Protein 4ZQB (pdb70)

B-factor: mean 27.93, std 8.92, range [11.53, 66.24]

Structure (mmCIF, N/CA/C/O backbone):
data_4ZQB
#
_entry.id   4ZQB
#
_cell.length_a   71.489
_cell.length_b   71.489
_cell.length_c   244.364
_cell.angle_alpha   90.000
_cell.angle_beta   90.000
_cell.angle_gamma   120.000
#
_symmetry.space_group_name_H-M   'P 61'
#
loop_
_entity.id
_entity.type
_entity.pdbx_description
1 polymer 'NADP-dependent dehydrogenase'
2 non-polymer 'NADP NICOTINAMIDE-ADENINE-DINUCLEOTIDE PHOSPHATE'
3 non-polymer 'SULFATE ION'
4 non-polymer 'TRIETHYLENE GLYCOL'
5 non-polymer GLYCEROL
6 non-polymer DI(HYDROXYETHYL)ETHER
7 water water
#
loop_
_atom_site.group_PDB
_atom_site.id
_atom_site.type_symbol
_atom_site.label_atom_id
_atom_site.label_alt_id
_atom_site.label_comp_id
_atom_site.label_asym_id
_atom_site.label_entity_id
_atom_site.label_seq_id
_atom_site.pdbx_PDB_ins_code
_atom_site.Cartn_x
_atom_site.Cartn_y
_atom_site.Cartn_z
_atom_site.occupancy
_atom_site.B_iso_or_equiv
_atom_site.auth_seq_id
_atom_site.auth_comp_id
_atom_site.auth_asym_id
_atom_site.auth_atom_id
_atom_site.pdbx_PDB_model_num
ATOM 1 N N . MET A 1 4 ? -44.852 0.076 28.406 1.00 54.52 1 MET A N 1
ATOM 2 C CA . MET A 1 4 ? -44.708 -1.394 28.091 1.00 51.88 1 MET A CA 1
ATOM 3 C C . MET A 1 4 ? -44.015 -1.581 26.746 1.00 49.30 1 MET A C 1
ATOM 4 O O . MET A 1 4 ? -44.619 -1.942 25.739 1.00 50.56 1 MET A O 1
ATOM 6 N N . SER A 1 5 ? -42.722 -1.288 26.744 1.00 46.04 2 SER A N 1
ATOM 7 C CA . SER A 1 5 ? -41.871 -1.587 25.618 1.00 42.30 2 SER A CA 1
ATOM 8 C C . SER A 1 5 ? -41.639 -3.079 25.637 1.00 39.43 2 SER A C 1
ATOM 9 O O . SER A 1 5 ? -41.750 -3.704 26.688 1.00 39.77 2 SER A O 1
ATOM 12 N N . ARG A 1 6 ? -41.298 -3.640 24.488 1.00 36.10 3 ARG A N 1
ATOM 13 C CA . ARG A 1 6 ? -40.914 -5.040 24.425 1.00 33.57 3 ARG A CA 1
ATOM 14 C C . ARG A 1 6 ? -39.740 -5.262 23.489 1.00 29.75 3 ARG A C 1
ATOM 15 O O . ARG A 1 6 ? -39.292 -4.336 22.798 1.00 27.95 3 ARG A O 1
ATOM 23 N N . ILE A 1 7 ? -39.232 -6.484 23.513 1.00 27.18 4 ILE A N 1
ATOM 24 C CA . ILE A 1 7 ? -38.034 -6.831 22.761 1.00 25.35 4 ILE A CA 1
ATOM 25 C C . ILE A 1 7 ? -38.381 -7.960 21.798 1.00 25.62 4 ILE A C 1
ATOM 26 O O . ILE A 1 7 ? -39.016 -8.950 22.198 1.00 25.73 4 ILE A O 1
ATOM 31 N N . ALA A 1 8 ? -37.949 -7.809 20.538 1.00 24.96 5 ALA A N 1
ATOM 32 C CA . ALA A 1 8 ? -38.119 -8.850 19.522 1.00 25.43 5 ALA A CA 1
ATOM 33 C C . ALA A 1 8 ? -36.814 -9.591 19.339 1.00 24.12 5 ALA A C 1
ATOM 34 O O . ALA A 1 8 ? -35.761 -8.965 19.191 1.00 22.61 5 ALA A O 1
ATOM 36 N N . LEU A 1 9 ? -36.895 -10.918 19.379 1.00 24.30 6 LEU A N 1
ATOM 37 C CA . LEU A 1 9 ? -35.765 -11.794 19.074 1.00 24.44 6 LEU A CA 1
ATOM 38 C C . LEU A 1 9 ? -35.904 -12.178 17.625 1.00 25.42 6 LEU A C 1
ATOM 39 O O . LEU A 1 9 ? -36.884 -12.861 17.242 1.00 27.21 6 LEU A O 1
ATOM 44 N N . VAL A 1 10 ? -34.961 -11.708 16.804 1.00 24.41 7 VAL A N 1
ATOM 45 C CA . VAL A 1 10 ? -35.097 -11.785 15.335 1.00 26.11 7 VAL A CA 1
ATOM 46 C C . VAL A 1 10 ? -33.938 -12.597 14.770 1.00 26.27 7 VAL A C 1
ATOM 47 O O . VAL A 1 10 ? -32.826 -12.109 14.659 1.00 24.30 7 VAL A O 1
ATOM 51 N N . THR A 1 11 ? -34.210 -13.854 14.442 1.00 28.92 8 THR A N 1
ATOM 52 C CA . THR A 1 11 ? -33.157 -14.746 13.944 1.00 31.11 8 THR A CA 1
ATOM 53 C C . THR A 1 11 ? -33.630 -15.704 12.871 1.00 34.42 8 THR A C 1
ATOM 54 O O . THR A 1 11 ? -34.832 -15.883 12.636 1.00 37.15 8 THR A O 1
ATOM 58 N N . ARG A 1 12 ? -32.662 -16.292 12.192 1.00 36.70 9 ARG A N 1
ATOM 59 C CA . ARG A 1 12 ? -32.933 -17.388 11.265 1.00 40.43 9 ARG A CA 1
ATOM 60 C C . ARG A 1 12 ? -32.059 -18.550 11.673 1.00 42.65 9 ARG A C 1
ATOM 61 O O . ARG A 1 12 ? -31.470 -19.243 10.846 1.00 45.32 9 ARG A O 1
ATOM 69 N N . LEU A 1 13 ? -31.997 -18.749 12.979 1.00 42.22 10 LEU A N 1
ATOM 70 C CA . LEU A 1 13 ? -31.461 -19.947 13.560 1.00 44.54 10 LEU A CA 1
ATOM 71 C C . LEU A 1 13 ? -32.560 -21.002 13.510 1.00 47.70 10 LEU A C 1
ATOM 72 O O . LEU A 1 13 ? -33.719 -20.708 13.170 1.00 47.45 10 LEU A O 1
ATOM 77 N N . SER A 1 14 ? -32.177 -22.238 13.827 1.00 51.08 11 SER A N 1
ATOM 78 C CA . SER A 1 14 ? -33.136 -23.338 13.976 1.00 54.90 11 SER A CA 1
ATOM 79 C C . SER A 1 14 ? -34.076 -23.039 15.157 1.00 54.10 11 SER A C 1
ATOM 80 O O . SER A 1 14 ? -33.683 -22.311 16.069 1.00 50.00 11 SER A O 1
ATOM 83 N N . PRO A 1 15 ? -35.302 -23.614 15.150 1.00 56.83 12 PRO A N 1
ATOM 84 C CA . PRO A 1 15 ? -36.233 -23.450 16.289 1.00 56.63 12 PRO A CA 1
ATOM 85 C C . PRO A 1 15 ? -35.649 -23.856 17.653 1.00 55.25 12 PRO A C 1
ATOM 86 O O . PRO A 1 15 ? -35.889 -23.161 18.641 1.00 53.55 12 PRO A O 1
ATOM 90 N N . GLU A 1 16 ? -34.876 -24.945 17.671 1.00 56.85 13 GLU A N 1
ATOM 91 C CA . GLU A 1 16 ? -34.194 -25.447 18.876 1.00 56.39 13 GLU A CA 1
ATOM 92 C C . GLU A 1 16 ? -33.098 -24.482 19.366 1.00 52.37 13 GLU A C 1
ATOM 93 O O . GLU A 1 16 ? -33.028 -24.183 20.553 1.00 49.09 13 GLU A O 1
ATOM 95 N N . ALA A 1 17 ? -32.264 -23.984 18.445 1.00 51.11 14 ALA A N 1
ATOM 96 C CA . ALA A 1 17 ? -31.228 -22.998 18.782 1.00 48.04 14 ALA A CA 1
ATOM 97 C C . ALA A 1 17 ? -31.856 -21.676 19.250 1.00 45.05 14 ALA A C 1
ATOM 98 O O . ALA A 1 17 ? -31.377 -21.082 20.216 1.00 43.99 14 ALA A O 1
ATOM 100 N N . GLU A 1 18 ? -32.902 -21.207 18.564 1.00 44.71 15 GLU A N 1
ATOM 101 C CA . GLU A 1 18 ? -33.563 -19.943 18.951 1.00 43.50 15 GLU A CA 1
ATOM 102 C C . GLU A 1 18 ? -34.253 -20.048 20.313 1.00 43.30 15 GLU A C 1
ATOM 103 O O . GLU A 1 18 ? -34.255 -19.082 21.074 1.00 42.77 15 GLU A O 1
ATOM 109 N N . ALA A 1 19 ? -34.846 -21.205 20.589 1.00 43.91 16 ALA A N 1
ATOM 110 C CA . ALA A 1 19 ? -35.435 -21.479 21.888 1.00 43.75 16 ALA A CA 1
ATOM 111 C C . ALA A 1 19 ? -34.379 -21.518 22.987 1.00 42.18 16 ALA A C 1
ATOM 112 O O . ALA A 1 19 ? -34.585 -20.952 24.055 1.00 40.59 16 ALA A O 1
ATOM 114 N N . HIS A 1 20 ? -33.243 -22.160 22.712 1.00 41.84 17 HIS A N 1
ATOM 115 C CA . HIS A 1 20 ? -32.105 -22.159 23.635 1.00 41.85 17 HIS A CA 1
ATOM 116 C C . HIS A 1 20 ? -31.706 -20.715 23.957 1.00 38.52 17 HIS A C 1
ATOM 117 O O . HIS A 1 20 ? -31.566 -20.350 25.124 1.00 37.50 17 HIS A O 1
ATOM 124 N N . TRP A 1 21 ? -31.562 -19.901 22.916 1.00 36.32 18 TRP A N 1
ATOM 125 C CA . TRP A 1 21 ? -31.215 -18.510 23.093 1.00 33.93 18 TRP A CA 1
ATOM 126 C C . TRP A 1 21 ? -32.263 -17.751 23.891 1.00 33.95 18 TRP A C 1
ATOM 127 O O . TRP A 1 21 ? -31.906 -16.973 24.780 1.00 32.57 18 TRP A O 1
ATOM 138 N N . ALA A 1 22 ? -33.539 -17.971 23.566 1.00 33.88 19 ALA A N 1
ATOM 139 C CA . ALA A 1 22 ? -34.652 -17.343 24.278 1.00 35.18 19 ALA A CA 1
ATOM 140 C C . ALA A 1 22 ? -34.631 -17.632 25.776 1.00 36.63 19 ALA A C 1
ATOM 141 O O . ALA A 1 22 ? -34.885 -16.757 26.582 1.00 36.89 19 ALA A O 1
ATOM 143 N N . GLY A 1 23 ? -34.368 -18.877 26.144 1.00 39.11 20 GLY A N 1
ATOM 144 C CA . GLY A 1 23 ? -34.256 -19.260 27.556 1.00 39.67 20 GLY A CA 1
ATOM 145 C C . GLY A 1 23 ? -33.133 -18.475 28.232 1.00 38.20 20 GLY A C 1
ATOM 146 O O . GLY A 1 23 ? -33.333 -17.910 29.311 1.00 37.30 20 GLY A O 1
ATOM 147 N N . HIS A 1 24 ? -31.955 -18.443 27.598 1.00 36.06 21 HIS A N 1
ATOM 148 C CA . HIS A 1 24 ? -30.811 -17.748 28.172 1.00 35.36 21 HIS A CA 1
ATOM 149 C C . HIS A 1 24 ? -31.068 -16.258 28.321 1.00 32.60 21 HIS A C 1
ATOM 150 O O . HIS A 1 24 ? -30.737 -15.689 29.351 1.00 31.88 21 HIS A O 1
ATOM 157 N N . LEU A 1 25 ? -31.654 -15.659 27.295 1.00 31.11 22 LEU A N 1
ATOM 158 C CA . LEU A 1 25 ? -32.015 -14.223 27.347 1.00 30.98 22 LEU A CA 1
ATOM 159 C C . LEU A 1 25 ? -33.086 -13.948 28.389 1.00 32.71 22 LEU A C 1
ATOM 160 O O . LEU A 1 25 ? -32.972 -12.982 29.130 1.00 32.03 22 LEU A O 1
ATOM 165 N N . ALA A 1 26 ? -34.108 -14.805 28.477 1.00 34.62 23 ALA A N 1
ATOM 166 C CA . ALA A 1 26 ? -35.170 -14.612 29.481 1.00 36.88 23 ALA A CA 1
ATOM 167 C C . ALA A 1 26 ? -34.611 -14.630 30.919 1.00 38.08 23 ALA A C 1
ATOM 168 O O . ALA A 1 26 ? -35.012 -13.828 31.748 1.00 38.52 23 ALA A O 1
ATOM 170 N N . ARG A 1 27 ? -33.635 -15.494 31.169 1.00 35.60 24 ARG A N 1
ATOM 171 C CA . ARG A 1 27 ? -32.980 -15.596 32.468 1.00 37.98 24 ARG A CA 1
ATOM 172 C C . ARG A 1 27 ? -32.133 -14.360 32.756 1.00 36.05 24 ARG A C 1
ATOM 173 O O . ARG A 1 27 ? -32.106 -13.871 33.886 1.00 35.17 24 ARG A O 1
ATOM 181 N N . ALA A 1 28 ? -31.427 -13.874 31.741 1.00 34.48 25 ALA A N 1
ATOM 182 C CA . ALA A 1 28 ? -30.549 -12.722 31.910 1.00 33.76 25 ALA A CA 1
ATOM 183 C C . ALA A 1 28 ? -31.353 -11.437 31.986 1.00 33.05 25 ALA A C 1
ATOM 184 O O . ALA A 1 28 ? -30.878 -10.466 32.545 1.00 32.85 25 ALA A O 1
ATOM 186 N N . LEU A 1 29 ? -32.566 -11.431 31.411 1.00 32.40 26 LEU A N 1
ATOM 187 C CA . LEU A 1 29 ? -33.410 -10.226 31.339 1.00 33.28 26 LEU A CA 1
ATOM 188 C C . LEU A 1 29 ? -34.831 -10.493 31.890 1.00 32.52 26 LEU A C 1
ATOM 189 O O . LEU A 1 29 ? -35.794 -10.392 31.167 1.00 32.75 26 LEU A O 1
ATOM 194 N N . PRO A 1 30 ? -34.945 -10.823 33.181 1.00 32.82 27 PRO A N 1
ATOM 195 C CA . PRO A 1 30 ? -36.186 -11.382 33.731 1.00 34.41 27 PRO A CA 1
ATOM 196 C C . PRO A 1 30 ? -37.367 -10.425 33.726 1.00 34.53 27 PRO A C 1
ATOM 197 O O . PRO A 1 30 ? -38.505 -10.878 33.676 1.00 36.18 27 PRO A O 1
ATOM 201 N N . GLY A 1 31 ? -37.099 -9.120 33.788 1.00 33.03 28 GLY A N 1
ATOM 202 C CA . GLY A 1 31 ? -38.171 -8.124 33.728 1.00 33.10 28 GLY A CA 1
ATOM 203 C C . GLY A 1 31 ? -38.640 -7.726 32.336 1.00 31.78 28 GLY A C 1
ATOM 204 O O . GLY A 1 31 ? -39.534 -6.894 32.217 1.00 33.28 28 GLY A O 1
ATOM 205 N N . GLU A 1 32 ? -38.053 -8.296 31.286 1.00 29.66 29 GLU A N 1
ATOM 206 C CA . GLU A 1 32 ? -38.348 -7.883 29.921 1.00 29.69 29 GLU A CA 1
ATOM 207 C C . GLU A 1 32 ? -39.319 -8.839 29.244 1.00 30.72 29 GLU A C 1
ATOM 208 O O . GLU A 1 32 ? -39.367 -10.002 29.573 1.00 30.43 29 GLU A O 1
ATOM 214 N N . ARG A 1 33 ? -40.121 -8.321 28.324 1.00 32.57 30 ARG A N 1
ATOM 215 C CA . ARG A 1 33 ? -40.985 -9.165 27.480 1.00 34.24 30 ARG A CA 1
ATOM 216 C C . ARG A 1 33 ? -40.198 -9.384 26.200 1.00 32.38 30 ARG A C 1
ATOM 217 O O . ARG A 1 33 ? -39.985 -8.449 25.416 1.00 32.91 30 ARG A O 1
ATOM 225 N N . ILE A 1 34 ? -39.691 -10.599 26.028 1.00 31.23 31 ILE A N 1
ATOM 226 C CA . ILE A 1 34 ? -38.951 -10.972 24.833 1.00 29.34 31 ILE A CA 1
ATOM 227 C C . ILE A 1 34 ? -39.706 -12.073 24.101 1.00 30.34 31 ILE A C 1
ATOM 228 O O . ILE A 1 34 ? -40.056 -13.070 24.716 1.00 30.65 31 ILE A O 1
ATOM 233 N N . ASP A 1 35 ? -39.929 -11.893 22.797 1.00 29.63 32 ASP A N 1
ATOM 234 C CA . ASP A 1 35 ? -40.583 -12.901 21.969 1.00 30.69 32 ASP A CA 1
ATOM 235 C C . ASP A 1 35 ? -39.930 -12.968 20.596 1.00 28.23 32 ASP A C 1
ATOM 236 O O . ASP A 1 35 ? -39.414 -11.978 20.070 1.00 25.82 32 ASP A O 1
ATOM 241 N N . GLY A 1 36 ? -39.978 -14.152 20.004 1.00 28.24 33 GLY A N 1
ATOM 242 C CA . GLY A 1 36 ? -39.688 -14.308 18.588 1.00 28.57 33 GLY A CA 1
ATOM 243 C C . GLY A 1 36 ? -40.520 -13.353 17.747 1.00 28.37 33 GLY A C 1
ATOM 244 O O . GLY A 1 36 ? -41.726 -13.179 18.010 1.00 29.33 33 GLY A O 1
ATOM 245 N N . PHE A 1 37 ? -39.895 -12.772 16.730 1.00 27.58 34 PHE A N 1
ATOM 246 C CA . PHE A 1 37 ? -40.585 -11.911 15.785 1.00 28.11 34 PHE A CA 1
ATOM 247 C C . PHE A 1 37 ? -41.853 -12.546 15.217 1.00 29.61 34 PHE A C 1
ATOM 248 O O . PHE A 1 37 ? -42.888 -11.889 15.139 1.00 28.90 34 PHE A O 1
ATOM 256 N N . ARG A 1 38 ? -41.776 -13.816 14.844 1.00 32.31 35 ARG A N 1
ATOM 257 C CA . ARG A 1 38 ? -42.934 -14.502 14.264 1.00 34.31 35 ARG A CA 1
ATOM 258 C C . ARG A 1 38 ? -44.099 -14.659 15.231 1.00 36.47 35 ARG A C 1
ATOM 259 O O . ARG A 1 38 ? -45.220 -14.856 14.777 1.00 36.13 35 ARG A O 1
ATOM 262 N N . GLU A 1 39 ? -43.856 -14.569 16.541 1.00 37.25 36 GLU A N 1
ATOM 263 C CA . GLU A 1 39 ? -44.946 -14.657 17.533 1.00 40.69 36 GLU A CA 1
ATOM 264 C C . GLU A 1 39 ? -45.692 -13.345 17.776 1.00 39.96 36 GLU A C 1
ATOM 265 O O . GLU A 1 39 ? -46.732 -13.365 18.413 1.00 42.22 36 GLU A O 1
ATOM 271 N N . LEU A 1 40 ? -45.177 -12.217 17.300 1.00 40.42 37 LEU A N 1
ATOM 272 C CA . LEU A 1 40 ? -45.785 -10.936 17.591 1.00 41.20 37 LEU A CA 1
ATOM 273 C C . LEU A 1 40 ? -46.837 -10.582 16.551 1.00 42.06 37 LEU A C 1
ATOM 274 O O . LEU A 1 40 ? -46.623 -10.741 15.352 1.00 42.73 37 LEU A O 1
ATOM 279 N N . SER A 1 41 ? -47.971 -10.077 17.008 1.00 42.46 38 SER A N 1
ATOM 280 C CA . SER A 1 41 ? -48.965 -9.545 16.096 1.00 42.62 38 SER A CA 1
ATOM 281 C C . SER A 1 41 ? -48.441 -8.207 15.572 1.00 42.18 38 SER A C 1
ATOM 282 O O . SER A 1 41 ? -47.530 -7.621 16.159 1.00 39.10 38 SER A O 1
ATOM 285 N N . PRO A 1 42 ? -49.046 -7.692 14.496 1.00 42.32 39 PRO A N 1
ATOM 286 C CA . PRO A 1 42 ? -48.757 -6.313 14.077 1.00 41.35 39 PRO A CA 1
ATOM 287 C C . PRO A 1 42 ? -48.800 -5.239 15.194 1.00 39.64 39 PRO A C 1
ATOM 288 O O . PRO A 1 42 ? -47.930 -4.383 15.237 1.00 37.92 39 PRO A O 1
ATOM 292 N N . ALA A 1 43 ? -49.803 -5.271 16.069 1.00 39.59 40 ALA A N 1
ATOM 293 C CA . ALA A 1 43 ? -49.884 -4.301 17.172 1.00 39.43 40 ALA A CA 1
ATOM 294 C C . ALA A 1 43 ? -48.733 -4.471 18.177 1.00 38.20 40 ALA A C 1
ATOM 295 O O . ALA A 1 43 ? -48.177 -3.487 18.663 1.00 37.19 40 ALA A O 1
ATOM 297 N N . GLU A 1 44 ? -48.411 -5.718 18.514 1.00 37.16 41 GLU A N 1
ATOM 298 C CA . GLU A 1 44 ? -47.268 -6.017 19.392 1.00 35.78 41 GLU A CA 1
ATOM 299 C C . GLU A 1 44 ? -45.917 -5.602 18.777 1.00 33.48 41 GLU A C 1
ATOM 300 O O . GLU A 1 44 ? -45.025 -5.162 19.488 1.00 30.56 41 GLU A O 1
ATOM 306 N N . ARG A 1 45 ? -45.804 -5.720 17.460 1.00 32.22 42 ARG A N 1
ATOM 307 C CA . ARG A 1 45 ? -44.639 -5.241 16.734 1.00 31.48 42 ARG A CA 1
ATOM 308 C C . ARG A 1 45 ? -44.393 -3.739 16.912 1.00 30.17 42 ARG A C 1
ATOM 309 O O . ARG A 1 45 ? -43.246 -3.315 17.013 1.00 28.67 42 ARG A O 1
ATOM 317 N N . ALA A 1 46 ? -45.465 -2.970 16.996 1.00 29.72 43 ALA A N 1
ATOM 318 C CA . ALA A 1 46 ? -45.371 -1.541 17.196 1.00 29.73 43 ALA A CA 1
ATOM 319 C C . ALA A 1 46 ? -44.840 -1.195 18.597 1.00 29.39 43 ALA A C 1
ATOM 320 O O . ALA A 1 46 ? -44.354 -0.096 18.784 1.00 29.17 43 ALA A O 1
ATOM 322 N N . GLU A 1 47 ? -44.889 -2.133 19.550 1.00 29.71 44 GLU A N 1
ATOM 323 C CA . GLU A 1 47 ? -44.370 -1.919 20.912 1.00 30.65 44 GLU A CA 1
ATOM 324 C C . GLU A 1 47 ? -42.877 -2.213 21.082 1.00 28.76 44 GLU A C 1
ATOM 325 O O . GLU A 1 47 ? -42.324 -1.983 22.161 1.00 28.81 44 GLU A O 1
ATOM 331 N N . VAL A 1 48 ? -42.239 -2.746 20.041 1.00 27.15 45 VAL A N 1
ATOM 332 C CA . VAL A 1 48 ? -40.843 -3.138 20.126 1.00 26.03 45 VAL A CA 1
ATOM 333 C C . VAL A 1 48 ? -39.931 -1.921 20.004 1.00 25.21 45 VAL A C 1
ATOM 334 O O . VAL A 1 48 ? -39.991 -1.222 19.006 1.00 24.56 45 VAL A O 1
ATOM 338 N N . ASP A 1 49 ? -39.083 -1.701 21.005 1.00 25.02 46 ASP A N 1
ATOM 339 C CA . ASP A 1 49 ? -38.022 -0.681 20.888 1.00 24.75 46 ASP A CA 1
ATOM 340 C C . ASP A 1 49 ? -36.613 -1.235 20.701 1.00 23.80 46 ASP A C 1
ATOM 341 O O . ASP A 1 49 ? -35.734 -0.493 20.266 1.00 22.71 46 ASP A O 1
ATOM 346 N N . ILE A 1 50 ? -36.401 -2.519 21.014 1.00 23.40 47 ILE A N 1
ATOM 347 C CA . ILE A 1 50 ? -35.076 -3.158 20.849 1.00 22.76 47 ILE A CA 1
ATOM 348 C C . ILE A 1 50 ? -35.250 -4.497 20.133 1.00 22.80 47 ILE A C 1
ATOM 349 O O . ILE A 1 50 ? -36.165 -5.251 20.473 1.00 22.86 47 ILE A O 1
ATOM 354 N N . ALA A 1 51 ? -34.417 -4.746 19.118 1.00 22.05 48 ALA A N 1
ATOM 355 C CA . ALA A 1 51 ? -34.338 -6.034 18.441 1.00 22.28 48 ALA A CA 1
ATOM 356 C C . ALA A 1 51 ? -33.005 -6.705 18.827 1.00 22.31 48 ALA A C 1
ATOM 357 O O . ALA A 1 51 ? -31.943 -6.090 18.697 1.00 22.12 48 ALA A O 1
ATOM 359 N N . ILE A 1 52 ? -33.089 -7.918 19.330 1.00 22.50 49 ILE A N 1
ATOM 360 C CA . ILE A 1 52 ? -31.928 -8.793 19.495 1.00 22.97 49 ILE A CA 1
ATOM 361 C C . ILE A 1 52 ? -31.879 -9.739 18.285 1.00 23.24 49 ILE A C 1
ATOM 362 O O . ILE A 1 52 ? -32.838 -10.455 18.043 1.00 23.25 49 ILE A O 1
ATOM 367 N N . VAL A 1 53 ? -30.752 -9.751 17.566 1.00 23.46 50 VAL A N 1
ATOM 368 C CA . VAL A 1 53 ? -30.691 -10.342 16.242 1.00 23.67 50 VAL A CA 1
ATOM 369 C C . VAL A 1 53 ? -29.514 -11.312 16.012 1.00 24.09 50 VAL A C 1
ATOM 370 O O . VAL A 1 53 ? -28.425 -11.150 16.582 1.00 23.80 50 VAL A O 1
ATOM 374 N N . ALA A 1 54 ? -29.790 -12.303 15.181 1.00 24.56 51 ALA A N 1
ATOM 375 C CA . ALA A 1 54 ? -28.848 -13.321 14.742 1.00 25.49 51 ALA A CA 1
ATOM 376 C C . ALA A 1 54 ? -29.251 -13.745 13.326 1.00 26.25 51 ALA A C 1
ATOM 377 O O . ALA A 1 54 ? -30.159 -14.564 13.153 1.00 27.04 51 ALA A O 1
ATOM 379 N N . ASN A 1 55 ? -28.563 -13.194 12.339 1.00 27.00 52 ASN A N 1
ATOM 380 C CA . ASN A 1 55 ? -28.906 -13.350 10.933 1.00 28.50 52 ASN A CA 1
ATOM 381 C C . ASN A 1 55 ? -30.402 -13.064 10.694 1.00 27.56 52 ASN A C 1
ATOM 382 O O . ASN A 1 55 ? -31.151 -13.930 10.263 1.00 26.88 52 ASN A O 1
ATOM 387 N N . PRO A 1 56 ? -30.839 -11.845 11.039 1.00 25.99 53 PRO A N 1
ATOM 388 C CA . PRO A 1 56 ? -32.258 -11.544 10.875 1.00 25.90 53 PRO A CA 1
ATOM 389 C C . PRO A 1 56 ? -32.586 -11.352 9.404 1.00 25.90 53 PRO A C 1
ATOM 390 O O . PRO A 1 56 ? -31.755 -10.870 8.659 1.00 26.90 53 PRO A O 1
ATOM 394 N N . ASP A 1 57 ? -33.802 -11.670 8.995 1.00 25.07 54 ASP A N 1
ATOM 395 C CA . ASP A 1 57 ? -34.302 -11.158 7.706 1.00 25.24 54 ASP A CA 1
ATOM 3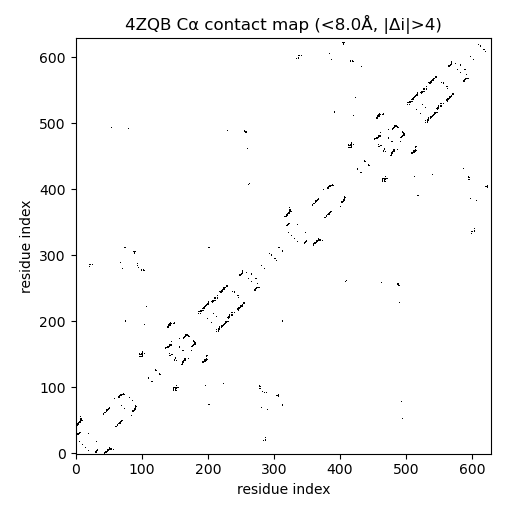96 C C . ASP A 1 57 ? -34.501 -9.619 7.847 1.00 24.69 54 ASP A C 1
ATOM 397 O O . ASP A 1 57 ? -35.208 -9.169 8.735 1.00 24.12 54 ASP A O 1
ATOM 402 N N . PRO A 1 58 ? -33.799 -8.806 7.031 1.00 25.61 55 PRO A N 1
ATOM 403 C CA . PRO A 1 58 ? -33.922 -7.329 7.163 1.00 25.55 55 PRO A CA 1
ATOM 404 C C . PRO A 1 58 ? -35.326 -6.811 6.976 1.00 26.21 55 PRO A C 1
ATOM 405 O O . PRO A 1 58 ? -35.670 -5.784 7.555 1.00 26.54 55 PRO A O 1
ATOM 409 N N . ALA A 1 59 ? -36.144 -7.514 6.185 1.00 26.64 56 ALA A N 1
ATOM 410 C CA . ALA A 1 59 ? -37.521 -7.093 6.001 1.00 27.41 56 ALA A CA 1
ATOM 411 C C . ALA A 1 59 ? -38.339 -7.182 7.292 1.00 27.63 56 ALA A C 1
ATOM 412 O O . ALA A 1 59 ? -39.331 -6.457 7.451 1.00 27.86 56 ALA A O 1
ATOM 414 N N . ASP A 1 60 ? -37.997 -8.130 8.169 1.00 27.23 57 ASP A N 1
ATOM 415 C CA . ASP A 1 60 ? -38.659 -8.233 9.467 1.00 27.03 57 ASP A CA 1
ATOM 416 C C . ASP A 1 60 ? -38.362 -7.004 10.333 1.00 26.13 57 ASP A C 1
ATOM 417 O O . ASP A 1 60 ? -39.266 -6.449 10.972 1.00 26.27 57 ASP A O 1
ATOM 422 N N . LEU A 1 61 ? -37.097 -6.588 10.377 1.00 25.79 58 LEU A N 1
ATOM 423 C CA . LEU A 1 61 ? -36.731 -5.376 11.128 1.00 26.02 58 LEU A CA 1
ATOM 424 C C . LEU A 1 61 ? -37.417 -4.128 10.588 1.00 25.93 58 LEU A C 1
ATOM 425 O O . LEU A 1 61 ? -37.780 -3.253 11.363 1.00 25.87 58 LEU A O 1
ATOM 430 N N . ALA A 1 62 ? -37.620 -4.060 9.271 1.00 26.01 59 ALA A N 1
ATOM 431 C CA . ALA A 1 62 ? -38.341 -2.942 8.654 1.00 27.05 59 ALA A CA 1
ATOM 432 C C . ALA A 1 62 ? -39.815 -2.864 9.077 1.00 27.50 59 ALA A C 1
ATOM 433 O O . ALA A 1 62 ? -40.474 -1.826 8.892 1.00 29.04 59 ALA A O 1
ATOM 435 N N . GLU A 1 63 ? -40.336 -3.941 9.649 1.00 27.94 60 GLU A N 1
ATOM 436 C CA . GLU A 1 63 ? -41.692 -3.984 10.182 1.00 28.38 60 GLU A CA 1
ATOM 437 C C . GLU A 1 63 ? -41.747 -3.715 11.693 1.00 27.80 60 GLU A C 1
ATOM 438 O O . GLU A 1 63 ? -42.754 -4.007 12.333 1.00 28.60 60 GLU A O 1
ATOM 444 N N . LEU A 1 64 ? -40.674 -3.162 12.265 1.00 27.03 61 LEU A N 1
ATOM 445 C CA . LEU A 1 64 ? -40.681 -2.701 13.662 1.00 26.20 61 LEU A CA 1
ATOM 446 C C . LEU A 1 64 ? -40.613 -1.155 13.650 1.00 25.74 61 LEU A C 1
ATOM 447 O O . LEU A 1 64 ? -39.539 -0.579 13.780 1.00 24.95 61 LEU A O 1
ATOM 452 N N . PRO A 1 65 ? -41.758 -0.492 13.458 1.00 25.89 62 PRO A N 1
ATOM 453 C CA . PRO A 1 65 ? -41.772 0.958 13.170 1.00 26.02 62 PRO A CA 1
ATOM 454 C C . PRO A 1 65 ? -41.221 1.865 14.265 1.00 25.07 62 PRO A C 1
ATOM 455 O O . PRO A 1 65 ? -40.697 2.948 13.953 1.00 24.65 62 PRO A O 1
ATOM 459 N N . ASN A 1 66 ? -41.298 1.413 15.523 1.00 24.64 63 ASN A N 1
ATOM 460 C CA . ASN A 1 66 ? -40.766 2.179 16.656 1.00 24.78 63 ASN A CA 1
ATOM 461 C C . ASN A 1 66 ? -39.488 1.594 17.248 1.00 23.87 63 ASN A C 1
ATOM 462 O O . ASN A 1 66 ? -39.100 1.933 18.362 1.00 22.91 63 ASN A O 1
ATOM 467 N N . LEU A 1 67 ? -38.810 0.763 16.462 1.00 22.89 64 LEU A N 1
ATOM 468 C CA . LEU A 1 67 ? -37.483 0.307 16.824 1.00 22.40 64 LEU A CA 1
ATOM 469 C C . LEU A 1 67 ? -36.553 1.488 17.129 1.00 22.38 64 LEU A C 1
ATOM 470 O O . LEU A 1 67 ? -36.555 2.489 16.411 1.00 22.25 64 LEU A O 1
ATOM 475 N N . VAL A 1 68 ? -35.734 1.348 18.177 1.00 21.89 65 VAL A N 1
ATOM 476 C CA . VAL A 1 68 ? -34.763 2.387 18.570 1.00 21.40 65 VAL A CA 1
ATOM 477 C C . VAL A 1 68 ? -33.369 1.869 18.222 1.00 20.88 65 VAL A C 1
ATOM 478 O O . VAL A 1 68 ? -32.618 2.541 17.525 1.00 20.76 65 VAL A O 1
ATOM 482 N N . TRP A 1 69 ? -33.002 0.707 18.755 1.00 19.66 66 TRP A N 1
ATOM 483 C CA . TRP A 1 69 ? -31.689 0.167 18.524 1.00 19.12 66 TRP A CA 1
ATOM 484 C C . TRP A 1 69 ? -31.673 -1.394 18.467 1.00 19.36 66 TRP A C 1
ATOM 485 O O . TRP A 1 69 ? -32.672 -2.066 18.795 1.00 19.48 66 TRP A O 1
ATOM 496 N N . ILE A 1 70 ? -30.563 -1.904 17.973 1.00 19.10 67 ILE A N 1
ATOM 497 C CA . ILE A 1 70 ? -30.407 -3.326 17.586 1.00 19.55 67 ILE A CA 1
ATOM 498 C C . ILE A 1 70 ? -29.172 -3.870 18.265 1.00 19.64 67 ILE A C 1
ATOM 499 O O . ILE A 1 70 ? -28.120 -3.233 18.222 1.00 18.95 67 ILE A O 1
ATOM 504 N N . HIS A 1 71 ? -29.313 -5.048 18.863 1.00 20.08 68 HIS A N 1
ATOM 505 C CA . HIS A 1 71 ? -28.200 -5.774 19.456 1.00 20.86 68 HIS A CA 1
ATOM 506 C C . HIS A 1 71 ? -28.007 -7.103 18.722 1.00 21.00 68 HIS A C 1
ATOM 507 O O . HIS A 1 71 ? -28.851 -8.037 18.799 1.00 21.58 68 HIS A O 1
ATOM 514 N N . SER A 1 72 ? -26.842 -7.203 18.080 1.00 21.14 69 SER A N 1
ATOM 515 C CA . SER A 1 72 ? -26.411 -8.452 17.454 1.00 21.25 69 SER A CA 1
ATOM 516 C C . SER A 1 72 ? -25.809 -9.362 18.506 1.00 21.52 69 SER A C 1
ATOM 517 O O . SER A 1 72 ? -25.280 -8.900 19.524 1.00 20.95 69 SER A O 1
ATOM 520 N N . LEU A 1 73 ? -25.928 -10.667 18.257 1.00 21.58 70 LEU A N 1
ATOM 521 C CA . LEU A 1 73 ? -25.342 -11.685 19.098 1.00 22.32 70 LEU A CA 1
ATOM 522 C C . LEU A 1 73 ? -24.020 -12.153 18.502 1.00 23.50 70 LEU A C 1
ATOM 523 O O . LEU A 1 73 ? -23.368 -13.087 19.039 1.00 24.31 70 LEU A O 1
ATOM 528 N N . TRP A 1 74 ? -23.615 -11.548 17.388 1.00 23.95 71 TRP A N 1
ATOM 529 C CA . TRP A 1 74 ? -22.400 -11.902 16.693 1.00 25.57 71 TRP A CA 1
ATOM 530 C C . TRP A 1 74 ? -21.439 -10.672 16.608 1.00 24.23 71 TRP A C 1
ATOM 531 O O . TRP A 1 74 ? -21.863 -9.503 16.611 1.00 22.56 71 TRP A O 1
ATOM 542 N N . ALA A 1 75 ? -20.154 -10.960 16.571 1.00 21.31 72 ALA A N 1
ATOM 543 C CA . ALA A 1 75 ? -19.099 -9.929 16.440 1.00 21.40 72 ALA A CA 1
ATOM 544 C C . ALA A 1 75 ? -19.047 -9.332 15.033 1.00 21.59 72 ALA A C 1
ATOM 545 O O . ALA A 1 75 ? -18.757 -8.153 14.854 1.00 21.36 72 ALA A O 1
ATOM 547 N N . GLY A 1 76 ? -19.324 -10.162 14.032 1.00 22.05 73 GLY A N 1
ATOM 548 C CA . GLY A 1 76 ? -19.254 -9.770 12.630 1.00 22.83 73 GLY A CA 1
ATOM 549 C C . GLY A 1 76 ? -20.549 -9.115 12.256 1.00 23.52 73 GLY A C 1
ATOM 550 O O . GLY A 1 76 ? -21.588 -9.599 12.621 1.00 23.25 73 GLY A O 1
ATOM 551 N N . VAL A 1 77 ? -20.470 -7.988 11.563 1.00 24.73 74 VAL A N 1
ATOM 552 C CA . VAL A 1 77 ? -21.654 -7.167 11.262 1.00 25.27 74 VAL A CA 1
ATOM 553 C C . VAL A 1 77 ? -21.832 -6.740 9.809 1.00 24.74 74 VAL A C 1
ATOM 554 O O . VAL A 1 77 ? -22.625 -5.845 9.526 1.00 25.63 74 VAL A O 1
ATOM 558 N N . GLU A 1 78 ? -21.076 -7.294 8.883 1.00 24.50 75 GLU A N 1
ATOM 559 C CA . GLU A 1 78 ? -21.049 -6.736 7.532 1.00 24.28 75 GLU A CA 1
ATOM 560 C C . GLU A 1 78 ? -22.404 -6.794 6.847 1.00 24.22 75 GLU A C 1
ATOM 561 O O . GLU A 1 78 ? -22.743 -5.866 6.105 1.00 22.98 75 GLU A O 1
ATOM 567 N N . ARG A 1 79 ? -23.182 -7.860 7.087 1.00 24.46 76 ARG A N 1
ATOM 568 C CA . ARG A 1 79 ? -24.495 -7.960 6.456 1.00 25.55 76 ARG A CA 1
ATOM 569 C C . ARG A 1 79 ? -25.439 -6.992 7.127 1.00 25.09 76 ARG A C 1
ATOM 570 O O . ARG A 1 79 ? -26.294 -6.463 6.456 1.00 24.63 76 ARG A O 1
ATOM 578 N N . LEU A 1 80 ? -25.280 -6.805 8.438 1.00 24.25 77 LEU A N 1
ATOM 579 C CA . LEU A 1 80 ? -26.120 -5.862 9.144 1.00 25.18 77 LEU A CA 1
ATOM 580 C C . LEU A 1 80 ? -25.914 -4.452 8.629 1.00 24.23 77 LEU A C 1
ATOM 581 O O . LEU A 1 80 ? -26.875 -3.749 8.356 1.00 24.88 77 LEU A O 1
ATOM 586 N N . VAL A 1 81 ? -24.648 -4.072 8.453 1.00 23.46 78 VAL A N 1
ATOM 587 C CA . VAL A 1 81 ? -24.290 -2.816 7.862 1.00 23.30 78 VAL A CA 1
ATOM 588 C C . VAL A 1 81 ? -24.927 -2.648 6.492 1.00 23.23 78 VAL A C 1
ATOM 589 O O . VAL A 1 81 ? -25.538 -1.618 6.218 1.00 22.33 78 VAL A O 1
ATOM 593 N N . ALA A 1 82 ? -24.752 -3.639 5.625 1.00 22.44 79 ALA A N 1
ATOM 594 C CA . ALA A 1 82 ? -25.252 -3.561 4.256 1.00 23.24 79 ALA A CA 1
ATOM 595 C C . ALA A 1 82 ? -26.766 -3.543 4.197 1.00 23.73 79 ALA A C 1
ATOM 596 O O . ALA A 1 82 ? -27.331 -2.783 3.423 1.00 24.18 79 ALA A O 1
ATOM 598 N N . GLU A 1 83 ? -27.412 -4.394 4.991 1.00 24.34 80 GLU A N 1
ATOM 599 C CA . GLU A 1 83 ? -28.843 -4.619 4.877 1.00 25.56 80 GLU A CA 1
ATOM 600 C C . GLU A 1 83 ? -29.691 -3.679 5.747 1.00 25.74 80 GLU A C 1
ATOM 601 O O . GLU A 1 83 ? -30.840 -3.433 5.411 1.00 26.10 80 GLU A O 1
ATOM 607 N N . LEU A 1 84 ? -29.153 -3.235 6.880 1.00 25.48 81 LEU A N 1
ATOM 608 C CA . LEU A 1 84 ? -29.915 -2.455 7.869 1.00 26.48 81 LEU A CA 1
ATOM 609 C C . LEU A 1 84 ? -29.447 -1.020 8.044 1.00 26.43 81 LEU A C 1
ATOM 610 O O . LEU A 1 84 ? -30.108 -0.240 8.730 1.00 26.61 81 LEU A O 1
ATOM 615 N N . GLY A 1 85 ? -28.328 -0.664 7.427 1.00 27.47 82 GLY A N 1
ATOM 616 C CA . GLY A 1 85 ? -27.774 0.677 7.519 1.00 28.08 82 GLY A CA 1
ATOM 617 C C . GLY A 1 85 ? -28.787 1.745 7.168 1.00 29.02 82 GLY A C 1
ATOM 618 O O . GLY A 1 85 ? -28.832 2.804 7.811 1.00 30.35 82 GLY A O 1
ATOM 619 N N . HIS A 1 86 ? -29.608 1.472 6.159 1.00 29.19 83 HIS A N 1
ATOM 620 C CA . HIS A 1 86 ? -30.635 2.409 5.710 1.00 29.22 83 HIS A CA 1
ATOM 621 C C . HIS A 1 86 ? -31.727 2.777 6.758 1.00 29.04 83 HIS A C 1
ATOM 622 O O . HIS A 1 86 ? -32.334 3.854 6.643 1.00 27.79 83 HIS A O 1
ATOM 629 N N . LEU A 1 87 ? -31.974 1.901 7.748 1.00 27.82 84 LEU A N 1
ATOM 630 C CA . LEU A 1 87 ? -32.936 2.181 8.826 1.00 27.24 84 LEU A CA 1
ATOM 631 C C . LEU A 1 87 ? -32.387 3.212 9.801 1.00 26.36 84 LEU A C 1
ATOM 632 O O . LEU A 1 87 ? -33.140 3.761 10.583 1.00 25.61 84 LEU A O 1
ATOM 637 N N . ALA A 1 88 ? -31.061 3.395 9.802 1.00 25.64 85 ALA A N 1
ATOM 638 C CA . ALA A 1 88 ? -30.373 4.405 10.622 1.00 25.43 85 ALA A CA 1
ATOM 639 C C . ALA A 1 88 ? -30.565 4.227 12.129 1.00 25.40 85 ALA A C 1
ATOM 640 O O . ALA A 1 88 ? -30.529 5.197 12.892 1.00 25.59 85 ALA A O 1
ATOM 642 N N . ARG A 1 89 ? -30.771 2.980 12.550 1.00 25.24 86 ARG A N 1
ATOM 643 C CA . ARG A 1 89 ? -30.872 2.639 13.959 1.00 25.66 86 ARG A CA 1
ATOM 644 C C . ARG A 1 89 ? -29.506 2.123 14.392 1.00 24.80 86 ARG A C 1
ATOM 645 O O . ARG A 1 89 ? -28.895 1.357 13.649 1.00 25.22 86 ARG A O 1
ATOM 653 N N . PRO A 1 90 ? -29.028 2.522 15.569 1.00 23.56 87 PRO A N 1
ATOM 654 C CA . PRO A 1 90 ? -27.722 2.014 16.046 1.00 23.12 87 PRO A CA 1
ATOM 655 C C . PRO A 1 90 ? -27.623 0.483 16.106 1.00 22.57 87 PRO A C 1
ATOM 656 O O . PRO A 1 90 ? -28.535 -0.176 16.604 1.00 22.70 87 PRO A O 1
ATOM 660 N N . ILE A 1 91 ? -26.527 -0.042 15.580 1.00 22.10 88 ILE A N 1
ATOM 661 C CA . ILE A 1 91 ? -26.270 -1.474 15.549 1.00 22.19 88 ILE A CA 1
ATOM 662 C C . ILE A 1 91 ? -25.168 -1.781 16.557 1.00 22.08 88 ILE A C 1
ATOM 663 O O . ILE A 1 91 ? -24.067 -1.233 16.438 1.00 22.15 88 ILE A O 1
ATOM 668 N N . VAL A 1 92 ? -25.455 -2.617 17.559 1.00 21.69 89 VAL A N 1
ATOM 669 C CA . VAL A 1 92 ? -24.490 -2.943 18.607 1.00 21.49 89 VAL A CA 1
ATOM 670 C C . VAL A 1 92 ? -23.988 -4.340 18.342 1.00 21.57 89 VAL A C 1
ATOM 671 O O . VAL A 1 92 ? -24.781 -5.269 18.378 1.00 21.78 89 VAL A O 1
ATOM 675 N N . ARG A 1 93 ? -22.691 -4.475 18.071 1.00 21.48 90 ARG A N 1
ATOM 676 C CA . ARG A 1 93 ? -22.118 -5.810 17.817 1.00 21.54 90 ARG A CA 1
ATOM 677 C C . ARG A 1 93 ? -21.715 -6.438 19.131 1.00 21.20 90 ARG A C 1
ATOM 678 O O . ARG A 1 93 ? -21.677 -5.770 20.180 1.00 21.68 90 ARG A O 1
ATOM 686 N N . LEU A 1 94 ? -21.510 -7.751 19.121 1.00 21.08 91 LEU A N 1
ATOM 687 C CA . LEU A 1 94 ? -21.112 -8.452 20.328 1.00 21.97 91 LEU A CA 1
ATOM 688 C C . LEU A 1 94 ? -19.580 -8.302 20.545 1.00 22.15 91 LEU A C 1
ATOM 689 O O . LEU A 1 94 ? -18.775 -8.666 19.679 1.00 22.72 91 LEU A O 1
ATOM 694 N N . VAL A 1 95 ? -19.216 -7.751 21.692 1.00 22.27 92 VAL A N 1
ATOM 695 C CA . VAL A 1 95 ? -17.849 -7.710 22.232 1.00 22.86 92 VAL A CA 1
ATOM 696 C C . VAL A 1 95 ? -17.966 -8.401 23.584 1.00 22.71 92 VAL A C 1
ATOM 697 O O . VAL A 1 95 ? -18.716 -7.947 24.459 1.00 22.03 92 VAL A O 1
ATOM 701 N N . ASP A 1 96 ? -17.210 -9.490 23.753 1.00 22.72 93 ASP A N 1
ATOM 702 C CA . ASP A 1 96 ? -17.339 -10.385 24.883 1.00 23.02 93 ASP A CA 1
ATOM 703 C C . ASP A 1 96 ? -15.960 -10.980 25.175 1.00 23.27 93 ASP A C 1
ATOM 704 O O . ASP A 1 96 ? -15.378 -11.619 24.295 1.00 22.86 93 ASP A O 1
ATOM 709 N N . PRO A 1 97 ? -15.451 -10.785 26.398 1.00 22.97 94 PRO A N 1
ATOM 710 C CA . PRO A 1 97 ? -14.190 -11.439 26.743 1.00 23.52 94 PRO A CA 1
ATOM 711 C C . PRO A 1 97 ? -14.148 -12.969 26.489 1.00 22.57 94 PRO A C 1
ATOM 712 O O . PRO A 1 97 ? -13.111 -13.515 26.141 1.00 22.42 94 PRO A O 1
ATOM 716 N N . GLU A 1 98 ? -15.268 -13.637 26.703 1.00 22.30 95 GLU A N 1
ATOM 717 C CA . GLU A 1 98 ? -15.345 -15.058 26.431 1.00 22.14 95 GLU A CA 1
ATOM 718 C C . GLU A 1 98 ? -15.220 -15.414 24.926 1.00 21.61 95 GLU A C 1
ATOM 719 O O . GLU A 1 98 ? -14.683 -16.447 24.574 1.00 20.79 95 GLU A O 1
ATOM 725 N N . LEU A 1 99 ? -15.775 -14.572 24.055 1.00 21.04 96 LEU A N 1
ATOM 726 C CA . LEU A 1 99 ? -15.575 -14.722 22.640 1.00 21.16 96 LEU A CA 1
ATOM 727 C C . LEU A 1 99 ? -14.114 -14.545 22.259 1.00 20.70 96 LEU A C 1
ATOM 728 O O . LEU A 1 99 ? -13.577 -15.326 21.458 1.00 20.69 96 LEU A O 1
ATOM 733 N N . ALA A 1 100 ? -13.484 -13.525 22.832 1.00 20.89 97 ALA A N 1
ATOM 734 C CA . ALA A 1 100 ? -12.038 -13.309 22.601 1.00 21.06 97 ALA A CA 1
ATOM 735 C C . ALA A 1 100 ? -11.234 -14.531 23.045 1.00 20.64 97 ALA A C 1
ATOM 736 O O . ALA A 1 100 ? -10.349 -15.010 22.314 1.00 20.70 97 ALA A O 1
ATOM 738 N N . ARG A 1 101 ? -11.560 -15.033 24.233 1.00 20.41 98 ARG A N 1
ATOM 739 C CA . ARG A 1 101 ? -10.871 -16.197 24.776 1.00 20.31 98 ARG A CA 1
ATOM 740 C C . ARG A 1 101 ? -11.018 -17.431 23.845 1.00 19.57 98 ARG A C 1
ATOM 741 O O . ARG A 1 101 ? -10.027 -18.137 23.547 1.00 18.86 98 ARG A O 1
ATOM 749 N N . THR A 1 102 ? -12.241 -17.661 23.383 1.00 18.52 99 THR A N 1
ATOM 750 C CA . THR A 1 102 ? -12.553 -18.758 22.503 1.00 18.44 99 THR A CA 1
ATOM 751 C C . THR A 1 102 ? -11.819 -18.682 21.151 1.00 17.77 99 THR A C 1
ATOM 752 O O . THR A 1 102 ? -11.309 -19.696 20.667 1.00 17.51 99 THR A O 1
ATOM 756 N N . MET A 1 103 ? -11.790 -17.497 20.544 1.00 17.41 100 MET A N 1
ATOM 757 C CA . MET A 1 103 ? -11.127 -17.316 19.266 1.00 17.41 100 MET A CA 1
ATOM 758 C C . MET A 1 103 ? -9.590 -17.393 19.394 1.00 17.58 100 MET A C 1
ATOM 759 O O . MET A 1 103 ? -8.939 -17.983 18.524 1.00 17.11 100 MET A O 1
ATOM 764 N N . ALA A 1 104 ? -9.033 -16.790 20.457 1.00 17.88 101 ALA A N 1
ATOM 765 C CA . ALA A 1 104 ? -7.620 -16.883 20.688 1.00 18.19 101 ALA A CA 1
ATOM 766 C C . ALA A 1 104 ? -7.216 -18.362 20.841 1.00 18.26 101 ALA A C 1
ATOM 767 O O . ALA A 1 104 ? -6.190 -18.788 20.328 1.00 18.06 101 ALA A O 1
ATOM 769 N N . GLU A 1 105 ? -8.039 -19.133 21.566 1.00 18.09 102 GLU A N 1
ATOM 770 C CA . GLU A 1 105 ? -7.880 -20.583 21.667 1.00 18.11 102 GLU A CA 1
ATOM 771 C C . GLU A 1 105 ? -7.902 -21.252 20.278 1.00 17.92 102 GLU A C 1
ATOM 772 O O . GLU A 1 105 ? -7.072 -22.103 19.986 1.00 17.52 102 GLU A O 1
ATOM 778 N N . ALA A 1 106 ? -8.925 -20.932 19.469 1.00 17.86 103 ALA A N 1
ATOM 779 C CA . ALA A 1 106 ? -9.047 -21.508 18.127 1.00 17.75 103 ALA A CA 1
ATOM 780 C C . ALA A 1 106 ? -7.789 -21.238 17.298 1.00 17.52 103 ALA A C 1
ATOM 781 O O . ALA A 1 106 ? -7.290 -22.113 16.595 1.00 16.92 103 ALA A O 1
ATOM 783 N N . ALA A 1 107 ? -7.310 -20.007 17.389 1.00 17.43 104 ALA A N 1
ATOM 784 C CA . ALA A 1 107 ? -6.123 -19.593 16.646 1.00 17.49 104 ALA A CA 1
ATOM 785 C C . ALA A 1 107 ? -4.904 -20.448 17.025 1.00 17.45 104 ALA A C 1
ATOM 786 O O . ALA A 1 107 ? -4.132 -20.941 16.155 1.00 17.27 104 ALA A O 1
ATOM 788 N N . LEU A 1 108 ? -4.746 -20.677 18.321 1.00 17.33 105 LEU A N 1
ATOM 789 C CA . LEU A 1 108 ? -3.615 -21.517 18.775 1.00 17.41 105 LEU A CA 1
ATOM 790 C C . LEU A 1 108 ? -3.874 -23.014 18.417 1.00 17.02 105 LEU A C 1
ATOM 791 O O . LEU A 1 108 ? -2.994 -23.703 17.942 1.00 16.55 105 LEU A O 1
ATOM 796 N N . ALA A 1 109 ? -5.103 -23.476 18.620 1.00 16.67 106 ALA A N 1
ATOM 797 C CA . ALA A 1 109 ? -5.447 -24.877 18.324 1.00 16.68 106 ALA A CA 1
ATOM 798 C C . ALA A 1 109 ? -5.175 -25.283 16.880 1.00 16.83 106 ALA A C 1
ATOM 799 O O . ALA A 1 109 ? -4.578 -26.342 16.624 1.00 16.60 106 ALA A O 1
ATOM 801 N N . TRP A 1 110 ? -5.646 -24.463 15.947 1.00 16.80 107 TRP A N 1
ATOM 802 C CA . TRP A 1 110 ? -5.443 -24.759 14.529 1.00 17.06 107 TRP A CA 1
ATOM 803 C C . TRP A 1 110 ? -4.023 -24.360 14.038 1.00 17.26 107 TRP A C 1
ATOM 804 O O . TRP A 1 110 ? -3.512 -24.950 13.099 1.00 17.62 107 TRP A O 1
ATOM 815 N N . THR A 1 111 ? -3.379 -23.404 14.677 1.00 17.27 108 THR A N 1
ATOM 816 C CA . THR A 1 111 ? -1.931 -23.202 14.447 1.00 18.12 108 THR A CA 1
ATOM 817 C C . THR A 1 111 ? -1.162 -24.495 14.825 1.00 18.09 108 THR A C 1
ATOM 818 O O . THR A 1 111 ? -0.298 -24.965 14.073 1.00 18.54 108 THR A O 1
ATOM 822 N N . TYR A 1 112 ? -1.500 -25.087 15.968 1.00 18.23 109 TYR A N 1
ATOM 823 C CA . TYR A 1 112 ? -0.886 -26.378 16.350 1.00 18.36 109 TYR A CA 1
ATOM 824 C C . TYR A 1 112 ? -1.176 -27.520 15.364 1.00 18.51 109 TYR A C 1
ATOM 825 O O . TYR A 1 112 ? -0.297 -28.361 15.107 1.00 18.84 109 TYR A O 1
ATOM 834 N N . TYR A 1 113 ? -2.410 -27.567 14.870 1.00 18.15 110 TYR A N 1
ATOM 835 C CA . TYR A 1 113 ? -2.831 -28.568 13.901 1.00 18.36 110 TYR A CA 1
ATOM 836 C C . TYR A 1 113 ? -1.901 -28.524 12.719 1.00 18.88 110 TYR A C 1
ATOM 837 O O . TYR A 1 113 ? -1.406 -29.589 12.288 1.00 18.95 110 TYR A O 1
ATOM 846 N N . LEU A 1 114 ? -1.592 -27.317 12.246 1.00 18.57 111 LEU A N 1
ATOM 847 C CA . LEU A 1 114 ? -0.640 -27.151 11.122 1.00 19.14 111 LEU A CA 1
ATOM 848 C C . LEU A 1 114 ? 0.843 -27.427 11.538 1.00 19.17 111 LEU A C 1
ATOM 849 O O . LEU A 1 114 ? 1.587 -28.119 10.844 1.00 19.34 111 LEU A O 1
ATOM 854 N N . PHE A 1 115 ? 1.237 -26.827 12.646 1.00 19.12 112 PHE A N 1
ATOM 855 C CA . PHE A 1 115 ? 2.599 -26.807 13.109 1.00 19.49 112 PHE A CA 1
ATOM 856 C C . PHE A 1 115 ? 3.071 -28.213 13.475 1.00 19.46 112 PHE A C 1
ATOM 857 O O . PHE A 1 115 ? 4.130 -28.613 13.058 1.00 19.05 112 PHE A O 1
ATOM 865 N N . ARG A 1 116 ? 2.225 -28.962 14.179 1.00 19.58 113 ARG A N 1
ATOM 866 C CA . ARG A 1 116 ? 2.513 -30.354 14.550 1.00 19.37 113 ARG A CA 1
ATOM 867 C C . ARG A 1 116 ? 2.226 -31.381 13.440 1.00 19.10 113 ARG A C 1
ATOM 868 O O . ARG A 1 116 ? 2.273 -32.576 13.686 1.00 18.26 113 ARG A O 1
ATOM 876 N N . ASP A 1 117 ? 2.052 -30.911 12.201 1.00 19.79 114 ASP A N 1
ATOM 877 C CA . ASP A 1 117 ? 1.950 -31.779 11.006 1.00 20.56 114 ASP A CA 1
ATOM 878 C C . ASP A 1 117 ? 0.783 -32.735 11.046 1.00 19.78 114 ASP A C 1
ATOM 879 O O . ASP A 1 117 ? 0.857 -33.843 10.526 1.00 19.65 114 ASP A O 1
ATOM 884 N N . MET A 1 118 ? -0.312 -32.304 11.650 1.00 19.10 115 MET A N 1
ATOM 885 C CA . MET A 1 118 ? -1.445 -33.221 11.762 1.00 19.29 115 MET A CA 1
ATOM 886 C C . MET A 1 118 ? -2.024 -33.649 10.386 1.00 19.38 115 MET A C 1
ATOM 887 O O . MET A 1 118 ? -2.365 -34.841 10.212 1.00 19.04 115 MET A O 1
ATOM 892 N N . PRO A 1 119 ? -2.120 -32.731 9.392 1.00 19.68 116 PRO A N 1
ATOM 893 C CA . PRO A 1 119 ? -2.594 -33.218 8.089 1.00 19.80 116 PRO A CA 1
ATOM 894 C C . PRO A 1 119 ? -1.674 -34.241 7.430 1.00 19.41 116 PRO A C 1
ATOM 895 O O . PRO A 1 119 ? -2.153 -35.216 6.855 1.00 19.00 116 PRO A O 1
ATOM 899 N N . ALA A 1 120 ? -0.376 -34.013 7.496 1.00 19.65 117 ALA A N 1
ATOM 900 C CA . ALA A 1 120 ? 0.565 -34.980 6.882 1.00 19.73 117 ALA A CA 1
ATOM 901 C C . ALA A 1 120 ? 0.478 -36.343 7.577 1.00 19.49 117 ALA A C 1
ATOM 902 O O . ALA A 1 120 ? 0.493 -37.367 6.907 1.00 19.67 117 ALA A O 1
ATOM 904 N N . TYR A 1 121 ? 0.325 -36.347 8.905 1.00 18.93 118 TYR A N 1
ATOM 905 C CA . TYR A 1 121 ? 0.187 -37.573 9.633 1.00 18.84 118 TYR A CA 1
ATOM 906 C C . TYR A 1 121 ? -1.144 -38.295 9.310 1.00 19.14 118 TYR A C 1
ATOM 907 O O . TYR A 1 121 ? -1.164 -39.529 9.184 1.00 19.64 118 TYR A O 1
ATOM 916 N N . ALA A 1 122 ? -2.203 -37.542 9.095 1.00 19.15 119 ALA A N 1
ATOM 917 C CA . ALA A 1 122 ? -3.489 -38.140 8.696 1.00 19.42 119 ALA A CA 1
ATOM 918 C C . ALA A 1 122 ? -3.382 -38.791 7.302 1.00 19.58 119 ALA A C 1
ATOM 919 O O . ALA A 1 122 ? -3.945 -39.848 7.063 1.00 19.75 119 ALA A O 1
ATOM 921 N N . ALA A 1 123 ? -2.671 -38.137 6.386 1.00 19.63 120 ALA A N 1
ATOM 922 C CA . ALA A 1 123 ? -2.500 -38.678 5.028 1.00 19.99 120 ALA A CA 1
ATOM 923 C C . ALA A 1 123 ? -1.664 -39.953 5.095 1.00 20.37 120 ALA A C 1
ATOM 924 O O . ALA A 1 123 ? -1.955 -40.932 4.407 1.00 20.60 120 ALA A O 1
ATOM 926 N N . GLN A 1 124 ? -0.640 -39.939 5.948 1.00 20.44 121 GLN A N 1
ATOM 927 C CA . GLN A 1 124 ? 0.180 -41.129 6.128 1.00 20.83 121 GLN A CA 1
ATOM 928 C C . GLN A 1 124 ? -0.646 -42.271 6.717 1.00 20.28 121 GLN A C 1
ATOM 929 O O . GLN A 1 124 ? -0.497 -43.426 6.297 1.00 19.87 121 GLN A O 1
ATOM 935 N N . GLN A 1 125 ? -1.517 -41.946 7.659 1.00 19.71 122 GLN A N 1
ATOM 936 C CA . GLN A 1 125 ? -2.369 -42.979 8.264 1.00 19.94 122 GLN A CA 1
ATOM 937 C C . GLN A 1 125 ? -3.285 -43.662 7.218 1.00 20.71 122 GLN A C 1
ATOM 938 O O . GLN A 1 125 ? -3.429 -44.909 7.192 1.00 20.52 122 GLN A O 1
ATOM 944 N N . ARG A 1 126 ? -3.871 -42.849 6.339 1.00 21.78 123 ARG A N 1
ATOM 945 C CA . ARG A 1 126 ? -4.732 -43.388 5.285 1.00 24.71 123 ARG A CA 1
ATOM 946 C C . ARG A 1 126 ? -3.922 -44.285 4.347 1.00 25.39 123 ARG A C 1
ATOM 947 O O . ARG A 1 126 ? -4.442 -45.255 3.827 1.00 26.18 123 ARG A O 1
ATOM 955 N N . ALA A 1 127 ? -2.657 -43.947 4.140 1.00 25.15 124 ALA A N 1
ATOM 956 C CA . ALA A 1 127 ? -1.752 -44.745 3.305 1.00 26.67 124 ALA A CA 1
ATOM 957 C C . ALA A 1 127 ? -1.087 -45.921 4.032 1.00 26.15 124 ALA A C 1
ATOM 958 O O . ALA A 1 127 ? -0.328 -46.673 3.399 1.00 27.32 124 ALA A O 1
ATOM 960 N N . ARG A 1 128 ? -1.372 -46.117 5.314 1.00 25.01 125 ARG A N 1
ATOM 961 C CA . ARG A 1 128 ? -0.671 -47.120 6.147 1.00 25.84 125 ARG A CA 1
ATOM 962 C C . ARG A 1 128 ? 0.859 -46.932 6.128 1.00 25.29 125 ARG A C 1
ATOM 963 O O . ARG A 1 128 ? 1.617 -47.920 6.056 1.00 25.47 125 ARG A O 1
ATOM 971 N N . VAL A 1 129 ? 1.293 -45.671 6.171 1.00 23.71 126 VAL A N 1
ATOM 972 C CA . VAL A 1 129 ? 2.706 -45.332 6.174 1.00 23.92 126 VAL A CA 1
ATOM 973 C C . VAL A 1 129 ? 3.096 -44.866 7.564 1.00 22.82 126 VAL A C 1
ATOM 974 O O . VAL A 1 129 ? 2.448 -43.981 8.131 1.00 22.62 126 VAL A O 1
ATOM 978 N N . TRP A 1 130 ? 4.161 -45.444 8.117 1.00 23.16 127 TRP A N 1
ATOM 979 C CA . TRP A 1 130 ? 4.705 -45.042 9.399 1.00 22.53 127 TRP A CA 1
ATOM 980 C C . TRP A 1 130 ? 5.958 -44.251 9.091 1.00 23.39 127 TRP A C 1
ATOM 981 O O . TRP A 1 130 ? 6.927 -44.818 8.629 1.00 23.36 127 TRP A O 1
ATOM 992 N N . LYS A 1 131 ? 5.954 -42.942 9.377 1.00 22.59 128 LYS A N 1
ATOM 993 C CA . LYS A 1 131 ? 7.110 -42.114 9.091 1.00 24.37 128 LYS A CA 1
ATOM 994 C C . LYS A 1 131 ? 7.125 -40.857 9.936 1.00 23.32 128 LYS A C 1
ATOM 995 O O . LYS A 1 131 ? 6.234 -40.021 9.814 1.00 21.99 128 LYS A O 1
ATOM 1001 N N . GLY A 1 132 ? 8.136 -40.723 10.782 1.00 23.12 129 GLY A N 1
ATOM 1002 C CA . GLY A 1 132 ? 8.269 -39.529 11.590 1.00 22.85 129 GLY A CA 1
ATOM 1003 C C . GLY A 1 132 ? 8.734 -38.369 10.728 1.00 23.08 129 GLY A C 1
ATOM 1004 O O . GLY A 1 132 ? 9.535 -38.559 9.832 1.00 23.83 129 GLY A O 1
ATOM 1005 N N . LEU A 1 133 ? 8.220 -37.172 11.023 1.00 22.06 130 LEU A N 1
ATOM 1006 C CA . LEU A 1 133 ? 8.616 -35.942 10.323 1.00 23.05 130 LEU A CA 1
ATOM 1007 C C . LEU A 1 133 ? 9.428 -35.024 11.260 1.00 23.35 130 LEU A C 1
ATOM 1008 O O . LEU A 1 133 ? 9.192 -35.035 12.466 1.00 22.72 130 LEU A O 1
ATOM 1013 N N . PRO A 1 134 ? 10.388 -34.242 10.700 1.00 25.01 131 PRO A N 1
ATOM 1014 C CA . PRO A 1 134 ? 11.238 -33.400 11.551 1.00 25.65 131 PRO A CA 1
ATOM 1015 C C . PRO A 1 134 ? 10.494 -32.321 12.340 1.00 24.02 131 PRO A C 1
ATOM 1016 O O . PRO A 1 134 ? 9.544 -31.737 11.847 1.00 22.55 131 PRO A O 1
ATOM 1020 N N . TYR A 1 135 ? 10.923 -32.122 13.576 1.00 23.97 132 TYR A N 1
ATOM 1021 C CA . TYR A 1 135 ? 10.366 -31.125 14.466 1.00 23.31 132 TYR A CA 1
ATOM 1022 C C . TYR A 1 135 ? 11.336 -29.948 14.604 1.00 24.87 132 TYR A C 1
ATOM 1023 O O . TYR A 1 135 ? 12.526 -30.127 14.697 1.00 25.88 132 TYR A O 1
ATOM 1032 N N . LYS A 1 136 ? 10.773 -28.760 14.660 1.00 24.92 133 LYS A N 1
ATOM 1033 C CA . LYS A 1 136 ? 11.521 -27.536 14.859 1.00 26.80 133 LYS A CA 1
ATOM 1034 C C . LYS A 1 136 ? 10.711 -26.744 15.912 1.00 25.45 133 LYS A C 1
ATOM 1035 O O . LYS A 1 136 ? 9.486 -26.748 15.905 1.00 23.50 133 LYS A O 1
ATOM 1041 N N . ARG A 1 137 ? 11.396 -26.007 16.768 1.00 26.83 134 ARG A N 1
ATOM 1042 C CA . ARG A 1 137 ? 10.730 -25.274 17.876 1.00 26.82 134 ARG A CA 1
ATOM 1043 C C . ARG A 1 137 ? 9.850 -24.139 17.402 1.00 24.69 134 ARG A C 1
ATOM 1044 O O . ARG A 1 137 ? 10.148 -23.518 16.376 1.00 24.58 134 ARG A O 1
ATOM 1052 N N . PRO A 1 138 ? 8.800 -23.793 18.172 1.00 24.77 135 PRO A N 1
ATOM 1053 C CA . PRO A 1 138 ? 7.932 -22.629 17.814 1.00 24.63 135 PRO A CA 1
ATOM 1054 C C . PRO A 1 138 ? 8.684 -21.309 17.717 1.00 25.61 135 PRO A C 1
ATOM 1055 O O . PRO A 1 138 ? 8.311 -20.454 16.914 1.00 25.53 135 PRO A O 1
ATOM 1059 N N . GLU A 1 139 ? 9.740 -21.150 18.504 1.00 27.32 136 GLU A N 1
ATOM 1060 C CA . GLU A 1 139 ? 10.509 -19.908 18.521 1.00 29.23 136 GLU A CA 1
ATOM 1061 C C . GLU A 1 139 ? 11.180 -19.703 17.155 1.00 29.90 136 GLU A C 1
ATOM 1062 O O . GLU A 1 139 ? 11.582 -18.594 16.813 1.00 30.09 136 GLU A O 1
ATOM 1068 N N . ARG A 1 140 ? 11.304 -20.777 16.376 1.00 29.43 137 ARG A N 1
ATOM 1069 C CA . ARG A 1 140 ? 11.841 -20.718 15.020 1.00 31.12 137 ARG A CA 1
ATOM 1070 C C . ARG A 1 140 ? 10.746 -20.623 13.953 1.00 29.45 137 ARG A C 1
ATOM 1071 O O . ARG A 1 140 ? 11.055 -20.623 12.779 1.00 29.92 137 ARG A O 1
ATOM 1079 N N . THR A 1 141 ? 9.469 -20.485 14.344 1.00 27.29 138 THR A N 1
ATOM 1080 C CA . THR A 1 141 ? 8.346 -20.438 13.380 1.00 26.35 138 THR A CA 1
ATOM 1081 C C . THR A 1 141 ? 7.603 -19.091 13.489 1.00 26.01 138 THR A C 1
ATOM 1082 O O . THR A 1 141 ? 7.146 -18.721 14.567 1.00 24.48 138 THR A O 1
ATOM 1086 N N . THR A 1 142 ? 7.520 -18.339 12.383 1.00 25.86 139 THR A N 1
ATOM 1087 C CA A THR A 1 142 ? 6.817 -17.066 12.359 0.50 24.91 139 THR A CA 1
ATOM 1088 C CA B THR A 1 142 ? 6.832 -17.052 12.356 0.50 24.94 139 THR A CA 1
ATOM 1089 C C . THR A 1 142 ? 5.351 -17.241 12.049 1.00 24.26 139 THR A C 1
ATOM 1090 O O . THR A 1 142 ? 5.001 -17.770 10.990 1.00 23.75 139 THR A O 1
ATOM 1097 N N . VAL A 1 143 ? 4.509 -16.721 12.930 1.00 23.15 140 VAL A N 1
ATOM 1098 C CA . VAL A 1 143 ? 3.057 -16.717 12.769 1.00 22.11 140 VAL A CA 1
ATOM 1099 C C . VAL A 1 143 ? 2.547 -15.269 12.618 1.00 22.06 140 VAL A C 1
ATOM 1100 O O . VAL A 1 143 ? 2.956 -14.387 13.385 1.00 23.77 140 VAL A O 1
ATOM 1104 N N . GLY A 1 144 ? 1.725 -15.004 11.607 1.00 21.35 141 GLY A N 1
ATOM 1105 C CA . GLY A 1 144 ? 1.202 -13.645 11.314 1.00 21.97 141 GLY A CA 1
ATOM 1106 C C . GLY A 1 144 ? -0.290 -13.617 11.597 1.00 21.50 141 GLY A C 1
ATOM 1107 O O . GLY A 1 144 ? -0.981 -14.568 11.251 1.00 21.87 141 GLY A O 1
ATOM 1108 N N . VAL A 1 145 ? -0.758 -12.579 12.268 1.00 21.59 142 VAL A N 1
ATOM 1109 C CA . VAL A 1 145 ? -2.173 -12.401 12.543 1.00 21.18 142 VAL A CA 1
ATOM 1110 C C . VAL A 1 145 ? -2.647 -11.116 11.831 1.00 21.48 142 VAL A C 1
ATOM 1111 O O . VAL A 1 145 ? -2.090 -10.038 12.070 1.00 21.53 142 VAL A O 1
ATOM 1115 N N . LEU A 1 146 ? -3.629 -11.255 10.941 1.00 21.18 143 LEU A N 1
ATOM 1116 C CA . LEU A 1 146 ? -4.245 -10.107 10.253 1.00 22.07 143 LEU A CA 1
ATOM 1117 C C . LEU A 1 146 ? -5.468 -9.687 11.033 1.00 21.77 143 LEU A C 1
ATOM 1118 O O . LEU A 1 146 ? -6.396 -10.465 11.168 1.00 21.32 143 LEU A O 1
ATOM 1123 N N . GLY A 1 147 ? -5.432 -8.460 11.539 1.00 21.85 144 GLY A N 1
ATOM 1124 C CA . GLY A 1 147 ? -6.415 -7.970 12.506 1.00 22.06 144 GLY A CA 1
ATOM 1125 C C . GLY A 1 147 ? -5.897 -8.083 13.923 1.00 21.59 144 GLY A C 1
ATOM 1126 O O . GLY A 1 147 ? -5.524 -9.171 14.338 1.00 21.78 144 GLY A O 1
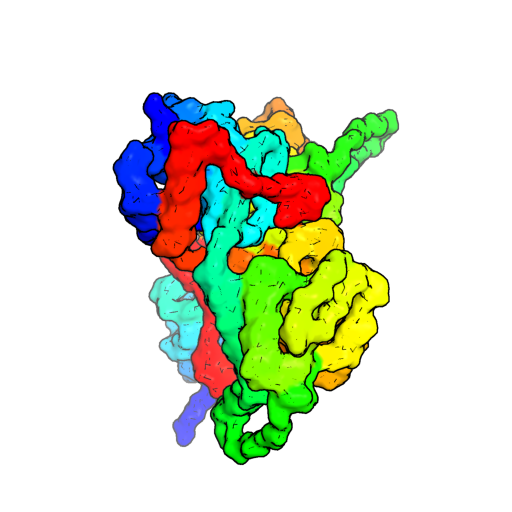ATOM 1127 N N . LEU A 1 148 ? -5.817 -6.952 14.633 1.00 21.49 145 LEU A N 1
ATOM 1128 C CA . LEU A 1 148 ? -5.399 -6.934 16.030 1.00 21.44 145 LEU A CA 1
ATOM 1129 C C . LEU A 1 148 ? -6.470 -6.299 16.906 1.00 21.75 145 LEU A C 1
ATOM 1130 O O . LEU A 1 148 ? -6.149 -5.500 17.792 1.00 22.17 145 LEU A O 1
ATOM 1135 N N . GLY A 1 149 ? -7.731 -6.734 16.694 1.00 20.82 146 GLY A N 1
ATOM 1136 C CA . GLY A 1 149 ? -8.850 -6.197 17.404 1.00 21.44 146 GLY A CA 1
ATOM 1137 C C . GLY A 1 149 ? -9.172 -6.981 18.652 1.00 21.77 146 GLY A C 1
ATOM 1138 O O . GLY A 1 149 ? -8.302 -7.585 19.268 1.00 21.93 146 GLY A O 1
ATOM 1139 N N . GLU A 1 150 ? -10.447 -7.001 19.011 1.00 22.07 147 GLU A N 1
ATOM 1140 C CA . GLU A 1 150 ? -10.913 -7.799 20.159 1.00 23.00 147 GLU A CA 1
ATOM 1141 C C . GLU A 1 150 ? -10.444 -9.246 20.056 1.00 22.25 147 GLU A C 1
ATOM 1142 O O . GLU A 1 150 ? -10.022 -9.822 21.044 1.00 21.41 147 GLU A O 1
ATOM 1148 N N . LEU A 1 151 ? -10.529 -9.819 18.860 1.00 21.41 148 LEU A N 1
ATOM 1149 C CA . LEU A 1 151 ? -10.170 -11.207 18.684 1.00 21.11 148 LEU A CA 1
ATOM 1150 C C . LEU A 1 151 ? -8.740 -11.387 18.287 1.00 20.58 148 LEU A C 1
ATOM 1151 O O . LEU A 1 151 ? -8.026 -12.250 18.853 1.00 20.15 148 LEU A O 1
ATOM 1156 N N . GLY A 1 152 ? -8.304 -10.609 17.310 1.00 20.83 149 GLY A N 1
ATOM 1157 C CA . GLY A 1 152 ? -6.943 -10.711 16.806 1.00 20.76 149 GLY A CA 1
ATOM 1158 C C . GLY A 1 152 ? -5.854 -10.450 17.833 1.00 21.70 149 GLY A C 1
ATOM 1159 O O . GLY A 1 152 ? -4.851 -11.176 17.888 1.00 21.75 149 GLY A O 1
ATOM 1160 N N . ALA A 1 153 ? -6.008 -9.398 18.643 1.00 22.28 150 ALA A N 1
ATOM 1161 C CA . ALA A 1 153 ? -4.997 -9.168 19.679 1.00 23.00 150 ALA A CA 1
ATOM 1162 C C . ALA A 1 153 ? -4.942 -10.301 20.698 1.00 22.79 150 ALA A C 1
ATOM 1163 O O . ALA A 1 153 ? -3.844 -10.679 21.167 1.00 22.79 150 ALA A O 1
ATOM 1165 N N . ALA A 1 154 ? -6.122 -10.804 21.080 1.00 22.33 151 ALA A N 1
ATOM 1166 C CA . ALA A 1 154 ? -6.164 -11.922 22.006 1.00 22.44 151 ALA A CA 1
ATOM 1167 C C . ALA A 1 154 ? -5.469 -13.136 21.389 1.00 21.71 151 ALA A C 1
ATOM 1168 O O . ALA A 1 154 ? -4.728 -13.835 22.082 1.00 22.52 151 ALA A O 1
ATOM 1170 N N . ALA A 1 155 ? -5.694 -13.390 20.105 1.00 20.75 152 ALA A N 1
ATOM 1171 C CA . ALA A 1 155 ? -5.000 -14.486 19.412 1.00 20.39 152 ALA A CA 1
ATOM 1172 C C . ALA A 1 155 ? -3.484 -14.291 19.388 1.00 20.64 152 ALA A C 1
ATOM 1173 O O . ALA A 1 155 ? -2.750 -15.252 19.631 1.00 21.03 152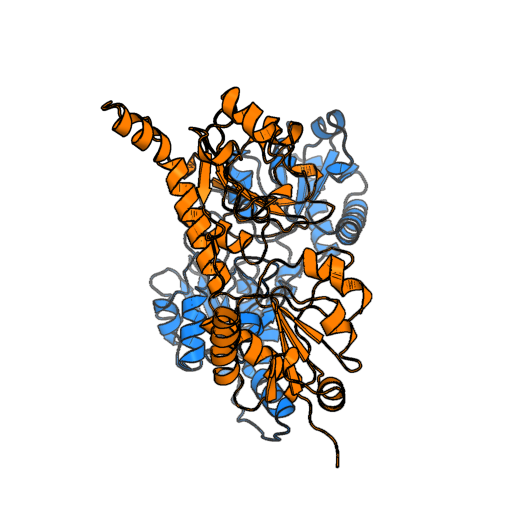 ALA A O 1
ATOM 1175 N N . ALA A 1 156 ? -3.019 -13.070 19.104 1.00 20.84 153 ALA A N 1
ATOM 1176 C CA . ALA A 1 156 ? -1.592 -12.802 19.069 1.00 21.24 153 ALA A CA 1
ATOM 1177 C C . ALA A 1 156 ? -0.948 -13.083 20.439 1.00 21.74 153 ALA A C 1
ATOM 1178 O O . ALA A 1 156 ? 0.163 -13.644 20.491 1.00 21.33 153 ALA A O 1
ATOM 1180 N N . LEU A 1 157 ? -1.632 -12.701 21.527 1.00 22.12 154 LEU A N 1
ATOM 1181 C CA . LEU A 1 157 ? -1.126 -13.010 22.861 1.00 23.37 154 LEU A CA 1
ATOM 1182 C C . LEU A 1 157 ? -1.017 -14.514 23.147 1.00 23.01 154 LEU A C 1
ATOM 1183 O O . LEU A 1 157 ? 0.016 -14.927 23.672 1.00 23.52 154 LEU A O 1
ATOM 1188 N N . ARG A 1 158 ? -2.029 -15.328 22.823 1.00 22.60 155 ARG A N 1
ATOM 1189 C CA . ARG A 1 158 ? -1.923 -16.802 23.031 1.00 22.58 155 ARG A CA 1
ATOM 1190 C C . ARG A 1 158 ? -0.780 -17.415 22.217 1.00 21.82 155 ARG A C 1
ATOM 1191 O O . ARG A 1 158 ? -0.017 -18.275 22.705 1.00 21.20 155 ARG A O 1
ATOM 1199 N N . LEU A 1 159 ? -0.683 -17.013 20.967 1.00 21.02 156 LEU A N 1
ATOM 1200 C CA . LEU A 1 159 ? 0.375 -17.494 20.101 1.00 21.02 156 LEU A CA 1
ATOM 1201 C C . LEU A 1 159 ? 1.762 -17.107 20.633 1.00 21.85 156 LEU A C 1
ATOM 1202 O O . LEU A 1 159 ? 2.672 -17.937 20.644 1.00 21.55 156 LEU A O 1
ATOM 1207 N N . ARG A 1 160 ? 1.903 -15.868 21.078 1.00 22.60 157 ARG A N 1
ATOM 1208 C CA . ARG A 1 160 ? 3.123 -15.403 21.717 1.00 24.17 157 ARG A CA 1
ATOM 1209 C C . ARG A 1 160 ? 3.487 -16.316 22.900 1.00 24.02 157 ARG A C 1
ATOM 1210 O O . ARG A 1 160 ? 4.631 -16.734 23.040 1.00 23.30 157 ARG A O 1
ATOM 1218 N N . ASP A 1 161 ? 2.504 -16.584 23.757 1.00 23.98 158 ASP A N 1
ATOM 1219 C CA . ASP A 1 161 ? 2.767 -17.318 24.977 1.00 24.77 158 ASP A CA 1
ATOM 1220 C C . ASP A 1 161 ? 3.080 -18.781 24.705 1.00 24.30 158 ASP A C 1
ATOM 1221 O O . ASP A 1 161 ? 3.782 -19.390 25.501 1.00 24.29 158 ASP A O 1
ATOM 1226 N N . ALA A 1 162 ? 2.610 -19.319 23.577 1.00 22.75 159 ALA A N 1
ATOM 1227 C CA . ALA A 1 162 ? 3.026 -20.650 23.140 1.00 22.69 159 ALA A CA 1
ATOM 1228 C C . ALA A 1 162 ? 4.460 -20.695 22.594 1.00 22.86 159 ALA A C 1
ATOM 1229 O O . ALA A 1 162 ? 4.966 -21.784 22.292 1.00 22.97 159 ALA A O 1
ATOM 1231 N N . GLY A 1 163 ? 5.104 -19.525 22.439 1.00 22.76 160 GLY A N 1
ATOM 1232 C CA . GLY A 1 163 ? 6.484 -19.438 22.008 1.00 23.58 160 GLY A CA 1
ATOM 1233 C C . GLY A 1 163 ? 6.735 -19.128 20.542 1.00 23.49 160 GLY A C 1
ATOM 1234 O O . GLY A 1 163 ? 7.896 -19.107 20.118 1.00 23.44 160 GLY A O 1
ATOM 1235 N N . PHE A 1 164 ? 5.679 -18.898 19.764 1.00 22.50 161 PHE A N 1
ATOM 1236 C CA . PHE A 1 164 ? 5.839 -18.592 18.348 1.00 22.46 161 PHE A CA 1
ATOM 1237 C C . PHE A 1 164 ? 6.422 -17.179 18.195 1.00 23.56 161 PHE A C 1
ATOM 1238 O O . PHE A 1 164 ? 6.275 -16.330 19.074 1.00 24.41 161 PHE A O 1
ATOM 1246 N N . ASP A 1 165 ? 7.106 -16.948 17.093 1.00 24.08 162 ASP A N 1
ATOM 1247 C CA . ASP A 1 165 ? 7.550 -15.608 16.746 1.00 25.62 162 ASP A CA 1
ATOM 1248 C C . ASP A 1 165 ? 6.384 -14.865 16.026 1.00 24.51 162 ASP A C 1
ATOM 1249 O O . ASP A 1 165 ? 6.139 -15.075 14.837 1.00 24.35 162 ASP A O 1
ATOM 1254 N N . VAL A 1 166 ? 5.691 -13.977 16.741 1.00 24.00 163 VAL A N 1
ATOM 1255 C CA . VAL A 1 166 ? 4.386 -13.457 16.252 1.00 23.31 163 VAL A CA 1
ATOM 1256 C C . VAL A 1 166 ? 4.483 -12.070 15.642 1.00 23.80 163 VAL A C 1
ATOM 1257 O O . VAL A 1 166 ? 5.104 -11.176 16.209 1.00 24.24 163 VAL A O 1
ATOM 1261 N N . HIS A 1 167 ? 3.885 -11.915 14.463 1.00 23.67 164 HIS A N 1
ATOM 1262 C CA . HIS A 1 167 ? 3.746 -10.628 13.798 1.00 24.72 164 HIS A CA 1
ATOM 1263 C C . HIS A 1 167 ? 2.274 -10.320 13.627 1.00 24.19 164 HIS A C 1
ATOM 1264 O O . HIS A 1 167 ? 1.520 -11.201 13.272 1.00 23.31 164 HIS A O 1
ATOM 1271 N N . GLY A 1 168 ? 1.865 -9.066 13.846 1.00 24.18 165 GLY A N 1
ATOM 1272 C CA . GLY A 1 168 ? 0.467 -8.705 13.693 1.00 23.90 165 GLY A CA 1
ATOM 1273 C C . GLY A 1 168 ? 0.330 -7.539 12.727 1.00 24.66 165 GLY A C 1
ATOM 1274 O O . GLY A 1 168 ? 1.266 -6.740 12.577 1.00 24.47 165 GLY A O 1
ATOM 1275 N N . TRP A 1 169 ? -0.849 -7.421 12.108 1.00 24.30 166 TRP A N 1
ATOM 1276 C CA . TRP A 1 169 ? -1.096 -6.349 11.146 1.00 25.10 166 TRP A CA 1
ATOM 1277 C C . TRP A 1 169 ? -2.470 -5.743 11.398 1.00 25.48 166 TRP A C 1
ATOM 1278 O O . TRP A 1 169 ? -3.438 -6.467 11.557 1.00 23.49 166 TRP A O 1
ATOM 1289 N N . SER A 1 170 ? -2.535 -4.410 11.427 1.00 26.40 167 SER A N 1
ATOM 1290 C CA . SER A 1 170 ? -3.797 -3.722 11.571 1.00 26.99 167 SER A CA 1
ATOM 1291 C C . SER A 1 170 ? -3.726 -2.378 10.820 1.00 29.22 167 SER A C 1
ATOM 1292 O O . SER A 1 170 ? -2.713 -2.034 10.225 1.00 30.06 167 SER A O 1
ATOM 1295 N N . ARG A 1 171 ? -4.811 -1.633 10.849 1.00 31.32 168 ARG A N 1
ATOM 1296 C CA . ARG A 1 171 ? -4.893 -0.382 10.102 1.00 34.18 168 ARG A CA 1
ATOM 1297 C C . ARG A 1 171 ? -4.054 0.700 10.786 1.00 35.17 168 ARG A C 1
ATOM 1298 O O . ARG A 1 171 ? -3.400 1.488 10.117 1.00 36.00 168 ARG A O 1
ATOM 1306 N N . SER A 1 172 ? -4.086 0.731 12.121 1.00 35.71 169 SER A N 1
ATOM 1307 C CA . SER A 1 172 ? -3.444 1.785 12.897 1.00 36.59 169 SER A CA 1
ATOM 1308 C C . SER A 1 172 ? -2.461 1.144 13.844 1.00 36.92 169 SER A C 1
ATOM 1309 O O . SER A 1 172 ? -2.634 -0.036 14.198 1.00 34.95 169 SER A O 1
ATOM 1312 N N . PRO A 1 173 ? -1.454 1.922 14.287 1.00 38.34 170 PRO A N 1
ATOM 1313 C CA . PRO A 1 173 ? -0.372 1.299 15.032 1.00 38.92 170 PRO A CA 1
ATOM 1314 C C . PRO A 1 173 ? -0.802 0.785 16.404 1.00 40.08 170 PRO A C 1
ATOM 1315 O O . PRO A 1 173 ? -1.651 1.401 17.055 1.00 42.24 170 PRO A O 1
ATOM 1319 N N . LYS A 1 174 ? -0.256 -0.378 16.774 1.00 38.77 171 LYS A N 1
ATOM 1320 C CA . LYS A 1 174 ? -0.460 -1.029 18.058 1.00 38.44 171 LYS A CA 1
ATOM 1321 C C . LYS A 1 174 ? 0.898 -1.241 18.729 1.00 39.76 171 LYS A C 1
ATOM 1322 O O . LYS A 1 174 ? 1.918 -1.288 18.049 1.00 39.19 171 LYS A O 1
ATOM 1328 N N . GLU A 1 175 ? 0.882 -1.408 20.051 1.00 40.66 172 GLU A N 1
ATOM 1329 C CA . GLU A 1 175 ? 2.022 -1.924 20.801 1.00 41.70 172 GLU A CA 1
ATOM 1330 C C . GLU A 1 175 ? 1.500 -3.089 21.601 1.00 40.28 172 GLU A C 1
ATOM 1331 O O . GLU A 1 175 ? 0.578 -2.937 22.427 1.00 41.09 172 GLU A O 1
ATOM 1337 N N . ILE A 1 176 ? 2.010 -4.267 21.272 1.00 36.83 173 ILE A N 1
ATOM 1338 C CA . ILE A 1 176 ? 1.632 -5.502 21.929 1.00 36.06 173 ILE A CA 1
ATOM 1339 C C . ILE A 1 176 ? 2.950 -6.106 22.396 1.00 35.89 173 ILE A C 1
ATOM 1340 O O . ILE A 1 176 ? 3.842 -6.412 21.589 1.00 34.89 173 ILE A O 1
ATOM 1345 N N . ALA A 1 177 ? 3.074 -6.258 23.705 1.00 36.59 174 ALA A N 1
ATOM 1346 C CA . ALA A 1 177 ? 4.275 -6.805 24.272 1.00 37.97 174 ALA A CA 1
ATOM 1347 C C . ALA A 1 177 ? 4.604 -8.157 23.604 1.00 35.93 174 ALA A C 1
ATOM 1348 O O . ALA A 1 177 ? 3.734 -9.036 23.498 1.00 34.14 174 ALA A O 1
ATOM 1350 N N . GLY A 1 178 ? 5.851 -8.297 23.167 1.00 36.16 175 GLY A N 1
ATOM 1351 C CA . GLY A 1 178 ? 6.332 -9.544 22.608 1.00 35.22 175 GLY A CA 1
ATOM 1352 C C . GLY A 1 178 ? 5.860 -9.874 21.207 1.00 32.26 175 GLY A C 1
ATOM 1353 O O . GLY A 1 178 ? 6.100 -10.984 20.767 1.00 31.49 175 GLY A O 1
ATOM 1354 N N . VAL A 1 179 ? 5.187 -8.934 20.530 1.00 30.42 176 VAL A N 1
ATOM 1355 C CA . VAL A 1 179 ? 4.632 -9.128 19.189 1.00 28.18 176 VAL A CA 1
ATOM 1356 C C . VAL A 1 179 ? 5.115 -8.007 18.296 1.00 28.62 176 VAL A C 1
ATOM 1357 O O . VAL A 1 179 ? 5.117 -6.835 18.737 1.00 29.57 176 VAL A O 1
ATOM 1361 N N . THR A 1 180 ? 5.513 -8.342 17.059 1.00 27.74 177 THR A N 1
ATOM 1362 C CA . THR A 1 180 ? 5.964 -7.311 16.098 1.00 28.21 177 THR A CA 1
ATOM 1363 C C . THR A 1 180 ? 4.714 -6.829 15.360 1.00 27.07 177 THR A C 1
ATOM 1364 O O . THR A 1 180 ? 4.079 -7.618 14.676 1.00 25.45 177 THR A O 1
ATOM 1368 N N . CYS A 1 181 ? 4.375 -5.550 15.526 1.00 27.90 178 CYS A N 1
ATOM 1369 C CA . CYS A 1 181 ? 3.146 -4.998 15.019 1.00 27.87 178 CYS A CA 1
ATOM 1370 C C . CYS A 1 181 ? 3.425 -4.097 13.830 1.00 28.28 178 CYS A C 1
ATOM 1371 O O . CYS A 1 181 ? 4.301 -3.230 13.870 1.00 29.28 178 CYS A O 1
ATOM 1374 N N . HIS A 1 182 ? 2.669 -4.319 12.777 1.00 27.16 179 HIS A N 1
ATOM 1375 C CA . HIS A 1 182 ? 2.795 -3.576 11.530 1.00 28.16 179 HIS A CA 1
ATOM 1376 C C . HIS A 1 182 ? 1.492 -2.849 11.318 1.00 28.02 179 HIS A C 1
ATOM 1377 O O . HIS A 1 182 ? 0.418 -3.377 11.684 1.00 26.94 179 HIS A O 1
ATOM 1384 N N . ALA A 1 183 ? 1.547 -1.666 10.728 1.00 29.51 180 ALA A N 1
ATOM 1385 C CA . ALA A 1 183 ? 0.321 -0.940 10.379 1.00 30.77 180 ALA A CA 1
ATOM 1386 C C . ALA A 1 183 ? 0.323 -0.393 8.970 1.00 32.55 180 ALA A C 1
ATOM 1387 O O . ALA A 1 183 ? 1.370 0.051 8.446 1.00 33.66 180 ALA A O 1
ATOM 1389 N N . GLY A 1 184 ? -0.862 -0.405 8.362 1.00 32.71 181 GLY A N 1
ATOM 1390 C CA . GLY A 1 184 ? -1.105 0.246 7.080 1.00 34.43 181 GLY A CA 1
ATOM 1391 C C . GLY A 1 184 ? -0.916 -0.671 5.897 1.00 34.80 181 GLY A C 1
ATOM 1392 O O . GLY A 1 184 ? -0.168 -1.665 5.957 1.00 33.21 181 GLY A O 1
ATOM 1393 N N . GLU A 1 185 ? -1.603 -0.333 4.810 1.00 36.68 182 GLU A N 1
ATOM 1394 C CA A GLU A 1 185 ? -1.494 -1.084 3.558 0.50 38.48 182 GLU A CA 1
ATOM 1395 C CA B GLU A 1 185 ? -1.493 -1.075 3.558 0.50 38.03 182 GLU A CA 1
ATOM 1396 C C . GLU A 1 185 ? -0.028 -1.220 3.152 1.00 38.34 182 GLU A C 1
ATOM 1397 O O . GLU A 1 185 ? 0.395 -2.297 2.736 1.00 39.25 182 GLU A O 1
ATOM 1408 N N . GLU A 1 186 ? 0.738 -0.132 3.313 1.00 37.85 183 GLU A N 1
ATOM 1409 C CA . GLU A 1 186 ? 2.142 -0.087 2.959 1.00 37.80 183 GLU A CA 1
ATOM 1410 C C . GLU A 1 186 ? 3.040 -1.192 3.548 1.00 36.69 183 GLU A C 1
ATOM 1411 O O . GLU A 1 186 ? 4.091 -1.491 2.965 1.00 38.28 183 GLU A O 1
ATOM 1413 N N . THR A 1 187 ? 2.675 -1.771 4.694 1.00 34.61 184 THR A N 1
ATOM 1414 C CA . THR A 1 187 ? 3.520 -2.770 5.351 1.00 33.25 184 THR A CA 1
ATOM 1415 C C . THR A 1 187 ? 3.061 -4.227 5.223 1.00 31.80 184 THR A C 1
ATOM 1416 O O . THR A 1 187 ? 3.776 -5.144 5.687 1.00 31.69 184 THR A O 1
ATOM 1420 N N . LEU A 1 188 ? 1.917 -4.453 4.583 1.00 30.51 185 LEU A N 1
ATOM 1421 C CA . LEU A 1 188 ? 1.344 -5.795 4.500 1.00 30.69 185 LEU A CA 1
ATOM 1422 C C . LEU A 1 188 ? 2.237 -6.814 3.766 1.00 30.96 185 LEU A C 1
ATOM 1423 O O . LEU A 1 188 ? 2.525 -7.884 4.291 1.00 30.05 185 LEU A O 1
ATOM 1428 N N . GLU A 1 189 ? 2.641 -6.474 2.549 1.00 32.76 186 GLU A N 1
ATOM 1429 C CA . GLU A 1 189 ? 3.413 -7.383 1.726 1.00 34.67 186 GLU A CA 1
ATOM 1430 C C . GLU A 1 189 ? 4.767 -7.741 2.375 1.00 34.31 186 GLU A C 1
ATOM 1431 O O . GLU A 1 189 ? 5.203 -8.890 2.285 1.00 33.48 186 GLU A O 1
ATOM 1437 N N . ARG A 1 190 ? 5.395 -6.774 3.049 1.00 35.47 187 ARG A N 1
ATOM 1438 C CA . ARG A 1 190 ? 6.655 -7.007 3.766 1.00 36.27 187 ARG A CA 1
ATOM 1439 C C . ARG A 1 190 ? 6.408 -7.988 4.910 1.00 35.29 187 ARG A C 1
ATOM 1440 O O . ARG A 1 190 ? 7.150 -8.977 5.056 1.00 34.86 187 ARG A O 1
ATOM 1443 N N . MET A 1 191 ? 5.331 -7.759 5.668 1.00 33.56 188 MET A N 1
ATOM 1444 C CA A MET A 1 191 ? 4.965 -8.672 6.745 0.50 32.62 188 MET A CA 1
ATOM 1445 C CA B MET A 1 191 ? 4.960 -8.674 6.753 0.50 32.57 188 MET A CA 1
ATOM 1446 C C . MET A 1 191 ? 4.717 -10.116 6.255 1.00 31.11 188 MET A C 1
ATOM 1447 O O . MET A 1 191 ? 5.248 -11.077 6.830 1.00 30.59 188 MET A O 1
ATOM 1456 N N . LEU A 1 192 ? 3.949 -10.252 5.178 1.00 29.88 189 LEU A N 1
ATOM 1457 C CA . LEU A 1 192 ? 3.615 -11.562 4.611 1.00 28.95 189 LEU A CA 1
ATOM 1458 C C . LEU A 1 192 ? 4.828 -12.335 4.161 1.00 29.91 189 LEU A C 1
ATOM 1459 O O . LEU A 1 192 ? 4.884 -13.553 4.335 1.00 28.50 189 LEU A O 1
ATOM 1464 N N . GLY A 1 193 ? 5.842 -11.618 3.663 1.00 31.37 190 GLY A N 1
ATOM 1465 C CA . GLY A 1 193 ? 7.137 -12.212 3.299 1.00 32.55 190 GLY A CA 1
ATOM 1466 C C . GLY A 1 193 ? 7.835 -13.024 4.387 1.00 32.88 190 GLY A C 1
ATOM 1467 O O . GLY A 1 193 ? 8.588 -13.952 4.075 1.00 32.53 190 GLY A O 1
ATOM 1468 N N . GLN A 1 194 ? 7.547 -12.704 5.649 1.00 33.03 191 GLN A N 1
ATOM 1469 C CA . GLN A 1 194 ? 8.146 -13.378 6.782 1.00 34.24 191 GLN A CA 1
ATOM 1470 C C . GLN A 1 194 ? 7.290 -14.470 7.436 1.00 32.29 191 GLN A C 1
ATOM 1471 O O . GLN A 1 194 ? 7.811 -15.221 8.259 1.00 32.06 191 GLN A O 1
ATOM 1477 N N . VAL A 1 195 ? 6.030 -14.620 7.022 1.00 30.36 192 VAL A N 1
ATOM 1478 C CA . VAL A 1 195 ? 5.053 -15.455 7.741 1.00 29.35 192 VAL A CA 1
ATOM 1479 C C . VAL A 1 195 ? 4.982 -16.921 7.252 1.00 28.42 192 VAL A C 1
ATOM 1480 O O . VAL A 1 195 ? 4.652 -17.168 6.106 1.00 28.54 192 VAL A O 1
ATOM 1484 N N . GLU A 1 196 ? 5.207 -17.881 8.153 1.00 27.52 193 GLU A N 1
ATOM 1485 C CA . GLU A 1 196 ? 5.042 -19.314 7.847 1.00 27.24 193 GLU A CA 1
ATOM 1486 C C . GLU A 1 196 ? 3.635 -19.862 8.091 1.00 24.83 193 GLU A C 1
ATOM 1487 O O . GLU A 1 196 ? 3.248 -20.830 7.444 1.00 23.54 193 GLU A O 1
ATOM 1493 N N . ILE A 1 197 ? 2.925 -19.303 9.064 1.00 23.22 194 ILE A N 1
ATOM 1494 C CA . ILE A 1 197 ? 1.506 -19.634 9.310 1.00 22.17 194 ILE A CA 1
ATOM 1495 C C . ILE A 1 197 ? 0.756 -18.329 9.457 1.00 22.15 194 ILE A C 1
ATOM 1496 O O . ILE A 1 197 ? 1.106 -17.532 10.339 1.00 23.04 194 ILE A O 1
ATOM 1501 N N . LEU A 1 198 ? -0.288 -18.135 8.640 1.00 21.03 195 LEU A N 1
ATOM 1502 C CA . LEU A 1 198 ? -1.009 -16.851 8.560 1.00 21.16 195 LEU A CA 1
ATOM 1503 C C . LEU A 1 198 ? -2.414 -17.053 9.092 1.00 20.85 195 LEU A C 1
ATOM 1504 O O . LEU A 1 198 ? -3.139 -17.894 8.584 1.00 21.29 195 LEU A O 1
ATOM 1509 N N . VAL A 1 199 ? -2.801 -16.272 10.090 1.00 20.84 196 VAL A N 1
ATOM 1510 C CA . VAL A 1 199 ? -4.141 -16.376 10.648 1.00 20.88 196 VAL A CA 1
ATOM 1511 C C . VAL A 1 199 ? -4.906 -15.066 10.339 1.00 20.73 196 VAL A C 1
ATOM 1512 O O . VAL A 1 199 ? -4.458 -13.966 10.678 1.00 19.73 196 VAL A O 1
ATOM 1516 N N . CYS A 1 200 ? -6.072 -15.196 9.722 1.00 21.04 197 CYS A N 1
ATOM 1517 C CA . CYS A 1 200 ? -6.862 -14.030 9.339 1.00 21.93 197 CYS A CA 1
ATOM 1518 C C . CYS A 1 200 ? -8.047 -13.828 10.289 1.00 21.11 197 CYS A C 1
ATOM 1519 O O . CYS A 1 200 ? -8.850 -14.743 10.463 1.00 20.10 197 CYS A O 1
ATOM 1522 N N . LEU A 1 201 ? -8.069 -12.642 10.917 1.00 20.48 198 LEU A N 1
ATOM 1523 C CA . LEU A 1 201 ? -9.092 -12.179 11.876 1.00 20.72 198 LEU A CA 1
ATOM 1524 C C . LEU A 1 201 ? -9.497 -10.711 11.605 1.00 20.44 198 LEU A C 1
ATOM 1525 O O . LEU A 1 201 ? -9.737 -9.888 12.531 1.00 21.42 198 LEU A O 1
ATOM 1530 N N . LEU A 1 202 ? -9.606 -10.415 10.320 1.00 20.22 199 LEU A N 1
ATOM 1531 C CA . LEU A 1 202 ? -10.141 -9.137 9.839 1.00 20.71 199 LEU A CA 1
ATOM 1532 C C . LEU A 1 202 ? -11.675 -9.167 9.685 1.00 21.17 199 LEU A C 1
ATOM 1533 O O . LEU A 1 202 ? -12.263 -10.218 9.440 1.00 20.57 199 LEU A O 1
ATOM 1538 N N . PRO A 1 203 ? -12.321 -7.987 9.787 1.00 21.92 200 PRO A N 1
ATOM 1539 C CA . PRO A 1 203 ? -13.703 -7.870 9.379 1.00 22.54 200 PRO A CA 1
ATOM 1540 C C . PRO A 1 203 ? -13.788 -7.722 7.860 1.00 22.82 200 PRO A C 1
ATOM 1541 O O . PRO A 1 203 ? -12.832 -7.251 7.242 1.00 23.52 200 PRO A O 1
ATOM 1545 N N . LEU A 1 204 ? -14.938 -8.080 7.282 1.00 23.02 201 LEU A N 1
ATOM 1546 C CA . LEU A 1 204 ? -15.177 -7.888 5.871 1.00 23.03 201 LEU A CA 1
ATOM 1547 C C . LEU A 1 204 ? -15.721 -6.491 5.630 1.00 23.38 201 LEU A C 1
ATOM 1548 O O . LEU A 1 204 ? -16.782 -6.125 6.151 1.00 23.78 201 LEU A O 1
ATOM 1553 N N . THR A 1 205 ? -14.982 -5.729 4.837 1.00 23.43 202 THR A N 1
ATOM 1554 C CA . THR A 1 205 ? -15.401 -4.398 4.399 1.00 24.22 202 THR A CA 1
ATOM 1555 C C . THR A 1 205 ? -15.013 -4.241 2.937 1.00 25.06 202 THR A C 1
ATOM 1556 O O . THR A 1 205 ? -14.313 -5.098 2.372 1.00 25.05 202 THR A O 1
ATOM 1560 N N . GLY A 1 206 ? -15.394 -3.106 2.349 1.00 26.56 203 GLY A N 1
ATOM 1561 C CA . GLY A 1 206 ? -14.922 -2.738 1.024 1.00 27.94 203 GLY A CA 1
ATOM 1562 C C . GLY A 1 206 ? -13.400 -2.718 0.897 1.00 28.43 203 GLY A C 1
ATOM 1563 O O . GLY A 1 206 ? -12.878 -2.945 -0.181 1.00 29.74 203 GLY A O 1
ATOM 1564 N N . GLU A 1 207 ? -12.692 -2.440 1.987 1.00 34.20 204 GLU A N 1
ATOM 1565 C CA . GLU A 1 207 ? -11.246 -2.340 1.969 1.00 34.88 204 GLU A CA 1
ATOM 1566 C C . GLU A 1 207 ? -10.562 -3.699 2.181 1.00 32.18 204 GLU A C 1
ATOM 1567 O O . GLU A 1 207 ? -9.457 -3.904 1.703 1.00 33.14 204 GLU A O 1
ATOM 1573 N N . THR A 1 208 ? -11.196 -4.627 2.882 1.00 29.39 205 THR A N 1
ATOM 1574 C CA . THR A 1 208 ? -10.592 -5.957 3.098 1.00 27.35 205 THR A CA 1
ATOM 1575 C C . THR A 1 208 ? -11.053 -7.043 2.099 1.00 26.97 205 THR A C 1
ATOM 1576 O O . THR A 1 208 ? -10.400 -8.086 1.991 1.00 25.94 205 THR A O 1
ATOM 1580 N N . ARG A 1 209 ? -12.140 -6.814 1.363 1.00 28.07 206 ARG A N 1
ATOM 1581 C CA . ARG A 1 209 ? -12.571 -7.775 0.344 1.00 28.96 206 ARG A CA 1
ATOM 1582 C C . ARG A 1 209 ? -11.499 -7.979 -0.711 1.00 28.69 206 ARG A C 1
ATOM 1583 O O . ARG A 1 209 ? -11.002 -7.021 -1.253 1.00 29.31 206 ARG A O 1
ATOM 1591 N N . GLY A 1 210 ? -11.136 -9.231 -0.973 1.00 27.50 207 GLY A N 1
ATOM 1592 C CA . GLY A 1 210 ? -10.090 -9.562 -1.942 1.00 27.83 207 GLY A CA 1
ATOM 1593 C C . GLY A 1 210 ? -8.677 -9.184 -1.528 1.00 27.57 207 GLY A C 1
ATOM 1594 O O . GLY A 1 210 ? -7.784 -9.086 -2.379 1.00 28.12 207 GLY A O 1
ATOM 1595 N N . LEU A 1 211 ? -8.446 -8.937 -0.235 1.00 27.04 208 LEU A N 1
ATOM 1596 C CA . LEU A 1 211 ? -7.121 -8.534 0.233 1.00 27.17 208 LEU A CA 1
ATOM 1597 C C . LEU A 1 211 ? -6.063 -9.587 -0.103 1.00 26.57 208 LEU A C 1
ATOM 1598 O O . LEU A 1 211 ? -4.957 -9.277 -0.601 1.00 27.02 208 LEU A O 1
ATOM 1603 N N . LEU A 1 212 ? -6.404 -10.826 0.201 1.00 25.45 209 LEU A N 1
ATOM 1604 C CA . LEU A 1 212 ? -5.501 -11.952 -0.032 1.00 25.36 209 LEU A CA 1
ATOM 1605 C C . LEU A 1 212 ? -5.791 -12.499 -1.424 1.00 25.40 209 LEU A C 1
ATOM 1606 O O . LEU A 1 212 ? -6.431 -13.535 -1.595 1.00 25.03 209 LEU A O 1
ATOM 1611 N N . ASP A 1 213 ? -5.316 -11.750 -2.406 1.00 26.30 210 ASP A N 1
ATOM 1612 C CA . ASP A 1 213 ? -5.431 -12.085 -3.830 1.00 27.92 210 ASP A CA 1
ATOM 1613 C C . ASP A 1 213 ? -4.157 -12.804 -4.297 1.00 28.12 210 ASP A C 1
ATOM 1614 O O . ASP A 1 213 ? -3.299 -13.142 -3.468 1.00 28.34 210 ASP A O 1
ATOM 1619 N N . ALA A 1 214 ? -4.039 -13.075 -5.596 1.00 29.23 211 ALA A N 1
ATOM 1620 C CA . ALA A 1 214 ? -2.870 -13.790 -6.129 1.00 29.56 211 ALA A CA 1
ATOM 1621 C C . ALA A 1 214 ? -1.548 -13.099 -5.775 1.00 30.33 211 ALA A C 1
ATOM 1622 O O . ALA A 1 214 ? -0.604 -13.737 -5.310 1.00 28.48 211 ALA A O 1
ATOM 1624 N N . ARG A 1 215 ? -1.528 -11.777 -5.919 1.00 32.50 212 ARG A N 1
ATOM 1625 C CA . ARG A 1 215 ? -0.350 -11.009 -5.578 1.00 35.32 212 ARG A CA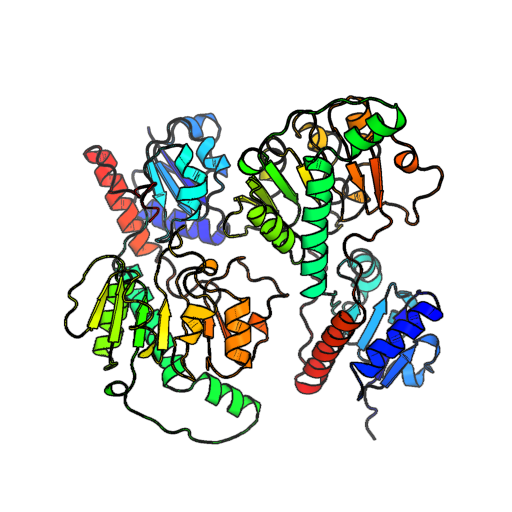 1
ATOM 1626 C C . ARG A 1 215 ? 0.029 -11.144 -4.106 1.00 33.96 212 ARG A C 1
ATOM 1627 O O . ARG A 1 215 ? 1.182 -11.367 -3.796 1.00 34.68 212 ARG A O 1
ATOM 1635 N N . ARG A 1 216 ? -0.926 -10.962 -3.198 1.00 32.73 213 ARG A N 1
ATOM 1636 C CA . ARG A 1 216 ? -0.603 -11.009 -1.775 1.00 31.90 213 ARG A CA 1
ATOM 1637 C C . ARG A 1 216 ? -0.227 -12.422 -1.343 1.00 29.58 213 ARG A C 1
ATOM 1638 O O . ARG A 1 216 ? 0.694 -12.587 -0.546 1.00 29.82 213 ARG A O 1
ATOM 1646 N N . LEU A 1 217 ? -0.920 -13.422 -1.862 1.00 27.96 214 LEU A N 1
ATOM 1647 C CA . LEU A 1 217 ? -0.594 -14.825 -1.566 1.00 27.31 214 LEU A CA 1
ATOM 1648 C C . LEU A 1 217 ? 0.819 -15.166 -2.052 1.00 27.74 214 LEU A C 1
ATOM 1649 O O . LEU A 1 217 ? 1.521 -15.948 -1.412 1.00 28.92 214 LEU A O 1
ATOM 1654 N N . ALA A 1 218 ? 1.223 -14.595 -3.179 1.00 28.03 215 ALA A N 1
ATOM 1655 C CA . ALA A 1 218 ? 2.575 -14.805 -3.711 1.00 28.93 215 ALA A CA 1
ATOM 1656 C C . ALA A 1 218 ? 3.671 -14.198 -2.839 1.00 29.76 215 ALA A C 1
ATOM 1657 O O . ALA A 1 218 ? 4.825 -14.572 -2.990 1.00 30.10 215 ALA A O 1
ATOM 1659 N N . CYS A 1 219 ? 3.315 -13.275 -1.943 1.00 29.55 216 CYS A N 1
ATOM 1660 C CA . CYS A 1 219 ? 4.282 -12.723 -0.978 1.00 30.59 216 CYS A CA 1
ATOM 1661 C C . CYS A 1 219 ? 4.687 -13.713 0.125 1.00 29.81 216 CYS A C 1
ATOM 1662 O O . CYS A 1 219 ? 5.751 -13.587 0.711 1.00 30.60 216 CYS A O 1
ATOM 1665 N N . LEU A 1 220 ? 3.835 -14.679 0.430 1.00 28.32 217 LEU A N 1
ATOM 1666 C CA . LEU A 1 220 ? 4.155 -15.648 1.465 1.00 28.26 217 LEU A CA 1
ATOM 1667 C C . LEU A 1 220 ? 5.346 -16.536 1.025 1.00 29.00 217 LEU A C 1
ATOM 1668 O O . LEU A 1 220 ? 5.528 -16.801 -0.174 1.00 28.61 217 LEU A O 1
ATOM 1673 N N . PRO A 1 221 ? 6.146 -16.993 1.990 1.00 30.47 218 PRO A N 1
ATOM 1674 C CA . PRO A 1 221 ? 7.252 -17.887 1.617 1.00 31.97 218 PRO A CA 1
ATOM 1675 C C . PRO A 1 221 ? 6.718 -19.230 1.185 1.00 31.84 218 PRO A C 1
ATOM 1676 O O . PRO A 1 221 ? 5.602 -19.635 1.572 1.00 30.35 218 PRO A O 1
ATOM 1680 N N . GLU A 1 222 ? 7.534 -19.937 0.417 1.00 30.89 219 GLU A N 1
ATOM 1681 C CA . GLU A 1 222 ? 7.145 -21.228 -0.080 1.00 31.97 219 GLU A CA 1
ATOM 1682 C C . GLU A 1 222 ? 6.793 -22.160 1.071 1.00 30.45 219 GLU A C 1
ATOM 1683 O O . GLU A 1 222 ? 7.507 -22.233 2.045 1.00 30.09 219 GLU A O 1
ATOM 1689 N N . GLY A 1 223 ? 5.656 -22.836 0.935 1.00 29.28 220 GLY A N 1
ATOM 1690 C CA . GLY A 1 223 ? 5.125 -23.767 1.946 1.00 27.98 220 GLY A CA 1
ATOM 1691 C C . GLY A 1 223 ? 4.331 -23.138 3.079 1.00 26.86 220 GLY A C 1
ATOM 1692 O O . GLY A 1 223 ? 3.941 -23.843 4.001 1.00 26.48 220 GLY A O 1
ATOM 1693 N N . ALA A 1 224 ? 4.127 -21.818 3.057 1.00 26.09 221 ALA A N 1
ATOM 1694 C CA . ALA A 1 224 ? 3.338 -21.135 4.087 1.00 25.67 221 ALA A CA 1
ATOM 1695 C C . ALA A 1 224 ? 1.952 -21.741 4.168 1.00 24.24 221 ALA A C 1
ATOM 1696 O O . ALA A 1 224 ? 1.471 -22.307 3.178 1.00 24.71 221 ALA A O 1
ATOM 1698 N N . GLN A 1 225 ? 1.342 -21.685 5.340 1.00 23.35 222 GLN A N 1
ATOM 1699 C CA . GLN A 1 225 ? 0.010 -22.280 5.575 1.00 22.55 222 GLN A CA 1
ATOM 1700 C C . GLN A 1 225 ? -0.906 -21.221 6.141 1.00 22.01 222 GLN A C 1
ATOM 1701 O O . GLN A 1 225 ? -0.473 -20.355 6.859 1.00 21.74 222 GLN A O 1
ATOM 1707 N N . ILE A 1 226 ? -2.175 -21.297 5.797 1.00 21.30 223 ILE A N 1
ATOM 1708 C CA A ILE A 1 226 ? -3.118 -20.241 6.107 0.50 21.22 223 ILE A CA 1
ATOM 1709 C CA B ILE A 1 226 ? -3.142 -20.253 6.081 0.50 21.36 223 ILE A CA 1
ATOM 1710 C C . ILE A 1 226 ? -4.329 -20.767 6.896 1.00 20.49 223 ILE A C 1
ATOM 1711 O O . ILE A 1 226 ? -4.739 -21.912 6.752 1.00 20.48 223 ILE A O 1
ATOM 1720 N N . VAL A 1 227 ? -4.847 -19.906 7.766 1.00 19.82 224 VAL A N 1
ATOM 1721 C CA . VAL A 1 227 ? -6.017 -20.185 8.588 1.00 18.89 224 VAL A CA 1
ATOM 1722 C C . VAL A 1 227 ? -6.933 -18.984 8.339 1.00 18.83 224 VAL A C 1
ATOM 1723 O O . VAL A 1 227 ? -6.576 -17.829 8.699 1.00 19.02 224 VAL A O 1
ATOM 1727 N N . ASN A 1 228 ? -8.088 -19.214 7.729 1.00 18.24 225 ASN A N 1
ATOM 1728 C CA . ASN A 1 228 ? -9.079 -18.146 7.617 1.00 18.36 225 ASN A CA 1
ATOM 1729 C C . ASN A 1 228 ? -10.256 -18.333 8.575 1.00 18.15 225 ASN A C 1
ATOM 1730 O O . ASN A 1 228 ? -11.136 -19.167 8.350 1.00 18.08 225 ASN A O 1
ATOM 1735 N N . PHE A 1 229 ? -10.240 -17.532 9.634 1.00 18.31 226 PHE A N 1
ATOM 1736 C CA . PHE A 1 229 ? -11.332 -17.431 10.602 1.00 18.22 226 PHE A CA 1
ATOM 1737 C C . PHE A 1 229 ? -12.056 -16.064 10.524 1.00 18.65 226 PHE A C 1
ATOM 1738 O O . PHE A 1 229 ? -12.859 -15.764 11.399 1.00 18.85 226 PHE A O 1
ATOM 1746 N N . ALA A 1 230 ? -11.871 -15.338 9.427 1.00 18.93 227 ALA A N 1
ATOM 1747 C CA . ALA A 1 230 ? -12.443 -14.020 9.261 1.00 19.50 227 ALA A CA 1
ATOM 1748 C C . ALA A 1 230 ? -13.770 -14.082 8.459 1.00 19.58 227 ALA A C 1
ATOM 1749 O O . ALA A 1 230 ? -14.822 -14.410 9.017 1.00 19.19 227 ALA A O 1
ATOM 1751 N N . ARG A 1 231 ? -13.696 -13.857 7.152 1.00 20.16 228 ARG A N 1
ATOM 1752 C CA . ARG A 1 231 ? -14.794 -14.041 6.233 1.00 20.94 228 ARG A CA 1
ATOM 1753 C C . ARG A 1 231 ? -14.214 -14.559 4.928 1.00 20.75 228 ARG A C 1
ATOM 1754 O O . ARG A 1 231 ? -13.072 -14.231 4.559 1.00 21.01 228 ARG A O 1
ATOM 1762 N N . GLY A 1 232 ? -14.989 -15.354 4.211 1.00 20.93 229 GLY A N 1
ATOM 1763 C CA . GLY A 1 232 ? -14.521 -15.970 2.945 1.00 21.33 229 GLY A CA 1
ATOM 1764 C C . GLY A 1 232 ? -13.979 -14.999 1.878 1.00 21.86 229 GLY A C 1
ATOM 1765 O O . GLY A 1 232 ? -12.872 -15.205 1.355 1.00 22.20 229 GLY A O 1
ATOM 1766 N N . PRO A 1 233 ? -14.734 -13.924 1.571 1.00 22.70 230 PRO A N 1
ATOM 1767 C CA . PRO A 1 233 ? -14.348 -12.981 0.509 1.00 23.19 230 PRO A CA 1
ATOM 1768 C C . PRO A 1 233 ? -13.005 -12.248 0.709 1.00 24.14 230 PRO A C 1
ATOM 1769 O O . PRO A 1 233 ? -12.516 -11.605 -0.218 1.00 24.97 230 PRO A O 1
ATOM 1773 N N . ILE A 1 234 ? -12.441 -12.308 1.910 1.00 24.26 231 ILE A N 1
ATOM 1774 C CA . ILE A 1 234 ? -11.151 -11.697 2.166 1.00 25.38 231 ILE A CA 1
ATOM 1775 C C . ILE A 1 234 ? -10.027 -12.434 1.377 1.00 25.79 231 ILE A C 1
ATOM 1776 O O . ILE A 1 234 ? -9.002 -11.831 1.027 1.00 25.68 231 ILE A O 1
ATOM 1781 N N . LEU A 1 235 ? -10.269 -13.707 1.094 1.00 25.50 232 LEU A N 1
ATOM 1782 C CA . LEU A 1 235 ? -9.301 -14.598 0.473 1.00 27.28 232 LEU A CA 1
ATOM 1783 C C . LEU A 1 235 ? -9.851 -15.044 -0.862 1.00 28.31 232 LEU A C 1
ATOM 1784 O O . LEU A 1 235 ? -10.899 -15.702 -0.899 1.00 28.65 232 LEU A O 1
ATOM 1789 N N . ASP A 1 236 ? -9.149 -14.698 -1.945 1.00 28.80 233 ASP A N 1
ATOM 1790 C CA . ASP A 1 236 ? -9.527 -15.111 -3.295 1.00 29.73 233 ASP A CA 1
ATOM 1791 C C . ASP A 1 236 ? -9.412 -16.642 -3.476 1.00 28.92 233 ASP A C 1
ATOM 1792 O O . ASP A 1 236 ? -8.296 -17.208 -3.488 1.00 29.00 233 ASP A O 1
ATOM 1797 N N . SER A 1 237 ? -10.556 -17.297 -3.635 1.00 28.04 234 SER A N 1
ATOM 1798 C CA . SER A 1 237 ? -10.622 -18.762 -3.664 1.00 27.92 234 SER A CA 1
ATOM 1799 C C . SER A 1 237 ? -9.852 -19.375 -4.808 1.00 27.68 234 SER A C 1
ATOM 1800 O O . SER A 1 237 ? -9.107 -20.378 -4.619 1.00 29.16 234 SER A O 1
ATOM 1803 N N . ALA A 1 238 ? -9.991 -18.781 -5.981 1.00 27.34 235 ALA A N 1
ATOM 1804 C CA . ALA A 1 238 ? -9.317 -19.282 -7.183 1.00 28.30 235 ALA A CA 1
ATOM 1805 C C . ALA A 1 238 ? -7.829 -19.195 -7.053 1.00 28.07 235 ALA A C 1
ATOM 1806 O O . ALA A 1 238 ? -7.106 -20.141 -7.388 1.00 28.41 235 ALA A O 1
ATOM 1808 N N . ALA A 1 239 ? -7.368 -18.045 -6.574 1.00 27.64 236 ALA A N 1
ATOM 1809 C CA . ALA A 1 239 ? -5.952 -17.822 -6.334 1.00 27.96 236 ALA A CA 1
ATOM 1810 C C . ALA A 1 239 ? -5.391 -18.792 -5.294 1.00 27.10 236 ALA A C 1
ATOM 1811 O O . ALA A 1 239 ? -4.260 -19.265 -5.414 1.00 27.10 236 ALA A O 1
ATOM 1813 N N . LEU A 1 240 ? -6.158 -19.039 -4.242 1.00 26.42 237 LEU A N 1
ATOM 1814 C CA . LEU A 1 240 ? -5.750 -19.994 -3.215 1.00 26.20 237 LEU A CA 1
ATOM 1815 C C . LEU A 1 240 ? -5.545 -21.390 -3.798 1.00 26.43 237 LEU A C 1
ATOM 1816 O O . LEU A 1 240 ? -4.544 -22.037 -3.492 1.00 26.29 237 LEU A O 1
ATOM 1821 N N . ILE A 1 241 ? -6.495 -21.854 -4.612 1.00 26.67 238 ILE A N 1
ATOM 1822 C CA . ILE A 1 241 ? -6.385 -23.192 -5.212 1.00 27.65 238 ILE A CA 1
ATOM 1823 C C . ILE A 1 241 ? -5.146 -23.291 -6.098 1.00 28.66 238 ILE A C 1
ATOM 1824 O O . ILE A 1 241 ? -4.393 -24.293 -6.020 1.00 28.98 238 ILE A O 1
ATOM 1829 N N . GLU A 1 242 ? -4.910 -22.261 -6.913 1.00 29.45 239 GLU A N 1
ATOM 1830 C CA . GLU A 1 242 ? -3.699 -22.224 -7.747 1.00 31.06 239 GLU A CA 1
ATOM 1831 C C . GLU A 1 242 ? -2.428 -22.269 -6.917 1.00 30.12 239 GLU A C 1
ATOM 1832 O O . GLU A 1 242 ? -1.490 -22.986 -7.269 1.00 29.75 239 GLU A O 1
ATOM 1838 N N . ALA A 1 243 ? -2.429 -21.567 -5.791 1.00 28.61 240 ALA A N 1
ATOM 1839 C CA . ALA A 1 243 ? -1.269 -21.572 -4.894 1.00 28.79 240 ALA A CA 1
ATOM 1840 C C . ALA A 1 243 ? -1.063 -22.909 -4.173 1.00 28.57 240 ALA A C 1
ATOM 1841 O O . ALA A 1 243 ? 0.084 -23.340 -3.954 1.00 28.93 240 ALA A O 1
ATOM 1843 N N . LEU A 1 244 ? -2.154 -23.566 -3.793 1.00 27.81 241 LEU A N 1
ATOM 1844 C CA . LEU A 1 244 ? -2.069 -24.911 -3.225 1.00 27.99 241 LEU A CA 1
ATOM 1845 C C . LEU A 1 244 ? -1.562 -25.918 -4.252 1.00 29.24 241 LEU A C 1
ATOM 1846 O O . LEU A 1 244 ? -0.646 -26.727 -3.947 1.00 28.98 241 LEU A O 1
ATOM 1851 N N . ASP A 1 245 ? -2.097 -25.850 -5.460 1.00 29.55 242 ASP A N 1
ATOM 1852 C CA . ASP A 1 245 ? -1.712 -26.806 -6.504 1.00 31.37 242 ASP A CA 1
ATOM 1853 C C . ASP A 1 245 ? -0.275 -26.604 -7.023 1.00 32.54 242 ASP A C 1
ATOM 1854 O O . ASP A 1 245 ? 0.347 -27.555 -7.452 1.00 33.88 242 ASP A O 1
ATOM 1859 N N . SER A 1 246 ? 0.244 -25.388 -6.961 1.00 33.04 243 SER A N 1
ATOM 1860 C CA . SER A 1 246 ? 1.620 -25.085 -7.369 1.00 34.39 243 SER A CA 1
ATOM 1861 C C . SER A 1 246 ? 2.645 -25.467 -6.282 1.00 35.04 243 SER A C 1
ATOM 1862 O O . SER A 1 246 ? 3.849 -25.450 -6.533 1.00 34.56 243 SER A O 1
ATOM 1865 N N . GLY A 1 247 ? 2.162 -25.782 -5.074 1.00 34.41 244 GLY A N 1
ATOM 1866 C CA . GLY A 1 247 ? 3.010 -26.104 -3.944 1.00 34.47 244 GLY A CA 1
ATOM 1867 C C . GLY A 1 247 ? 3.540 -24.867 -3.215 1.00 34.14 244 GLY A C 1
ATOM 1868 O O . GLY A 1 247 ? 4.371 -24.993 -2.340 1.00 34.97 244 GLY A O 1
ATOM 1869 N N . ARG A 1 248 ? 3.045 -23.678 -3.547 1.00 33.17 245 ARG A N 1
ATOM 1870 C CA . ARG A 1 248 ? 3.536 -22.459 -2.925 1.00 31.61 245 ARG A CA 1
ATOM 1871 C C . ARG A 1 248 ? 2.907 -22.249 -1.542 1.00 29.94 245 ARG A C 1
ATOM 1872 O O . ARG A 1 248 ? 3.558 -21.722 -0.631 1.00 29.03 245 ARG A O 1
ATOM 1874 N N . ILE A 1 249 ? 1.659 -22.692 -1.384 1.00 28.71 246 ILE A N 1
ATOM 1875 C CA . ILE A 1 249 ? 0.992 -22.730 -0.079 1.00 28.17 246 ILE A CA 1
ATOM 1876 C C . ILE A 1 249 ? 0.832 -24.202 0.311 1.00 27.21 246 ILE A C 1
ATOM 1877 O O . ILE A 1 249 ? 0.284 -24.976 -0.457 1.00 27.20 246 ILE A O 1
ATOM 1882 N N . GLY A 1 250 ? 1.263 -24.572 1.517 1.00 25.89 247 GLY A N 1
ATOM 1883 C CA . GLY A 1 250 ? 1.221 -25.978 1.970 1.00 25.10 247 GLY A CA 1
ATOM 1884 C C . GLY A 1 250 ? -0.150 -26.521 2.355 1.00 24.32 247 GLY A C 1
ATOM 1885 O O . GLY A 1 250 ? -0.436 -27.692 2.096 1.00 23.86 247 GLY A O 1
ATOM 1886 N N . HIS A 1 251 ? -0.988 -25.688 2.986 1.00 22.74 248 HIS A N 1
ATOM 1887 C CA . HIS A 1 251 ? -2.271 -26.140 3.542 1.00 22.38 248 HIS A CA 1
ATOM 1888 C C . HIS A 1 251 ? -3.125 -24.921 3.910 1.00 21.42 248 HIS A C 1
ATOM 1889 O O . HIS A 1 251 ? -2.581 -23.854 4.214 1.00 20.73 248 HIS A O 1
ATOM 1896 N N . ALA A 1 252 ? -4.446 -25.098 3.915 1.00 20.61 249 ALA A N 1
ATOM 1897 C CA . ALA A 1 252 ? -5.370 -24.053 4.335 1.00 20.04 249 ALA A CA 1
ATOM 1898 C C . ALA A 1 252 ? -6.477 -24.636 5.203 1.00 19.35 249 ALA A C 1
ATOM 1899 O O . ALA A 1 252 ? -7.062 -25.673 4.858 1.00 19.28 249 ALA A O 1
ATOM 1901 N N . VAL A 1 253 ? -6.676 -24.019 6.358 1.00 18.68 250 VAL A N 1
ATOM 1902 C CA . VAL A 1 253 ? -7.760 -24.292 7.262 1.00 18.28 250 VAL A CA 1
ATOM 1903 C C . VAL A 1 253 ? -8.755 -23.143 7.022 1.00 18.38 250 VAL A C 1
ATOM 1904 O O . VAL A 1 253 ? -8.425 -21.983 7.255 1.00 18.17 250 VAL A O 1
ATOM 1908 N N . LEU A 1 254 ? -9.943 -23.488 6.555 1.00 18.24 251 LEU A N 1
ATOM 1909 C CA . LEU A 1 254 ? -10.957 -22.517 6.166 1.00 18.60 251 LEU A CA 1
ATOM 1910 C C . LEU A 1 254 ? -12.229 -22.768 6.952 1.00 18.47 251 LEU A C 1
ATOM 1911 O O . LEU A 1 254 ? -12.795 -23.820 6.874 1.00 17.84 251 LEU A O 1
ATOM 1916 N N . ASP A 1 255 ? -12.641 -21.778 7.734 1.00 19.04 252 ASP A N 1
ATOM 1917 C CA . ASP A 1 255 ? -13.831 -21.836 8.568 1.00 19.11 252 ASP A CA 1
ATOM 1918 C C . ASP A 1 255 ? -14.971 -21.019 7.987 1.00 19.44 252 ASP A C 1
ATOM 1919 O O . ASP A 1 255 ? -16.099 -21.082 8.516 1.00 19.92 252 ASP A O 1
ATOM 1924 N N . VAL A 1 256 ? -14.690 -20.190 6.983 1.00 19.27 253 VAL A N 1
ATOM 1925 C CA . VAL A 1 256 ? -15.627 -19.151 6.515 1.00 19.75 253 VAL A CA 1
ATOM 1926 C C . VAL A 1 256 ? -15.538 -19.057 4.981 1.00 20.20 253 VAL A C 1
ATOM 1927 O O . VAL A 1 256 ? -14.453 -19.301 4.397 1.00 19.59 253 VAL A O 1
ATOM 1931 N N . PHE A 1 257 ? -16.704 -18.864 4.348 1.00 19.99 254 PHE A N 1
ATOM 1932 C CA . PHE A 1 257 ? -16.828 -18.965 2.896 1.00 20.47 254 PHE A CA 1
ATOM 1933 C C . PHE A 1 257 ? -17.833 -17.955 2.359 1.00 21.15 254 PHE A C 1
ATOM 1934 O O . PHE A 1 257 ? -18.680 -17.461 3.092 1.00 20.98 254 PHE A O 1
ATOM 1942 N N . GLU A 1 258 ? -17.729 -17.647 1.068 1.00 21.57 255 GLU A N 1
ATOM 1943 C CA . GLU A 1 258 ? -18.619 -16.660 0.428 1.00 22.11 255 GLU A CA 1
ATOM 1944 C C . GLU A 1 258 ? -20.082 -17.099 0.436 1.00 21.40 255 GLU A C 1
ATOM 1945 O O . GLU A 1 258 ? -20.956 -16.286 0.596 1.00 21.46 255 GLU A O 1
ATOM 1951 N N . VAL A 1 259 ? -20.309 -18.406 0.344 1.00 20.36 256 VAL A N 1
ATOM 1952 C CA . VAL A 1 259 ? -21.620 -19.029 0.471 1.00 20.14 256 VAL A CA 1
ATOM 1953 C C . VAL A 1 259 ? -21.541 -20.104 1.571 1.00 19.65 256 VAL A C 1
ATOM 1954 O O . VAL A 1 259 ? -20.645 -20.965 1.539 1.00 19.71 256 VAL A O 1
ATOM 1958 N N . GLU A 1 260 ? -22.413 -19.990 2.564 1.00 19.62 257 GLU A N 1
ATOM 1959 C CA . GLU A 1 260 ? -22.532 -20.933 3.659 1.00 19.90 257 GLU A CA 1
ATOM 1960 C C . GLU A 1 260 ? -23.993 -21.351 3.803 1.00 20.11 257 GLU A C 1
ATOM 1961 O O . GLU A 1 260 ? -24.848 -20.501 3.804 1.00 20.42 257 GLU A O 1
ATOM 1967 N N . PRO A 1 261 ? -24.307 -22.638 3.906 1.00 20.36 258 PRO A N 1
ATOM 1968 C CA . PRO A 1 261 ? -23.327 -23.765 3.885 1.00 19.80 258 PRO A CA 1
ATOM 1969 C C . PRO A 1 261 ? -22.567 -23.860 2.574 1.00 19.80 258 PRO A C 1
ATOM 1970 O O . PRO A 1 261 ? -23.101 -23.534 1.505 1.00 19.38 258 PRO A O 1
ATOM 1974 N N . LEU A 1 262 ? -21.314 -24.269 2.670 1.00 19.64 259 LEU A N 1
ATOM 1975 C CA . LEU A 1 262 ? -20.435 -24.405 1.512 1.00 19.96 259 LEU A CA 1
ATOM 1976 C C . LEU A 1 262 ? -21.089 -25.301 0.488 1.00 20.52 259 LEU A C 1
ATOM 1977 O O . LEU A 1 262 ? -21.428 -26.460 0.819 1.00 20.60 259 LEU A O 1
ATOM 1982 N N . PRO A 1 263 ? -21.310 -24.777 -0.748 1.00 20.71 260 PRO A N 1
ATOM 1983 C CA . PRO A 1 263 ? -21.904 -25.666 -1.765 1.00 20.77 260 PRO A CA 1
ATOM 1984 C C . PRO A 1 263 ? -21.100 -26.946 -1.998 1.00 21.07 260 PRO A C 1
ATOM 1985 O O . PRO A 1 263 ? -19.872 -26.943 -1.963 1.00 20.36 260 PRO A O 1
ATOM 1989 N N . GLU A 1 264 ? -21.823 -28.016 -2.279 1.00 21.50 261 GLU A N 1
ATOM 1990 C CA . GLU A 1 264 ? -21.224 -29.318 -2.552 1.00 22.25 261 GLU A CA 1
ATOM 1991 C C . GLU A 1 264 ? -20.185 -29.299 -3.713 1.00 22.35 261 GLU A C 1
ATOM 1992 O O . GLU A 1 264 ? -19.234 -30.069 -3.688 1.00 22.54 261 GLU A O 1
ATOM 1998 N N . ALA A 1 265 ? -20.378 -28.446 -4.707 1.00 22.32 262 ALA A N 1
ATOM 1999 C CA . ALA A 1 265 ? -19.439 -28.321 -5.826 1.00 23.09 262 ALA A CA 1
ATOM 2000 C C . ALA A 1 265 ? -18.151 -27.595 -5.491 1.00 23.13 262 ALA A C 1
ATOM 2001 O O . ALA A 1 265 ? -17.268 -27.580 -6.325 1.00 23.84 262 ALA A O 1
ATOM 2003 N N . SER A 1 266 ? -18.033 -26.972 -4.317 1.00 22.64 263 SER A N 1
ATOM 2004 C CA . SER A 1 266 ? -16.796 -26.289 -3.969 1.00 22.61 263 SER A CA 1
ATOM 2005 C C . SER A 1 266 ? -15.603 -27.253 -4.061 1.00 23.16 263 SER A C 1
ATOM 2006 O O . SER A 1 266 ? -15.670 -28.366 -3.518 1.00 23.11 263 SER A O 1
ATOM 2009 N N . PRO A 1 267 ? -14.514 -26.805 -4.698 1.00 23.54 264 PRO A N 1
ATOM 2010 C CA . PRO A 1 267 ? -13.298 -27.639 -4.688 1.00 23.93 264 PRO A CA 1
ATOM 2011 C C . PRO A 1 267 ? -12.686 -27.819 -3.300 1.00 23.06 264 PRO A C 1
ATOM 2012 O O . PRO A 1 267 ? -11.856 -28.704 -3.132 1.00 22.76 264 PRO A O 1
ATOM 2016 N N . PHE A 1 268 ? -13.083 -26.991 -2.318 1.00 22.14 265 PHE A N 1
ATOM 2017 C CA . PHE A 1 268 ? -12.479 -27.089 -0.995 1.00 21.47 265 PHE A CA 1
ATOM 2018 C C . PHE A 1 268 ? -12.807 -28.409 -0.261 1.00 21.71 265 PHE A C 1
ATOM 2019 O O . PHE A 1 268 ? -11.999 -28.888 0.525 1.00 21.12 265 PHE A O 1
ATOM 2027 N N . TRP A 1 269 ? -13.993 -28.966 -0.475 1.00 20.95 266 TRP A N 1
ATOM 2028 C CA . TRP A 1 269 ? -14.367 -30.169 0.276 1.00 21.13 266 TRP A CA 1
ATOM 2029 C C . TRP A 1 269 ? -13.411 -31.312 0.015 1.00 21.48 266 TRP A C 1
ATOM 2030 O O . TRP A 1 269 ? -12.976 -32.013 0.963 1.00 21.40 266 TRP A O 1
ATOM 2041 N N . GLY A 1 270 ? -13.080 -31.510 -1.265 1.00 21.93 267 GLY A N 1
ATOM 2042 C CA . GLY A 1 270 ? -12.256 -32.620 -1.669 1.00 22.12 267 GLY A CA 1
ATOM 2043 C C . GLY A 1 270 ? -10.777 -32.366 -1.803 1.00 22.46 267 GLY A C 1
ATOM 2044 O O . GLY A 1 270 ? -10.029 -33.299 -2.103 1.00 21.85 267 GLY A O 1
ATOM 2045 N N . HIS A 1 271 ? -10.336 -31.124 -1.617 1.00 22.16 268 HIS A N 1
ATOM 2046 C CA . HIS A 1 271 ? -8.933 -30.818 -1.890 1.00 22.99 268 HIS A CA 1
ATOM 2047 C C . HIS A 1 271 ? -8.073 -31.460 -0.790 1.00 23.29 268 HIS A C 1
ATOM 2048 O O . HIS A 1 271 ? -8.352 -31.270 0.381 1.00 22.98 268 HIS A O 1
ATOM 2055 N N . PRO A 1 272 ? -7.025 -32.226 -1.161 1.00 24.46 269 PRO A N 1
ATOM 2056 C CA . PRO A 1 272 ? -6.133 -32.817 -0.125 1.00 24.65 269 PRO A CA 1
ATOM 2057 C C . PRO A 1 272 ? -5.379 -31.844 0.802 1.00 24.65 269 PRO A C 1
ATOM 2058 O O . PRO A 1 272 ? -4.899 -32.249 1.842 1.00 24.78 269 PRO A O 1
ATOM 2062 N N . LYS A 1 273 ? -5.274 -30.575 0.434 1.00 23.96 270 LYS A N 1
ATOM 2063 C CA . LYS A 1 273 ? -4.525 -29.586 1.212 1.00 23.93 270 LYS A CA 1
ATOM 2064 C C . LYS A 1 273 ? -5.442 -28.568 1.895 1.00 21.92 270 LYS A C 1
ATOM 2065 O O . LYS A 1 273 ? -4.965 -27.516 2.325 1.00 21.42 270 LYS A O 1
ATOM 2071 N N . VAL A 1 274 ? -6.731 -28.882 1.963 1.00 20.55 271 VAL A N 1
ATOM 2072 C CA . VAL A 1 274 ? -7.723 -28.047 2.618 1.00 20.10 271 VAL A CA 1
ATOM 2073 C C . VAL A 1 274 ? -8.487 -28.741 3.742 1.00 19.84 271 VAL A C 1
ATOM 2074 O O . VAL A 1 274 ? -9.002 -29.856 3.562 1.00 20.67 271 VAL A O 1
ATOM 2078 N N . THR A 1 275 ? -8.544 -28.068 4.890 1.00 18.79 272 THR A N 1
ATOM 2079 C CA . THR A 1 275 ? -9.367 -28.468 6.021 1.00 18.59 272 THR A CA 1
ATOM 2080 C C . THR A 1 275 ? -10.586 -27.488 6.129 1.00 18.41 272 THR A C 1
ATOM 2081 O O . THR A 1 275 ? -10.408 -26.316 6.346 1.00 18.06 272 THR A O 1
ATOM 2085 N N . VAL A 1 276 ? -11.789 -28.029 5.956 1.00 18.40 273 VAL A N 1
ATOM 2086 C CA . VAL A 1 276 ? -13.062 -27.283 5.992 1.00 18.59 273 VAL A CA 1
ATOM 2087 C C . VAL A 1 276 ? -13.662 -27.394 7.368 1.00 18.59 273 VAL A C 1
ATOM 2088 O O . VAL A 1 276 ? -13.825 -28.503 7.891 1.00 18.96 273 VAL A O 1
ATOM 2092 N N . LEU A 1 277 ? -13.976 -26.239 7.961 1.00 18.51 274 LEU A N 1
ATOM 2093 C CA . LEU A 1 277 ? -14.662 -26.168 9.239 1.00 18.72 274 LEU A CA 1
ATOM 2094 C C . LEU A 1 277 ? -15.922 -25.386 9.006 1.00 18.81 274 LEU A C 1
ATOM 2095 O O . LEU A 1 277 ? -15.896 -24.397 8.252 1.00 19.22 274 LEU A O 1
ATOM 2100 N N . PRO A 1 278 ? -17.034 -25.774 9.643 1.00 18.89 275 PRO A N 1
ATOM 2101 C CA . PRO A 1 278 ? -18.334 -25.085 9.339 1.00 19.23 275 PRO A CA 1
ATOM 2102 C C . PRO A 1 278 ? -18.658 -23.839 10.175 1.00 19.20 275 PRO A C 1
ATOM 2103 O O . PRO A 1 278 ? -19.696 -23.771 10.822 1.00 19.30 275 PRO A O 1
ATOM 2107 N N . HIS A 1 279 ? -17.779 -22.851 10.114 1.00 19.41 276 HIS A N 1
ATOM 2108 C CA . HIS A 1 279 ? -17.968 -21.584 10.802 1.00 19.60 276 HIS A CA 1
ATOM 2109 C C . HIS A 1 279 ? -18.171 -21.809 12.305 1.00 19.35 276 HIS A C 1
ATOM 2110 O O . HIS A 1 279 ? -19.192 -21.429 12.882 1.00 18.62 276 HIS A O 1
ATOM 2117 N N . ILE A 1 280 ? -17.165 -22.445 12.904 1.00 18.54 277 ILE A N 1
ATOM 2118 C CA . ILE A 1 280 ? -17.206 -22.859 14.304 1.00 18.61 277 ILE A CA 1
ATOM 2119 C C . ILE A 1 280 ? -15.974 -22.440 15.137 1.00 18.39 277 ILE A C 1
ATOM 2120 O O . ILE A 1 280 ? -15.874 -22.815 16.301 1.00 18.81 277 ILE A O 1
ATOM 2125 N N . SER A 1 281 ? -15.045 -21.663 14.579 1.00 18.71 278 SER A N 1
ATOM 2126 C CA . SER A 1 281 ? -13.811 -21.340 15.313 1.00 18.68 278 SER A CA 1
ATOM 2127 C C . SER A 1 281 ? -14.109 -20.616 16.623 1.00 18.85 278 SER A C 1
ATOM 2128 O O . SER A 1 281 ? -13.513 -20.964 17.659 1.00 18.82 278 SER A O 1
ATOM 2131 N N . ALA A 1 282 ? -15.063 -19.673 16.593 1.00 18.43 279 ALA A N 1
ATOM 2132 C CA . ALA A 1 282 ? -15.530 -18.991 17.822 1.00 18.78 279 ALA A CA 1
ATOM 2133 C C . ALA A 1 282 ? -17.010 -18.755 17.817 1.00 19.15 279 ALA A C 1
ATOM 2134 O O . ALA A 1 282 ? -17.476 -17.691 17.435 1.00 19.01 279 ALA A O 1
ATOM 2136 N N . ALA A 1 283 ? -17.759 -19.744 18.277 1.00 19.62 280 ALA A N 1
ATOM 2137 C CA . ALA A 1 283 ? -19.208 -19.616 18.417 1.00 20.38 280 ALA A CA 1
ATOM 2138 C C . ALA A 1 283 ? -19.520 -18.714 19.621 1.00 20.67 280 ALA A C 1
ATOM 2139 O O . ALA A 1 283 ? -18.836 -18.767 20.618 1.00 20.25 280 ALA A O 1
ATOM 2141 N N . THR A 1 284 ? -20.542 -17.868 19.497 1.00 21.82 281 THR A N 1
ATOM 2142 C CA . THR A 1 284 ? -21.018 -17.094 20.607 1.00 22.27 281 THR A CA 1
ATOM 2143 C C . THR A 1 284 ? -21.500 -17.993 21.748 1.00 23.06 281 THR A C 1
ATOM 2144 O O . THR A 1 284 ? -22.170 -19.023 21.524 1.00 23.61 281 THR A O 1
ATOM 2148 N N . ASP A 1 285 ? -21.080 -17.652 22.959 1.00 23.61 282 ASP A N 1
ATOM 2149 C CA . ASP A 1 285 ? -21.454 -18.380 24.155 1.00 24.75 282 ASP A CA 1
ATOM 2150 C C . ASP A 1 285 ? -22.748 -17.771 24.618 1.00 25.69 282 ASP A C 1
ATOM 2151 O O . ASP A 1 285 ? -22.744 -16.603 25.015 1.00 25.22 282 ASP A O 1
ATOM 2156 N N . PRO A 1 286 ? -23.854 -18.537 24.564 1.00 25.27 283 PRO A N 1
ATOM 2157 C CA . PRO A 1 286 ? -25.146 -17.947 24.924 1.00 25.37 283 PRO A CA 1
ATOM 2158 C C . PRO A 1 286 ? -25.261 -17.443 26.368 1.00 25.89 283 PRO A C 1
ATOM 2159 O O . PRO A 1 286 ? -25.943 -16.455 26.593 1.00 25.49 283 PRO A O 1
ATOM 2163 N N . GLU A 1 287 ? -24.553 -18.056 27.303 1.00 27.08 284 GLU A N 1
ATOM 2164 C CA . GLU A 1 287 ? -24.534 -17.571 28.693 1.00 28.48 284 GLU A CA 1
ATOM 2165 C C . GLU A 1 287 ? -23.865 -16.202 28.854 1.00 26.57 284 GLU A C 1
ATOM 2166 O O . GLU A 1 287 ? -24.472 -15.281 29.411 1.00 25.63 284 GLU A O 1
ATOM 2172 N N . THR A 1 288 ? -22.621 -16.075 28.393 1.00 24.57 285 THR A N 1
ATOM 2173 C CA . THR A 1 288 ? -21.890 -14.843 28.588 1.00 24.23 285 THR A CA 1
ATOM 2174 C C . THR A 1 288 ? -22.445 -13.735 27.702 1.00 23.75 285 THR A C 1
ATOM 2175 O O . THR A 1 288 ? -22.544 -12.560 28.124 1.00 23.15 285 THR A O 1
ATOM 2179 N N . ALA A 1 289 ? -22.833 -14.087 26.474 1.00 23.24 286 ALA A N 1
ATOM 2180 C CA . ALA A 1 289 ? -23.342 -13.045 25.568 1.00 23.04 286 ALA A CA 1
ATOM 2181 C C . ALA A 1 289 ? -24.690 -12.534 26.088 1.00 23.27 286 ALA A C 1
ATOM 2182 O O . ALA A 1 289 ? -24.947 -11.317 26.054 1.00 22.58 286 ALA A O 1
ATOM 2184 N N . SER A 1 290 ? -25.519 -13.444 26.609 1.00 23.95 287 SER A N 1
ATOM 2185 C CA . SER A 1 290 ? -26.808 -13.038 27.197 1.00 23.93 287 SER A CA 1
ATOM 2186 C C . SER A 1 290 ? -26.651 -12.059 28.363 1.00 23.52 287 SER A C 1
ATOM 2187 O O . SER A 1 290 ? -27.442 -11.098 28.501 1.00 23.48 287 SER A O 1
ATOM 2190 N N . ALA A 1 291 ? -25.673 -12.321 29.222 1.00 23.84 288 ALA A N 1
ATOM 2191 C CA . ALA A 1 291 ? -25.390 -11.422 30.348 1.00 24.10 288 ALA A CA 1
ATOM 2192 C C . ALA A 1 291 ? -24.910 -10.045 29.845 1.00 23.34 288 ALA A C 1
ATOM 2193 O O . ALA A 1 291 ? -25.251 -9.027 30.421 1.00 22.72 288 ALA A O 1
ATOM 2195 N N . ILE A 1 292 ? -24.162 -10.012 28.747 1.00 23.05 289 ILE A N 1
ATOM 2196 C CA . ILE A 1 292 ? -23.724 -8.732 28.144 1.00 22.72 289 ILE A CA 1
ATOM 2197 C C . ILE A 1 292 ? -24.900 -7.951 27.530 1.00 22.16 289 ILE A C 1
ATOM 2198 O O . ILE A 1 292 ? -25.077 -6.733 27.775 1.00 21.89 289 ILE A O 1
ATOM 2203 N N . VAL A 1 293 ? -25.727 -8.640 26.760 1.00 21.50 290 VAL A N 1
ATOM 2204 C CA . VAL A 1 293 ? -26.973 -8.027 26.222 1.00 21.31 290 VAL A CA 1
ATOM 2205 C C . VAL A 1 293 ? -27.842 -7.536 27.387 1.00 21.57 290 VAL A C 1
ATOM 2206 O O . VAL A 1 293 ? -28.383 -6.403 27.358 1.00 21.42 290 VAL A O 1
ATOM 2210 N N . GLY A 1 294 ? -27.967 -8.371 28.417 1.00 21.57 291 GLY A N 1
ATOM 2211 C CA . GLY A 1 294 ? -28.739 -8.049 29.588 1.00 22.41 291 GLY A CA 1
ATOM 2212 C C . GLY A 1 294 ? -28.286 -6.773 30.245 1.00 22.66 291 GLY A C 1
ATOM 2213 O O . GLY A 1 294 ? -29.115 -5.929 30.575 1.00 22.34 291 GLY A O 1
ATOM 2214 N N . ALA A 1 295 ? -26.980 -6.642 30.462 1.00 22.86 292 ALA A N 1
ATOM 2215 C CA . ALA A 1 295 ? -26.447 -5.432 31.106 1.00 23.09 292 ALA A CA 1
ATOM 2216 C C . ALA A 1 295 ? -26.674 -4.183 30.232 1.00 22.82 292 ALA A C 1
ATOM 2217 O O . ALA A 1 295 ? -27.031 -3.119 30.728 1.00 22.68 292 ALA A O 1
ATOM 2219 N N . HIS A 1 296 ? -26.500 -4.331 28.922 1.00 22.68 293 HIS A N 1
ATOM 2220 C CA . HIS A 1 296 ? -26.779 -3.245 27.991 1.00 22.08 293 HIS A CA 1
ATOM 2221 C C . HIS A 1 296 ? -28.258 -2.807 28.000 1.00 22.05 293 HIS A C 1
ATOM 2222 O O . HIS A 1 296 ? -28.571 -1.582 27.999 1.00 20.51 293 HIS A O 1
ATOM 2229 N N . VAL A 1 297 ? -29.175 -3.779 27.987 1.00 21.96 294 VAL A N 1
ATOM 2230 C CA . VAL A 1 297 ? -30.596 -3.451 28.021 1.00 22.19 294 VAL A CA 1
ATOM 2231 C C . VAL A 1 297 ? -30.926 -2.797 29.351 1.00 22.63 294 VAL A C 1
ATOM 2232 O O . VAL A 1 297 ? -31.680 -1.805 29.396 1.00 22.67 294 VAL A O 1
ATOM 2236 N N . ALA A 1 298 ? -30.425 -3.364 30.437 1.00 23.05 295 ALA A N 1
ATOM 2237 C CA . ALA A 1 298 ? -30.710 -2.796 31.757 1.00 23.87 295 ALA A CA 1
ATOM 2238 C C . ALA A 1 298 ? -30.231 -1.369 31.846 1.00 24.24 295 ALA A C 1
ATOM 2239 O O . ALA A 1 298 ? -30.933 -0.505 32.400 1.00 24.81 295 ALA A O 1
ATOM 2241 N N . ASP A 1 299 ? -29.038 -1.098 31.312 1.00 24.09 296 ASP A N 1
ATOM 2242 C CA . ASP A 1 299 ? -28.516 0.262 31.378 1.00 25.03 296 ASP A CA 1
ATOM 2243 C C . ASP A 1 299 ? -29.394 1.220 30.543 1.00 23.98 296 ASP A C 1
ATOM 2244 O O . ASP A 1 299 ? -29.672 2.334 30.987 1.00 24.39 296 ASP A O 1
ATOM 2249 N N . TYR A 1 300 ? -29.865 0.757 29.379 1.00 22.27 297 TYR A N 1
ATOM 2250 C CA . TYR A 1 300 ? -30.796 1.510 28.546 1.00 22.19 297 TYR A CA 1
ATOM 2251 C C . TYR A 1 300 ? -32.106 1.807 29.317 1.00 22.38 297 TYR A C 1
ATOM 2252 O O . TYR A 1 300 ? -32.552 2.956 29.353 1.00 21.96 297 TYR A O 1
ATOM 2261 N N . ARG A 1 301 ? -32.689 0.792 29.963 1.00 22.17 298 ARG A N 1
ATOM 2262 C CA . ARG A 1 301 ? -33.907 1.010 30.761 1.00 22.86 298 ARG A CA 1
ATOM 2263 C C . ARG A 1 301 ? -33.717 1.980 31.916 1.00 23.47 298 ARG A C 1
ATOM 2264 O O . ARG A 1 301 ? -34.629 2.737 32.237 1.00 23.50 298 ARG A O 1
ATOM 2272 N N . ALA A 1 302 ? -32.534 1.944 32.548 1.00 23.79 299 ALA A N 1
ATOM 2273 C CA . ALA A 1 302 ? -32.232 2.773 33.710 1.00 24.26 299 ALA A CA 1
ATOM 2274 C C . ALA A 1 302 ? -31.918 4.211 33.365 1.00 24.13 299 ALA A C 1
ATOM 2275 O O . ALA A 1 302 ? -32.373 5.122 34.067 1.00 24.87 299 ALA A O 1
ATOM 2277 N N . THR A 1 303 ? -31.116 4.418 32.320 1.00 23.54 300 THR A N 1
ATOM 2278 C CA . THR A 1 303 ? -30.504 5.752 32.018 1.00 23.32 300 THR A CA 1
ATOM 2279 C C . THR A 1 303 ? -30.718 6.289 30.598 1.00 22.89 300 THR A C 1
ATOM 2280 O O . THR A 1 303 ? -30.395 7.443 30.328 1.00 23.26 300 THR A O 1
ATOM 2284 N N . GLY A 1 304 ? -31.268 5.474 29.692 1.00 21.93 301 GLY A N 1
ATOM 2285 C CA . GLY A 1 304 ? -31.405 5.853 28.295 1.00 21.81 301 GLY A CA 1
ATOM 2286 C C . GLY A 1 304 ? -30.176 5.598 27.447 1.00 21.61 301 GLY A C 1
ATOM 2287 O O . GLY A 1 304 ? -30.210 5.813 26.236 1.00 21.47 301 GLY A O 1
ATOM 2288 N N . ARG A 1 305 ? -29.117 5.063 28.048 1.00 21.95 302 ARG A N 1
ATOM 2289 C CA . ARG A 1 305 ? -27.880 4.835 27.337 1.00 21.85 302 ARG A CA 1
ATOM 2290 C C . ARG A 1 305 ? -28.021 3.736 26.284 1.00 20.94 302 ARG A C 1
ATOM 2291 O O . ARG A 1 305 ? -28.348 2.607 26.606 1.00 20.35 302 ARG A O 1
ATOM 2299 N N . ILE A 1 306 ? -27.706 4.065 25.044 1.00 20.74 303 ILE A N 1
ATOM 2300 C CA . ILE A 1 306 ? -27.574 3.063 23.983 1.00 20.50 303 ILE A CA 1
ATOM 2301 C C . ILE A 1 306 ? -26.064 2.739 23.917 1.00 20.61 303 ILE A C 1
ATOM 2302 O O . ILE A 1 306 ? -25.254 3.662 23.886 1.00 20.41 303 ILE A O 1
ATOM 2307 N N . PRO A 1 307 ? -25.691 1.448 23.849 1.00 20.87 304 PRO A N 1
ATOM 2308 C CA . PRO A 1 307 ? -24.274 1.105 23.850 1.00 21.92 304 PRO A CA 1
ATOM 2309 C C . PRO A 1 307 ? -23.559 1.576 22.594 1.00 22.27 304 PRO A C 1
ATOM 2310 O O . PRO A 1 307 ? -24.222 1.858 21.596 1.00 21.81 304 PRO A O 1
ATOM 2314 N N . PRO A 1 308 ? -22.223 1.723 22.656 1.00 23.87 305 PRO A N 1
ATOM 2315 C CA . PRO A 1 308 ? -21.466 2.056 21.449 1.00 24.16 305 PRO A CA 1
ATOM 2316 C C . PRO A 1 308 ? -21.902 1.204 20.254 1.00 23.38 305 PRO A C 1
ATOM 2317 O O . PRO A 1 308 ? -22.123 -0.001 20.392 1.00 23.16 305 PRO A O 1
ATOM 2321 N N . SER A 1 309 ? -22.009 1.824 19.089 1.00 23.43 306 SER A N 1
ATOM 2322 C CA . SER A 1 309 ? -22.534 1.155 17.902 1.00 23.38 306 SER A CA 1
ATOM 2323 C C . SER A 1 309 ? -21.588 1.287 16.711 1.00 23.97 306 SER A C 1
ATOM 2324 O O . SER A 1 309 ? -20.607 2.036 16.746 1.00 23.59 306 SER A O 1
ATOM 2327 N N . VAL A 1 310 ? -21.903 0.541 15.664 1.00 24.08 307 VAL A N 1
ATOM 2328 C CA . VAL A 1 310 ? -21.091 0.482 14.472 1.00 25.76 307 VAL A CA 1
ATOM 2329 C C . VAL A 1 310 ? -21.187 1.791 13.660 1.00 27.14 307 VAL A C 1
ATOM 2330 O O . VAL A 1 310 ? -22.279 2.283 13.373 1.00 27.63 307 VAL A O 1
ATOM 2334 N N . ASP A 1 311 ? -20.039 2.323 13.277 1.00 28.77 308 ASP A N 1
ATOM 2335 C CA . ASP A 1 311 ? -19.959 3.484 12.376 1.00 30.92 308 ASP A CA 1
ATOM 2336 C C . ASP A 1 311 ? -20.129 2.915 10.976 1.00 30.15 308 ASP A C 1
ATOM 2337 O O . ASP A 1 311 ? -19.268 2.172 10.510 1.00 27.85 308 ASP A O 1
ATOM 2342 N N . LEU A 1 312 ? -21.255 3.246 10.332 1.00 30.78 309 LEU A N 1
ATOM 2343 C CA . LEU A 1 312 ? -21.588 2.703 9.002 1.00 30.95 309 LEU A CA 1
ATOM 2344 C C . LEU A 1 312 ? -20.556 3.068 7.924 1.00 32.29 309 LEU A C 1
ATOM 2345 O O . LEU A 1 312 ? -20.280 2.264 7.041 1.00 32.59 309 LEU A O 1
ATOM 2350 N N . THR A 1 313 ? -19.951 4.241 8.013 1.00 32.31 310 THR A N 1
ATOM 2351 C CA . THR A 1 313 ? -19.006 4.654 6.964 1.00 33.68 310 THR A CA 1
ATOM 2352 C C . THR A 1 313 ? -17.662 3.867 7.065 1.00 32.70 310 THR A C 1
ATOM 2353 O O . THR A 1 313 ? -17.048 3.502 6.049 1.00 32.72 310 THR A O 1
ATOM 2357 N N . ARG A 1 314 ? -17.226 3.657 8.305 1.00 31.15 311 ARG A N 1
ATOM 2358 C CA . ARG A 1 314 ? -16.078 2.840 8.634 1.00 30.73 311 ARG A CA 1
ATOM 2359 C C . ARG A 1 314 ? -16.326 1.376 8.232 1.00 28.58 311 ARG A C 1
ATOM 2360 O O . ARG A 1 314 ? -15.444 0.666 7.735 1.00 28.83 311 ARG A O 1
ATOM 2368 N N . GLY A 1 315 ? -17.548 0.930 8.448 1.00 26.39 312 GLY A N 1
ATOM 2369 C CA . GLY A 1 315 ? -17.972 -0.402 7.998 1.00 25.52 312 GLY A CA 1
ATOM 2370 C C . GLY A 1 315 ? -17.671 -1.538 8.957 1.00 24.32 312 GLY A C 1
ATOM 2371 O O . GLY A 1 315 ? -18.076 -2.682 8.676 1.00 24.23 312 GLY A O 1
ATOM 2372 N N . TYR A 1 316 ? -16.976 -1.261 10.070 1.00 23.36 313 TYR A N 1
ATOM 2373 C CA . TYR A 1 316 ? -16.703 -2.282 11.109 1.00 23.27 313 TYR A CA 1
ATOM 2374 C C . TYR A 1 316 ? -16.605 -1.617 12.487 1.00 24.12 313 TYR A C 1
ATOM 2375 O O . TYR A 1 316 ? -16.638 -2.285 13.552 1.00 24.97 313 TYR A O 1
ATOM 2385 N N . PHE B 1 1 ? -12.322 -68.146 -7.398 1.00 57.12 -2 PHE B N 1
ATOM 2386 C CA . PHE B 1 1 ? -12.979 -67.200 -8.358 1.00 56.39 -2 PHE B CA 1
ATOM 2387 C C . PHE B 1 1 ? -14.066 -66.320 -7.686 1.00 56.17 -2 PHE B C 1
ATOM 2388 O O . PHE B 1 1 ? -15.112 -66.836 -7.217 1.00 56.54 -2 PHE B O 1
ATOM 2396 N N . GLN B 1 2 ? -13.829 -65.001 -7.703 1.00 54.91 -1 GLN B N 1
ATOM 2397 C CA . GLN B 1 2 ? -14.770 -64.009 -7.191 1.00 54.01 -1 GLN B CA 1
ATOM 2398 C C . GLN B 1 2 ? -14.991 -62.997 -8.318 1.00 53.61 -1 GLN B C 1
ATOM 2399 O O . GLN B 1 2 ? -14.058 -62.266 -8.677 1.00 53.30 -1 GLN B O 1
ATOM 2401 N N . SER B 1 3 ? -16.205 -62.976 -8.883 1.00 53.54 0 SER B N 1
ATOM 2402 C CA . SER B 1 3 ? -16.551 -62.080 -10.013 1.00 53.83 0 SER B CA 1
ATOM 2403 C C . SER B 1 3 ? -16.270 -60.626 -9.660 1.00 52.42 0 SER B C 1
ATOM 2404 O O . SER B 1 3 ? -16.647 -60.174 -8.575 1.00 52.33 0 SER B O 1
ATOM 2407 N N . MET B 1 4 ? -15.601 -59.893 -10.541 1.00 52.06 1 MET B N 1
ATOM 2408 C CA . MET B 1 4 ? -15.395 -58.496 -10.232 1.00 52.09 1 MET B CA 1
ATOM 2409 C C . MET B 1 4 ? -16.643 -57.746 -10.678 1.00 48.96 1 MET B C 1
ATOM 2410 O O . MET B 1 4 ? -17.472 -58.242 -11.468 1.00 48.03 1 MET B O 1
ATOM 2415 N N . SER B 1 5 ? -16.753 -56.545 -10.145 1.00 46.55 2 SER B N 1
ATOM 2416 C CA . SER B 1 5 ? -17.913 -55.737 -10.345 1.00 44.50 2 SER B CA 1
ATOM 2417 C C . SER B 1 5 ? -17.859 -55.083 -11.712 1.00 42.97 2 SER B C 1
ATOM 2418 O O . SER B 1 5 ? -16.796 -54.933 -12.306 1.00 43.08 2 SER B O 1
ATOM 2421 N N . ARG B 1 6 ? -19.026 -54.720 -12.231 1.00 41.41 3 ARG B N 1
ATOM 2422 C CA . ARG B 1 6 ? -19.087 -53.967 -13.478 1.00 41.13 3 ARG B CA 1
ATOM 2423 C C . ARG B 1 6 ? -20.139 -52.869 -13.400 1.00 40.82 3 ARG B C 1
ATOM 2424 O O . ARG B 1 6 ? -20.897 -52.777 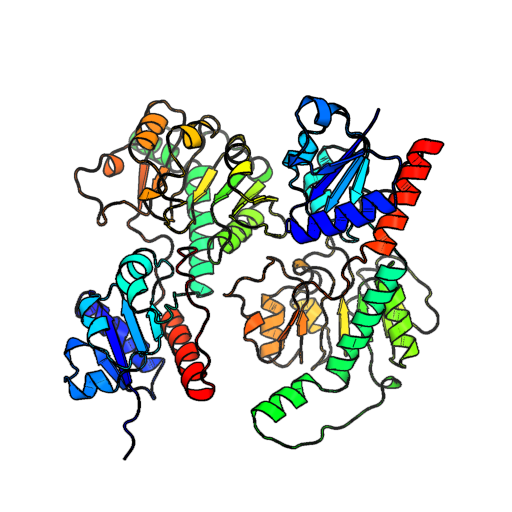-12.431 1.00 39.43 3 ARG B O 1
ATOM 2432 N N . ILE B 1 7 ? -20.155 -52.046 -14.442 1.00 29.65 4 ILE B N 1
ATOM 2433 C CA . ILE B 1 7 ? -21.011 -50.876 -14.494 1.00 28.16 4 ILE B CA 1
ATOM 2434 C C . ILE B 1 7 ? -21.910 -50.976 -15.737 1.00 28.20 4 ILE B C 1
ATOM 2435 O O . ILE B 1 7 ? -21.442 -51.279 -16.847 1.00 28.28 4 ILE B O 1
ATOM 2440 N N . ALA B 1 8 ? -23.206 -50.748 -15.532 1.00 27.95 5 ALA B N 1
ATOM 2441 C CA . ALA B 1 8 ? -24.177 -50.699 -16.602 1.00 28.12 5 ALA B CA 1
ATOM 2442 C C . ALA B 1 8 ? -24.456 -49.216 -16.935 1.00 27.09 5 ALA B C 1
ATOM 2443 O O . ALA B 1 8 ? -24.724 -48.420 -16.045 1.00 25.88 5 ALA B O 1
ATOM 2445 N N . LEU B 1 9 ? -24.382 -48.891 -18.226 1.00 28.12 6 LEU B N 1
ATOM 2446 C CA . LEU B 1 9 ? -24.826 -47.603 -18.752 1.00 28.01 6 LEU B CA 1
ATOM 2447 C C . LEU B 1 9 ? -26.264 -47.801 -19.204 1.00 28.37 6 LEU B C 1
ATOM 2448 O O . LEU B 1 9 ? -26.532 -48.538 -20.179 1.00 29.52 6 LEU B O 1
ATOM 2453 N N . VAL B 1 10 ? -27.181 -47.105 -18.530 1.00 27.56 7 VAL B N 1
ATOM 2454 C CA . VAL B 1 10 ? -28.613 -47.363 -18.691 1.00 28.35 7 VAL B CA 1
ATOM 2455 C C . VAL B 1 10 ? -29.294 -46.063 -19.152 1.00 28.62 7 VAL B C 1
ATOM 2456 O O . VAL B 1 10 ? -29.458 -45.122 -18.355 1.00 27.65 7 VAL B O 1
ATOM 2460 N N . THR B 1 11 ? -29.631 -45.977 -20.438 1.00 30.24 8 THR B N 1
ATOM 2461 C CA . THR B 1 11 ? -30.250 -44.733 -20.957 1.00 32.00 8 THR B CA 1
ATOM 2462 C C . THR B 1 11 ? -31.378 -44.968 -21.950 1.00 34.03 8 THR B C 1
ATOM 2463 O O . THR B 1 11 ? -31.550 -46.062 -22.449 1.00 34.69 8 THR B O 1
ATOM 2467 N N . ARG B 1 12 ? -32.139 -43.914 -22.228 1.00 35.30 9 ARG B N 1
ATOM 2468 C CA . ARG B 1 12 ? -33.041 -43.893 -23.366 1.00 38.42 9 ARG B CA 1
ATOM 2469 C C . ARG B 1 12 ? -32.717 -42.711 -24.223 1.00 39.26 9 ARG B C 1
ATOM 2470 O O . ARG B 1 12 ? -33.588 -42.014 -24.742 1.00 40.35 9 ARG B O 1
ATOM 2478 N N . LEU B 1 13 ? -31.427 -42.502 -24.384 1.00 38.93 10 LEU B N 1
ATOM 2479 C CA . LEU B 1 13 ? -30.926 -41.562 -25.359 1.00 41.17 10 LEU B CA 1
ATOM 2480 C C . LEU B 1 13 ? -30.911 -42.272 -26.696 1.00 44.12 10 LEU B C 1
ATOM 2481 O O . LEU B 1 13 ? -31.097 -43.504 -26.770 1.00 44.52 10 LEU B O 1
ATOM 2486 N N . SER B 1 14 ? -30.641 -41.498 -27.749 1.00 46.45 11 SER B N 1
ATOM 2487 C CA . SER B 1 14 ? -30.375 -42.071 -29.071 1.00 48.94 11 SER B CA 1
ATOM 2488 C C . SER B 1 14 ? -29.107 -42.933 -29.029 1.00 47.21 11 SER B C 1
ATOM 2489 O O . SER B 1 14 ? -28.225 -42.680 -28.211 1.00 44.62 11 SER B O 1
ATOM 2492 N N . PRO B 1 15 ? -28.998 -43.939 -29.927 1.00 48.96 12 PRO B N 1
ATOM 2493 C CA . PRO B 1 15 ? -27.755 -44.718 -30.034 1.00 48.31 12 PRO B CA 1
ATOM 2494 C C . PRO B 1 15 ? -26.480 -43.870 -30.199 1.00 47.56 12 PRO B C 1
ATOM 2495 O O . PRO B 1 15 ? -25.438 -44.197 -29.625 1.00 46.19 12 PRO B O 1
ATOM 2499 N N . GLU B 1 16 ? -26.573 -42.810 -31.001 1.00 49.27 13 GLU B N 1
ATOM 2500 C CA . GLU B 1 16 ? -25.458 -41.882 -31.235 1.00 49.63 13 GLU B CA 1
ATOM 2501 C C . GLU B 1 16 ? -25.060 -41.099 -29.967 1.00 46.53 13 GLU B C 1
ATOM 2502 O O . GLU B 1 16 ? -23.869 -40.945 -29.664 1.00 45.76 13 GLU B O 1
ATOM 2504 N N . ALA B 1 17 ? -26.057 -40.576 -29.258 1.00 45.73 14 ALA B N 1
ATOM 2505 C CA . ALA B 1 17 ? -25.821 -39.845 -28.016 1.00 43.10 14 ALA B CA 1
ATOM 2506 C C . ALA B 1 17 ? -25.292 -40.767 -26.906 1.00 40.67 14 ALA B C 1
ATOM 2507 O O . ALA B 1 17 ? -24.339 -40.404 -26.208 1.00 38.69 14 ALA B O 1
ATOM 2509 N N . GLU B 1 18 ? -25.841 -41.984 -26.809 1.00 40.56 15 GLU B N 1
ATOM 2510 C CA . GLU B 1 18 ? -25.342 -42.967 -25.826 1.00 39.00 15 GLU B CA 1
ATOM 2511 C C . GLU B 1 18 ? -23.905 -43.416 -26.125 1.00 38.60 15 GLU B C 1
ATOM 2512 O O . GLU B 1 18 ? -23.114 -43.644 -25.207 1.00 37.81 15 GLU B O 1
ATOM 2518 N N . ALA B 1 19 ? -23.592 -43.591 -27.405 1.00 40.21 16 ALA B N 1
ATOM 2519 C CA . ALA B 1 19 ? -22.232 -43.915 -27.827 1.00 39.94 16 ALA B CA 1
ATOM 2520 C C . ALA B 1 19 ? -21.258 -42.779 -27.495 1.00 39.56 16 ALA B C 1
ATOM 2521 O O . ALA B 1 19 ? -20.150 -43.032 -27.018 1.00 37.48 16 ALA B O 1
ATOM 2523 N N . HIS B 1 20 ? -21.671 -41.531 -27.747 1.00 40.00 17 HIS B N 1
ATOM 2524 C CA . HIS B 1 20 ? -20.858 -40.350 -27.378 1.00 40.52 17 HIS B CA 1
ATOM 2525 C C . HIS B 1 20 ? -20.541 -40.401 -25.885 1.00 37.56 17 HIS B C 1
ATOM 2526 O O . HIS B 1 20 ? -19.377 -40.275 -25.465 1.00 37.39 17 HIS B O 1
ATOM 2533 N N . TRP B 1 21 ? -21.582 -40.654 -25.095 1.00 35.34 18 TRP B N 1
ATOM 2534 C CA . TRP B 1 21 ? -21.423 -40.759 -23.648 1.00 33.51 18 TRP B CA 1
ATOM 2535 C C . TRP B 1 21 ? -20.499 -41.906 -23.256 1.00 32.89 18 TRP B C 1
ATOM 2536 O O . TRP B 1 21 ? -19.630 -41.725 -22.392 1.00 32.72 18 TRP B O 1
ATOM 2547 N N . ALA B 1 22 ? -20.692 -43.063 -23.895 1.00 32.75 19 ALA B N 1
ATOM 2548 C CA . ALA B 1 22 ? -19.867 -44.248 -23.632 1.00 32.51 19 ALA B CA 1
ATOM 2549 C C . ALA B 1 22 ? -18.396 -43.977 -23.836 1.00 33.03 19 ALA B C 1
ATOM 2550 O O . ALA B 1 22 ? -17.567 -44.421 -23.051 1.00 31.99 19 ALA B O 1
ATOM 2552 N N . GLY B 1 23 ? -18.075 -43.302 -24.928 1.00 34.45 20 GLY B N 1
ATOM 2553 C CA . GLY B 1 23 ? -16.681 -42.981 -25.213 1.00 35.52 20 GLY B CA 1
ATOM 2554 C C . GLY B 1 23 ? -16.116 -42.107 -24.115 1.00 35.25 20 GLY B C 1
ATOM 2555 O O . GLY B 1 23 ? -15.026 -42.399 -23.605 1.00 35.52 20 GLY B O 1
ATOM 2556 N N . HIS B 1 24 ? -16.854 -41.051 -23.734 1.00 34.28 21 HIS B N 1
ATOM 2557 C CA . HIS B 1 24 ? -16.390 -40.136 -22.685 1.00 34.70 21 HIS B CA 1
ATOM 2558 C C . HIS B 1 24 ? -16.194 -40.844 -21.348 1.00 33.19 21 HIS B C 1
ATOM 2559 O O . HIS B 1 24 ? -15.180 -40.633 -20.689 1.00 32.86 21 HIS B O 1
ATOM 2566 N N . LEU B 1 25 ? -17.154 -41.691 -20.970 1.00 31.40 22 LEU B N 1
ATOM 2567 C CA . LEU B 1 25 ? -17.052 -42.478 -19.738 1.00 31.34 22 LEU B CA 1
ATOM 2568 C C . LEU B 1 25 ? -15.920 -43.501 -19.767 1.00 32.42 22 LEU B C 1
ATOM 2569 O O . LEU B 1 25 ? -15.186 -43.653 -18.781 1.00 33.15 22 LEU B O 1
ATOM 2574 N N . ALA B 1 26 ? -15.766 -44.188 -20.889 1.00 33.55 23 ALA B N 1
ATOM 2575 C CA . ALA B 1 26 ? -14.701 -45.176 -20.999 1.00 35.64 23 ALA B CA 1
ATOM 2576 C C . ALA B 1 26 ? -13.303 -44.531 -20.819 1.00 36.61 23 ALA B C 1
ATOM 2577 O O . ALA B 1 26 ? -12.424 -45.117 -20.157 1.00 37.23 23 ALA B O 1
ATOM 2579 N N . ARG B 1 27 ? -13.131 -43.322 -21.366 1.00 42.05 24 ARG B N 1
ATOM 2580 C CA . ARG B 1 27 ? -11.892 -42.551 -21.224 1.00 43.20 24 ARG B CA 1
ATOM 2581 C C . ARG B 1 27 ? -11.666 -42.084 -19.788 1.00 41.48 24 ARG B C 1
ATOM 2582 O O . ARG B 1 27 ? -10.557 -42.152 -19.277 1.00 41.10 24 ARG B O 1
ATOM 2590 N N . ALA B 1 28 ? -12.736 -41.654 -19.119 1.00 40.33 25 ALA B N 1
ATOM 2591 C CA . ALA B 1 28 ? -12.639 -41.193 -17.745 1.00 39.60 25 ALA B CA 1
ATOM 2592 C C . ALA B 1 28 ? -12.513 -42.336 -16.747 1.00 38.25 25 ALA B C 1
ATOM 2593 O O . ALA B 1 28 ? -11.957 -42.137 -15.668 1.00 39.00 25 ALA B O 1
ATOM 2595 N N . LEU B 1 29 ? -12.992 -43.529 -17.106 1.00 37.79 26 LEU B N 1
ATOM 2596 C CA . LEU B 1 29 ? -12.962 -44.695 -16.197 1.00 37.43 26 LEU B CA 1
ATOM 2597 C C . LEU B 1 29 ? -12.279 -45.890 -16.868 1.00 38.45 26 LEU B C 1
ATOM 2598 O O . LEU B 1 29 ? -12.895 -46.932 -17.052 1.00 38.04 26 LEU B O 1
ATOM 2603 N N . PRO B 1 30 ? -10.992 -45.750 -17.224 1.00 40.53 27 PRO B N 1
ATOM 2604 C CA . PRO B 1 30 ? -10.330 -46.763 -18.067 1.00 42.33 27 PRO B CA 1
ATOM 2605 C C . PRO B 1 30 ? -10.211 -48.172 -17.457 1.00 43.06 27 PRO B C 1
ATOM 2606 O O . PRO B 1 30 ? -10.162 -49.156 -18.208 1.00 44.19 27 PRO B O 1
ATOM 2610 N N . GLY B 1 31 ? -10.157 -48.275 -16.128 1.00 42.65 28 GLY B N 1
ATOM 2611 C CA . GLY B 1 31 ? -10.076 -49.577 -15.470 1.00 44.28 28 GLY B CA 1
ATOM 2612 C C . GLY B 1 31 ? -11.401 -50.282 -15.262 1.00 42.90 28 GLY B C 1
ATOM 2613 O O . GLY B 1 31 ? -11.416 -51.402 -14.734 1.00 44.96 28 GLY B O 1
ATOM 2614 N N . GLU B 1 32 ? -12.509 -49.653 -15.645 1.00 40.01 29 GLU B N 1
ATOM 2615 C CA . GLU B 1 32 ? -13.841 -50.204 -15.348 1.00 39.07 29 GLU B CA 1
ATOM 2616 C C . GLU B 1 32 ? -14.413 -50.940 -16.546 1.00 39.66 29 GLU B C 1
ATOM 2617 O O . GLU B 1 32 ? -14.095 -50.611 -17.679 1.00 39.98 29 GLU B O 1
ATOM 2623 N N . ARG B 1 33 ? -15.250 -51.946 -16.289 1.00 41.22 30 ARG B N 1
ATOM 2624 C CA . ARG B 1 33 ? -15.998 -52.606 -17.359 1.00 42.06 30 ARG B CA 1
ATOM 2625 C C . ARG B 1 33 ? -17.357 -51.906 -17.409 1.00 38.76 30 ARG B C 1
ATOM 2626 O O . ARG B 1 33 ? -18.156 -52.028 -16.485 1.00 37.91 30 ARG B O 1
ATOM 2634 N N . ILE B 1 34 ? -17.571 -51.104 -18.448 1.00 37.57 31 ILE B N 1
ATOM 2635 C CA . ILE B 1 34 ? -18.837 -50.372 -18.647 1.00 35.89 31 ILE B CA 1
ATOM 2636 C C . ILE B 1 34 ? -19.475 -50.837 -19.951 1.00 36.09 31 ILE B C 1
ATOM 2637 O O . ILE B 1 34 ? -18.816 -50.848 -20.981 1.00 37.61 31 ILE B O 1
ATOM 2642 N N . ASP B 1 35 ? -20.742 -51.236 -19.897 1.00 35.32 32 ASP B N 1
ATOM 2643 C CA . ASP B 1 35 ? -21.488 -51.652 -21.083 1.00 36.49 32 ASP B CA 1
ATOM 2644 C C . ASP B 1 35 ? -22.917 -51.142 -21.028 1.00 35.06 32 ASP B C 1
ATOM 2645 O O . ASP B 1 35 ? -23.491 -50.959 -19.945 1.00 33.55 32 ASP B O 1
ATOM 2650 N N . GLY B 1 36 ? -23.482 -50.907 -22.204 1.00 36.02 33 GLY B N 1
ATOM 2651 C CA . GLY B 1 36 ? -24.915 -50.679 -22.340 1.00 36.52 33 GLY B CA 1
ATOM 2652 C C . GLY B 1 36 ? -25.675 -51.833 -21.705 1.00 36.09 33 GLY B C 1
ATOM 2653 O O . GLY B 1 36 ? -25.294 -53.006 -21.848 1.00 37.09 33 GLY B O 1
ATOM 2654 N N . PHE B 1 37 ? -26.722 -51.498 -20.967 1.00 35.30 34 PHE B N 1
ATOM 2655 C CA . PHE B 1 37 ? -27.600 -52.489 -20.364 1.00 35.66 34 PHE B CA 1
ATOM 2656 C C . PHE B 1 37 ? -28.023 -53.574 -21.362 1.00 38.97 34 PHE B C 1
ATOM 2657 O O . PHE B 1 37 ? -28.037 -54.758 -21.012 1.00 40.17 34 PHE B O 1
ATOM 2665 N N . ARG B 1 38 ? -28.381 -53.172 -22.584 1.00 39.88 35 ARG B N 1
ATOM 2666 C CA . ARG B 1 38 ? -28.904 -54.126 -23.583 1.00 42.24 35 ARG B CA 1
ATOM 2667 C C . ARG B 1 38 ? -27.828 -55.132 -24.023 1.00 43.42 35 ARG B C 1
ATOM 2668 O O . ARG B 1 38 ? -28.176 -56.196 -24.521 1.00 43.64 35 ARG B O 1
ATOM 2671 N N . GLU B 1 39 ? -26.541 -54.821 -23.799 1.00 43.43 36 GLU B N 1
ATOM 2672 C CA . GLU B 1 39 ? -25.453 -55.732 -24.147 1.00 44.91 36 GLU B CA 1
ATOM 2673 C C . GLU B 1 39 ? -25.163 -56.814 -23.106 1.00 44.46 36 GLU B C 1
ATOM 2674 O O . GLU B 1 39 ? -24.417 -57.738 -23.399 1.00 45.59 36 GLU B O 1
ATOM 2680 N N . LEU B 1 40 ? -25.700 -56.695 -21.900 1.00 42.64 37 LEU B N 1
ATOM 2681 C CA . LEU B 1 40 ? -25.348 -57.614 -20.834 1.00 42.14 37 LEU B CA 1
ATOM 2682 C C . LEU B 1 40 ? -26.255 -58.824 -20.844 1.00 43.23 37 LEU B C 1
ATOM 2683 O O . LEU B 1 40 ? -27.478 -58.688 -20.980 1.00 42.55 37 LEU B O 1
ATOM 2688 N N . SER B 1 41 ? -25.669 -60.010 -20.658 1.00 43.49 38 SER B N 1
ATOM 2689 C CA . SER B 1 41 ? -26.455 -61.234 -20.446 1.00 44.25 38 SER B CA 1
ATOM 2690 C C . SER B 1 41 ? -27.017 -61.200 -19.024 1.00 43.72 38 SER B C 1
ATOM 2691 O O . SER B 1 41 ? -26.584 -60.370 -18.205 1.00 43.26 38 SER B O 1
ATOM 2694 N N . PRO B 1 42 ? -27.977 -62.087 -18.720 1.00 44.91 39 PRO B N 1
ATOM 2695 C CA . PRO B 1 42 ? -28.509 -62.174 -17.346 1.00 44.37 39 PRO B CA 1
ATOM 2696 C C . PRO B 1 42 ? -27.417 -62.384 -16.283 1.00 43.24 39 PRO B C 1
ATOM 2697 O O . PRO B 1 42 ? -27.472 -61.760 -15.238 1.00 42.21 39 PRO B O 1
ATOM 2701 N N . ALA B 1 43 ? -26.431 -63.232 -16.565 1.00 43.92 40 ALA B N 1
ATOM 2702 C CA . ALA B 1 43 ? -25.321 -63.462 -15.613 1.00 43.80 40 ALA B CA 1
ATOM 2703 C C . ALA B 1 43 ? -24.442 -62.218 -15.419 1.00 42.44 40 ALA B C 1
ATOM 2704 O O . ALA B 1 43 ? -24.067 -61.891 -14.294 1.00 41.51 40 ALA B O 1
ATOM 2706 N N . GLU B 1 44 ? -24.135 -61.530 -16.514 1.00 41.92 41 GLU B N 1
ATOM 2707 C CA . GLU B 1 44 ? -23.413 -60.243 -16.449 1.00 40.96 41 GLU B CA 1
ATOM 2708 C C . GLU B 1 44 ? -24.179 -59.146 -15.700 1.00 39.35 41 GLU B C 1
ATOM 2709 O O . GLU B 1 44 ? -23.582 -58.337 -14.994 1.00 38.99 41 GLU B O 1
ATOM 2715 N N . ARG B 1 45 ? -25.498 -59.121 -15.848 1.00 38.44 42 ARG B N 1
ATOM 2716 C CA . ARG B 1 45 ? -26.350 -58.196 -15.098 1.00 37.53 42 ARG B CA 1
ATOM 2717 C C . ARG B 1 45 ? -26.212 -58.362 -13.591 1.00 36.76 42 ARG B C 1
ATOM 2718 O O . ARG B 1 45 ? -26.261 -57.380 -12.842 1.00 35.03 42 ARG B O 1
ATOM 2726 N N . ALA B 1 46 ? -26.025 -59.608 -13.150 1.00 36.90 43 ALA B N 1
ATOM 2727 C CA . ALA B 1 46 ? -25.864 -59.887 -11.725 1.00 37.15 43 ALA B CA 1
ATOM 2728 C C . ALA B 1 46 ? -24.539 -59.352 -11.171 1.00 36.90 43 ALA B C 1
ATOM 2729 O O . ALA B 1 46 ? -24.425 -59.169 -9.961 1.00 36.72 43 ALA B O 1
ATOM 2731 N N . GLU B 1 47 ? -23.573 -59.055 -12.046 1.00 36.44 44 GLU B N 1
ATOM 2732 C CA . GLU B 1 47 ? -22.280 -58.487 -11.633 1.00 36.91 44 GLU B CA 1
ATOM 2733 C C . GLU B 1 47 ? -22.266 -56.963 -11.494 1.00 35.33 44 GLU B C 1
ATOM 2734 O O . GLU B 1 47 ? -21.274 -56.396 -11.050 1.00 35.71 44 GLU B O 1
ATOM 2740 N N . VAL B 1 48 ? -23.356 -56.304 -11.883 1.00 33.91 45 VAL B N 1
ATOM 2741 C CA . VAL B 1 48 ? -23.414 -54.856 -11.845 1.00 32.11 45 VAL B CA 1
ATOM 2742 C C . VAL B 1 48 ? -23.663 -54.359 -10.420 1.00 31.36 45 VAL B C 1
ATOM 2743 O O . VAL B 1 48 ? -24.681 -54.673 -9.824 1.00 30.92 45 VAL B O 1
ATOM 2747 N N . ASP B 1 49 ? -22.765 -53.524 -9.905 1.00 31.05 46 ASP B N 1
ATOM 2748 C CA . ASP B 1 49 ? -23.031 -52.787 -8.651 1.00 30.80 46 ASP B CA 1
ATOM 2749 C C . ASP B 1 49 ? -23.360 -51.310 -8.813 1.00 29.49 46 ASP B C 1
ATOM 2750 O O . ASP B 1 49 ? -23.874 -50.710 -7.858 1.00 28.79 46 ASP B O 1
ATOM 2755 N N . ILE B 1 50 ? -23.001 -50.708 -9.956 1.00 28.51 47 ILE B N 1
ATOM 2756 C CA . ILE B 1 50 ? -23.254 -49.291 -10.207 1.00 27.50 47 ILE B CA 1
ATOM 2757 C C . ILE B 1 50 ? -23.942 -49.163 -11.569 1.00 27.15 47 ILE B C 1
ATOM 2758 O O . ILE B 1 50 ? -23.489 -49.756 -12.552 1.00 27.12 47 ILE B O 1
ATOM 2763 N N . ALA B 1 51 ? -25.012 -48.363 -11.620 1.00 25.96 48 ALA B N 1
ATOM 2764 C CA . ALA B 1 51 ? -25.645 -47.957 -12.854 1.00 26.00 48 ALA B CA 1
ATOM 2765 C C . ALA B 1 51 ? -25.362 -46.465 -13.096 1.00 25.56 48 ALA B C 1
ATOM 2766 O O . ALA B 1 51 ? -25.612 -45.633 -12.225 1.00 25.66 48 ALA B O 1
ATOM 2768 N N . ILE B 1 52 ? -24.825 -46.147 -14.268 1.00 25.85 49 ILE B N 1
ATOM 2769 C CA . ILE B 1 52 ? -24.748 -44.771 -14.765 1.00 25.73 49 ILE B CA 1
ATOM 2770 C C . ILE B 1 52 ? -25.934 -44.569 -15.689 1.00 25.69 49 ILE B C 1
ATOM 2771 O O . ILE B 1 52 ? -26.102 -45.298 -16.662 1.00 25.80 49 ILE B O 1
ATOM 2776 N N . VAL B 1 53 ? -26.734 -43.547 -15.405 1.00 24.93 50 VAL B N 1
ATOM 2777 C CA . VAL B 1 53 ? -28.047 -43.454 -16.011 1.00 25.58 50 VAL B CA 1
ATOM 2778 C C . VAL B 1 53 ? -28.333 -42.074 -16.632 1.00 25.82 50 VAL B C 1
ATOM 2779 O O . VAL B 1 53 ? -27.883 -41.015 -16.142 1.00 25.79 50 VAL B O 1
ATOM 2783 N N . ALA B 1 54 ? -29.118 -42.134 -17.690 1.00 26.25 51 ALA B N 1
ATOM 2784 C CA . ALA B 1 54 ? -29.633 -40.981 -18.378 1.00 26.62 51 ALA B CA 1
ATOM 2785 C C . ALA B 1 54 ? -31.033 -41.304 -18.880 1.00 27.26 51 ALA B C 1
ATOM 2786 O O . ALA B 1 54 ? -31.197 -41.942 -19.914 1.00 28.21 51 ALA B O 1
ATOM 2788 N N . ASN B 1 55 ? -32.050 -40.836 -18.150 1.00 27.56 52 ASN B N 1
ATOM 2789 C CA . ASN B 1 55 ? -33.433 -41.197 -18.414 1.00 28.53 52 ASN B CA 1
ATOM 2790 C C . ASN B 1 55 ? -33.570 -42.745 -18.604 1.00 28.97 52 ASN B C 1
ATOM 2791 O O . ASN B 1 55 ? -34.022 -43.221 -19.635 1.00 29.44 52 ASN B O 1
ATOM 2796 N N . PRO B 1 56 ? -33.142 -43.516 -17.613 1.00 28.58 53 PRO B N 1
ATOM 2797 C CA . PRO B 1 56 ? -33.226 -44.963 -17.703 1.00 29.90 53 PRO B CA 1
ATOM 2798 C C . PRO B 1 56 ? -34.655 -45.493 -17.655 1.00 31.64 53 PRO B C 1
ATOM 2799 O O . PRO B 1 56 ? -35.518 -44.901 -17.002 1.00 31.76 53 PRO B O 1
ATOM 2803 N N . ASP B 1 57 ? -34.905 -46.594 -18.359 1.00 33.10 54 ASP B N 1
ATOM 2804 C CA . ASP B 1 57 ? -36.149 -47.338 -18.156 1.00 35.03 54 ASP B CA 1
ATOM 2805 C C . ASP B 1 57 ? -36.057 -47.969 -16.761 1.00 34.65 54 ASP B C 1
ATOM 2806 O O . ASP B 1 57 ? -35.133 -48.692 -16.492 1.00 33.79 54 ASP B O 1
ATOM 2811 N N . PRO B 1 58 ? -37.003 -47.638 -15.855 1.00 35.55 55 PRO B N 1
ATOM 2812 C CA . PRO B 1 58 ? -36.917 -48.166 -14.497 1.00 35.62 55 PRO B CA 1
ATOM 2813 C C . PRO B 1 58 ? -36.993 -49.677 -14.431 1.00 37.23 55 PRO B C 1
ATOM 2814 O O . PRO B 1 58 ? -36.405 -50.262 -13.528 1.00 37.67 55 PRO B O 1
ATOM 2818 N N . ALA B 1 59 ? -37.676 -50.304 -15.386 1.00 38.28 56 ALA B N 1
ATOM 2819 C CA . ALA B 1 59 ? -37.702 -51.774 -15.459 1.00 39.26 56 ALA B CA 1
ATOM 2820 C C . ALA B 1 59 ? -36.335 -52.421 -15.704 1.00 38.50 56 ALA B C 1
ATOM 2821 O O . ALA B 1 59 ? -36.091 -53.541 -15.249 1.00 38.22 56 ALA B O 1
ATOM 2823 N N . ASP B 1 60 ? -35.456 -51.722 -16.427 1.00 37.79 57 ASP B N 1
ATOM 2824 C CA . ASP B 1 60 ? -34.079 -52.186 -16.614 1.00 36.85 57 ASP B CA 1
ATOM 2825 C C . ASP B 1 60 ? -33.293 -52.193 -15.313 1.00 35.87 57 ASP B C 1
ATOM 2826 O O . ASP B 1 60 ? -32.602 -53.187 -14.999 1.00 36.00 57 ASP B O 1
ATOM 2831 N N . LEU B 1 61 ? -33.380 -51.098 -14.555 1.00 35.24 58 LEU B N 1
ATOM 2832 C CA . LEU B 1 61 ? -32.727 -51.040 -13.252 1.00 34.98 58 LEU B CA 1
ATOM 2833 C C . LEU B 1 61 ? -33.234 -52.120 -12.284 1.00 35.80 58 LEU B C 1
ATOM 2834 O O . LEU B 1 61 ? -32.464 -52.627 -11.485 1.00 35.60 58 LEU B O 1
ATOM 2839 N N . ALA B 1 62 ? -34.513 -52.473 -12.371 1.00 37.30 59 ALA B N 1
ATOM 2840 C CA . ALA B 1 62 ? -35.087 -53.562 -11.536 1.00 38.71 59 ALA B CA 1
ATOM 2841 C C . ALA B 1 62 ? -34.519 -54.955 -11.867 1.00 40.64 59 ALA B C 1
ATOM 2842 O O . ALA B 1 62 ? -34.674 -55.895 -11.091 1.00 42.09 59 ALA B O 1
ATOM 2844 N N . GLU B 1 63 ? -33.866 -55.083 -13.018 1.00 40.46 60 GLU B N 1
ATOM 2845 C CA . GLU B 1 63 ? -33.203 -56.313 -13.411 1.00 41.18 60 GLU B CA 1
ATOM 2846 C C . GLU B 1 63 ? -31.703 -56.304 -13.085 1.00 39.19 60 GLU B C 1
ATOM 2847 O O . GLU B 1 63 ? -30.954 -57.119 -13.624 1.00 38.64 60 GLU B O 1
ATOM 2853 N N . LEU B 1 64 ? -31.265 -55.395 -12.210 1.00 37.99 61 LEU B N 1
ATOM 2854 C CA . LEU B 1 64 ? -29.888 -55.398 -11.696 1.00 37.32 61 LEU B CA 1
ATOM 2855 C C . LEU B 1 64 ? -29.954 -55.771 -10.199 1.00 37.64 61 LEU B C 1
ATOM 2856 O O . LEU B 1 64 ? -29.952 -54.890 -9.331 1.00 36.94 61 LEU B O 1
ATOM 2861 N N . PRO B 1 65 ? -30.000 -57.089 -9.891 1.00 37.90 62 PRO B N 1
ATOM 2862 C CA . PRO B 1 65 ? -30.345 -57.535 -8.535 1.00 38.54 62 PRO B CA 1
ATOM 2863 C C . PRO B 1 65 ? -29.328 -57.155 -7.461 1.00 37.64 62 PRO B C 1
ATOM 2864 O O . PRO B 1 65 ? -29.716 -56.962 -6.297 1.00 38.78 62 PRO B O 1
ATOM 2868 N N . ASN B 1 66 ? -28.064 -57.015 -7.839 1.00 36.11 63 ASN B N 1
ATOM 2869 C CA . ASN B 1 66 ? -27.021 -56.590 -6.902 1.00 35.48 63 ASN B CA 1
ATOM 2870 C C . ASN B 1 66 ? -26.567 -55.138 -7.054 1.00 33.65 63 ASN B C 1
ATOM 2871 O O . ASN B 1 66 ? -25.502 -54.756 -6.569 1.00 33.49 63 ASN B O 1
ATOM 2876 N N . LEU B 1 67 ? -27.411 -54.321 -7.681 1.00 32.00 64 LEU B N 1
ATOM 2877 C CA . LEU B 1 67 ? -27.168 -52.883 -7.727 1.00 30.71 64 LEU B CA 1
ATOM 2878 C C . LEU B 1 67 ? -26.980 -52.293 -6.331 1.00 30.33 64 LEU B C 1
ATOM 2879 O O . LEU B 1 67 ? -27.705 -52.627 -5.410 1.00 30.56 64 LEU B O 1
ATOM 2884 N N . VAL B 1 68 ? -25.989 -51.409 -6.184 1.00 29.65 65 VAL B N 1
ATOM 2885 C CA . VAL B 1 68 ? -25.682 -50.747 -4.908 1.00 29.22 65 VAL B CA 1
ATOM 2886 C C . VAL B 1 68 ? -26.094 -49.278 -4.991 1.00 28.03 65 VAL B C 1
ATOM 2887 O O . VAL B 1 68 ? -26.901 -48.794 -4.173 1.00 28.45 65 VAL B O 1
ATOM 2891 N N . TRP B 1 69 ? -25.585 -48.575 -5.993 1.00 26.96 66 TRP B N 1
ATOM 2892 C CA . TRP B 1 69 ? -25.951 -47.159 -6.187 1.00 26.17 66 TRP B CA 1
ATOM 2893 C C . TRP B 1 69 ? -26.001 -46.746 -7.660 1.00 25.18 66 TRP B C 1
ATOM 2894 O O . TRP B 1 69 ? -25.553 -47.472 -8.565 1.00 25.74 66 TRP B O 1
ATOM 2905 N N . ILE B 1 70 ? -26.566 -45.562 -7.879 1.00 24.44 67 ILE B N 1
ATOM 2906 C CA . ILE B 1 70 ? -26.916 -45.027 -9.187 1.00 23.66 67 ILE B CA 1
ATOM 2907 C C . ILE B 1 70 ? -26.322 -43.649 -9.336 1.00 23.10 67 ILE B C 1
ATOM 2908 O O . ILE B 1 70 ? -26.466 -42.816 -8.422 1.00 22.49 67 ILE B O 1
ATOM 2913 N N . HIS B 1 71 ? -25.677 -43.404 -10.481 1.00 23.01 68 HIS B N 1
ATOM 2914 C CA . HIS B 1 71 ? -25.153 -42.076 -10.846 1.00 22.33 68 HIS B CA 1
ATOM 2915 C C . HIS B 1 71 ? -25.849 -41.529 -12.097 1.00 22.40 68 HIS B C 1
ATOM 2916 O O . HIS B 1 71 ? -25.715 -42.063 -13.201 1.00 22.04 68 HIS B O 1
ATOM 2923 N N . SER B 1 72 ? -26.589 -40.436 -11.910 1.00 22.86 69 SER B N 1
ATOM 2924 C CA . SER B 1 72 ? -27.178 -39.712 -13.011 1.00 23.34 69 SER B CA 1
ATOM 2925 C C . SER B 1 72 ? -26.183 -38.701 -13.599 1.00 23.52 69 SER B C 1
ATOM 2926 O O . SER B 1 72 ? -25.263 -38.296 -12.947 1.00 23.50 69 SER B O 1
ATOM 2929 N N . LEU B 1 73 ? -26.440 -38.265 -14.823 1.00 24.16 70 LEU B N 1
ATOM 2930 C CA . LEU B 1 73 ? -25.588 -37.362 -15.562 1.00 24.35 70 LEU B CA 1
ATOM 2931 C C . LEU B 1 73 ? -26.134 -35.905 -15.637 1.00 24.24 70 LEU B C 1
ATOM 2932 O O . LEU B 1 73 ? -25.551 -35.067 -16.326 1.00 24.98 70 LEU B O 1
ATOM 2937 N N . TRP B 1 74 ? -27.264 -35.649 -14.959 1.00 23.28 71 TRP B N 1
ATOM 2938 C CA A TRP B 1 74 ? -28.007 -34.402 -14.968 0.50 23.20 71 TRP B CA 1
ATOM 2939 C CA B TRP B 1 74 ? -27.828 -34.292 -14.913 0.50 23.00 71 TRP B CA 1
ATOM 2940 C C . TRP B 1 74 ? -28.185 -33.887 -13.519 1.00 21.92 71 TRP B C 1
ATOM 2941 O O . TRP B 1 74 ? -28.267 -34.700 -12.594 1.00 21.78 71 TRP B O 1
ATOM 2962 N N . ALA B 1 75 ? -28.327 -32.588 -13.353 1.00 21.10 72 ALA B N 1
ATOM 2963 C CA . ALA B 1 75 ? -28.604 -32.022 -12.047 1.00 20.12 72 ALA B CA 1
ATOM 2964 C C . ALA B 1 75 ? -30.055 -32.284 -11.558 1.00 19.90 72 ALA B C 1
ATOM 2965 O O . ALA B 1 75 ? -30.304 -32.466 -10.360 1.00 19.06 72 ALA B O 1
ATOM 2967 N N . GLY B 1 76 ? -30.995 -32.244 -12.488 1.00 20.52 73 GLY B N 1
ATOM 2968 C CA . GLY B 1 76 ? -32.414 -32.434 -12.158 1.00 21.37 73 GLY B CA 1
ATOM 2969 C C . GLY B 1 76 ? -32.701 -33.905 -11.975 1.00 22.07 73 GLY B C 1
ATOM 2970 O O . GLY B 1 76 ? -32.266 -34.694 -12.798 1.00 22.01 73 GLY B O 1
ATOM 2971 N N . VAL B 1 77 ? -33.489 -34.260 -10.952 1.00 21.20 74 VAL B N 1
ATOM 2972 C CA . VAL B 1 77 ? -33.772 -35.678 -10.586 1.00 22.04 74 VAL B CA 1
ATOM 2973 C C . VAL B 1 77 ? -35.245 -36.021 -10.293 1.00 22.49 74 VAL B C 1
ATOM 2974 O O . VAL B 1 77 ? -35.522 -37.127 -9.797 1.00 22.99 74 VAL B O 1
ATOM 2978 N N . GLU B 1 78 ? -36.180 -35.136 -10.632 1.00 22.86 75 GLU B N 1
ATOM 2979 C CA . GLU B 1 78 ? -37.572 -35.373 -10.234 1.00 23.82 75 GLU B CA 1
ATOM 2980 C C . GLU B 1 78 ? -38.153 -36.706 -10.755 1.00 24.15 75 GLU B C 1
ATOM 2981 O O . GLU B 1 78 ? -38.873 -37.429 -10.016 1.00 23.90 75 GLU B O 1
ATOM 2987 N N . ARG B 1 79 ? -37.851 -37.050 -12.009 1.00 24.86 76 ARG B N 1
ATOM 2988 C CA . ARG B 1 79 ? -38.343 -38.340 -12.553 1.00 25.74 76 ARG B CA 1
ATOM 2989 C C . ARG B 1 79 ? -37.634 -39.547 -11.935 1.00 25.33 76 ARG B C 1
ATOM 2990 O O . ARG B 1 79 ? -38.258 -40.635 -11.745 1.00 25.10 76 ARG B O 1
ATOM 2998 N N . LEU B 1 80 ? -36.350 -39.409 -11.600 1.00 25.14 77 LEU B N 1
ATOM 2999 C CA . LEU B 1 80 ? -35.624 -40.514 -10.918 1.00 26.56 77 LEU B CA 1
ATOM 3000 C C . LEU B 1 80 ? -36.226 -40.797 -9.558 1.00 25.82 77 LEU B C 1
ATOM 3001 O O . LEU B 1 80 ? -36.400 -41.970 -9.181 1.00 25.23 77 LEU B O 1
ATOM 3006 N N . VAL B 1 81 ? -36.494 -39.710 -8.820 1.00 25.49 78 VAL B N 1
ATOM 3007 C CA . VAL B 1 81 ? -37.132 -39.818 -7.508 1.00 25.74 78 VAL B CA 1
ATOM 3008 C C . VAL B 1 81 ? -38.462 -40.569 -7.620 1.00 26.26 78 VAL B C 1
ATOM 3009 O O . VAL B 1 81 ? -38.696 -41.495 -6.863 1.00 26.03 78 VAL B O 1
ATOM 3013 N N . ALA B 1 82 ? -39.299 -40.135 -8.568 1.00 26.69 79 ALA B N 1
ATOM 3014 C CA . ALA B 1 82 ? -40.612 -40.732 -8.762 1.00 27.78 79 ALA B CA 1
ATOM 3015 C C . ALA B 1 82 ? -40.534 -42.184 -9.213 1.00 29.13 79 ALA B C 1
ATOM 3016 O O . ALA B 1 82 ? -41.278 -43.008 -8.710 1.00 30.27 79 ALA B O 1
ATOM 3018 N N . GLU B 1 83 ? -39.646 -42.500 -10.147 1.00 29.46 80 GLU B N 1
ATOM 3019 C CA . GLU B 1 83 ? -39.635 -43.834 -10.770 1.00 29.97 80 GLU B CA 1
ATOM 3020 C C . GLU B 1 83 ? -38.727 -44.863 -10.069 1.00 30.54 80 GLU B C 1
ATOM 3021 O O . GLU B 1 83 ? -38.994 -46.061 -10.146 1.00 29.71 80 GLU B O 1
ATOM 3027 N N . LEU B 1 84 ? -37.659 -44.398 -9.413 1.00 30.03 81 LEU B N 1
ATOM 3028 C CA . LEU B 1 84 ? -36.639 -45.292 -8.800 1.00 30.69 81 LEU B CA 1
ATOM 3029 C C . LEU B 1 84 ? -36.554 -45.268 -7.283 1.00 31.53 81 LEU B C 1
ATOM 3030 O O . LEU B 1 84 ? -35.831 -46.096 -6.678 1.00 32.22 81 LEU B O 1
ATOM 3035 N N . GLY B 1 85 ? -37.291 -44.357 -6.660 1.00 31.47 82 GLY B N 1
ATOM 3036 C CA . GLY B 1 85 ? -37.291 -44.243 -5.206 1.00 31.80 82 GLY B CA 1
ATOM 3037 C C . GLY B 1 85 ? -37.585 -45.535 -4.497 1.00 31.85 82 GLY B C 1
ATOM 3038 O O . GLY B 1 85 ? -36.962 -45.875 -3.479 1.00 31.73 82 GLY B O 1
ATOM 3039 N N . HIS B 1 86 ? -38.521 -46.282 -5.065 1.00 33.47 83 HIS B N 1
ATOM 3040 C CA . HIS B 1 86 ? -38.910 -47.574 -4.506 1.00 33.28 83 HIS B CA 1
ATOM 3041 C C . HIS B 1 86 ? -37.798 -48.634 -4.415 1.00 33.34 83 HIS B C 1
ATOM 3042 O O . HIS B 1 86 ? -37.909 -49.569 -3.606 1.00 35.32 83 HIS B O 1
ATOM 3049 N N . LEU B 1 87 ? -36.767 -48.549 -5.258 1.00 33.52 84 LEU B N 1
ATOM 3050 C CA . LEU B 1 87 ? -35.609 -49.487 -5.184 1.00 33.89 84 LEU B CA 1
ATOM 3051 C C . LEU B 1 87 ? -34.735 -49.266 -3.978 1.00 32.90 84 LEU B C 1
ATOM 3052 O O . LEU B 1 87 ? -33.927 -50.121 -3.629 1.00 32.14 84 LEU B O 1
ATOM 3057 N N . ALA B 1 88 ? -34.874 -48.100 -3.360 1.00 32.68 85 ALA B N 1
ATOM 3058 C CA . ALA B 1 88 ? -34.156 -47.764 -2.146 1.00 32.85 85 ALA B CA 1
ATOM 3059 C C . ALA B 1 88 ? -32.613 -47.905 -2.299 1.00 32.09 85 ALA B C 1
ATOM 3060 O O . ALA B 1 88 ? -31.937 -48.366 -1.391 1.00 32.41 85 ALA B O 1
ATOM 3062 N N . ARG B 1 89 ? -32.094 -47.545 -3.473 1.00 31.38 86 ARG B N 1
ATOM 3063 C CA . ARG B 1 89 ? -30.640 -47.417 -3.739 1.00 31.71 86 ARG B CA 1
ATOM 3064 C C . ARG B 1 89 ? -30.300 -45.923 -3.857 1.00 29.73 86 ARG B C 1
ATOM 3065 O O . ARG B 1 89 ? -31.061 -45.178 -4.463 1.00 28.82 86 ARG B O 1
ATOM 3073 N N . PRO B 1 90 ? -29.143 -45.500 -3.321 1.00 28.81 87 PRO B N 1
ATOM 3074 C CA . PRO B 1 90 ? -28.766 -44.076 -3.415 1.00 28.41 87 PRO B CA 1
ATOM 3075 C C . PRO B 1 90 ? -28.699 -43.563 -4.844 1.00 27.24 87 PRO B C 1
ATOM 3076 O O . PRO B 1 90 ? -28.120 -44.222 -5.711 1.00 27.54 87 PRO B O 1
ATOM 3080 N N . ILE B 1 91 ? -29.291 -42.401 -5.069 1.00 25.11 88 ILE B N 1
ATOM 3081 C CA . ILE B 1 91 ? -29.321 -41.747 -6.377 1.00 24.21 88 ILE B CA 1
ATOM 3082 C C . ILE B 1 91 ? -28.394 -40.533 -6.295 1.00 22.72 88 ILE B C 1
ATOM 3083 O O . ILE B 1 91 ? -28.622 -39.661 -5.471 1.00 21.16 88 ILE B O 1
ATOM 3088 N N . VAL B 1 92 ? -27.357 -40.513 -7.126 1.00 22.12 89 VAL B N 1
ATOM 3089 C CA . VAL B 1 92 ? -26.355 -39.418 -7.124 1.00 22.46 89 VAL B CA 1
ATOM 3090 C C . VAL B 1 92 ? -26.586 -38.581 -8.372 1.00 22.13 89 VAL B C 1
ATOM 3091 O O . VAL B 1 92 ? -26.529 -39.093 -9.478 1.00 21.76 89 VAL B O 1
ATOM 3095 N N . ARG B 1 93 ? -26.964 -37.318 -8.186 1.00 21.95 90 ARG B N 1
ATOM 3096 C CA . ARG B 1 93 ? -27.227 -36.425 -9.313 1.00 21.72 90 ARG B CA 1
ATOM 3097 C C . ARG B 1 93 ? -25.893 -35.821 -9.750 1.00 22.09 90 ARG B C 1
ATOM 3098 O O . ARG B 1 93 ? -24.898 -35.996 -9.056 1.00 21.66 90 ARG B O 1
ATOM 3106 N N . LEU B 1 94 ? -25.883 -35.065 -10.843 1.00 21.83 91 LEU B N 1
ATOM 3107 C CA . LEU B 1 94 ? -24.693 -34.342 -11.227 1.00 22.45 91 LEU B CA 1
ATOM 3108 C C . LEU B 1 94 ? -24.564 -33.018 -10.465 1.00 22.36 91 LEU B C 1
ATOM 3109 O O . LEU B 1 94 ? -25.428 -32.140 -10.558 1.00 22.28 91 LEU B O 1
ATOM 3114 N N . VAL B 1 95 ? -23.451 -32.892 -9.743 1.00 22.62 92 VAL B N 1
ATOM 3115 C CA . VAL B 1 95 ? -22.973 -31.651 -9.137 1.00 22.62 92 VAL B CA 1
ATOM 3116 C C . VAL B 1 95 ? -21.577 -31.411 -9.733 1.00 22.56 92 VAL B C 1
ATOM 3117 O O . VAL B 1 95 ? -20.703 -32.252 -9.611 1.00 22.04 92 VAL B O 1
ATOM 3121 N N . ASP B 1 96 ? -21.418 -30.287 -10.425 1.00 22.81 93 ASP B N 1
ATOM 3122 C CA . ASP B 1 96 ? -20.264 -30.023 -11.298 1.00 23.54 93 ASP B CA 1
ATOM 3123 C C . ASP B 1 96 ? -20.010 -28.538 -11.296 1.00 22.77 93 ASP B C 1
ATOM 3124 O O . ASP B 1 96 ? -20.897 -27.766 -11.698 1.00 22.02 93 ASP B O 1
ATOM 3129 N N . PRO B 1 97 ? -18.806 -28.112 -10.876 1.00 22.96 94 PRO B N 1
ATOM 3130 C CA . PRO B 1 97 ? -18.495 -26.674 -10.927 1.00 22.66 94 PRO B CA 1
ATOM 3131 C C . PRO B 1 97 ? -18.664 -26.044 -12.301 1.00 22.40 94 PRO B C 1
ATOM 3132 O O . PRO B 1 97 ? -19.045 -24.860 -12.396 1.00 22.26 94 PRO B O 1
ATOM 3136 N N . GLU B 1 98 ? -18.385 -26.794 -13.357 1.00 21.77 95 GLU B N 1
ATOM 3137 C CA . GLU B 1 98 ? -18.563 -26.280 -14.705 1.00 22.02 95 GLU B CA 1
ATOM 3138 C C . GLU B 1 98 ? -20.053 -26.036 -15.057 1.00 20.71 95 GLU B C 1
ATOM 3139 O O . GLU B 1 98 ? -20.368 -25.124 -15.803 1.00 20.36 95 GLU B O 1
ATOM 3145 N N . LEU B 1 99 ? -20.937 -26.905 -14.565 1.00 20.06 96 LEU B N 1
ATOM 3146 C CA . LEU B 1 99 ? -22.376 -26.704 -14.719 1.00 19.29 96 LEU B CA 1
ATOM 3147 C C . LEU B 1 99 ? -22.813 -25.446 -13.968 1.00 18.82 96 LEU B C 1
ATOM 3148 O O . LEU B 1 99 ? -23.573 -24.642 -14.510 1.00 18.71 96 LEU B O 1
ATOM 3153 N N . ALA B 1 100 ? -22.337 -25.284 -12.741 1.00 18.47 97 ALA B N 1
ATOM 3154 C CA . ALA B 1 100 ? -22.616 -24.064 -11.967 1.00 18.41 97 ALA B CA 1
ATOM 3155 C C . ALA B 1 100 ? -22.143 -22.803 -12.709 1.00 18.75 97 ALA B C 1
ATOM 3156 O O . ALA B 1 100 ? -22.893 -21.799 -12.817 1.00 19.37 97 ALA B O 1
ATOM 3158 N N . ARG B 1 101 ? -20.929 -22.846 -13.233 1.00 18.86 98 ARG B N 1
ATOM 3159 C CA . ARG B 1 101 ? -20.341 -21.711 -13.950 1.00 19.28 98 ARG B CA 1
ATOM 3160 C C . ARG B 1 101 ? -21.178 -21.331 -15.168 1.00 19.19 98 ARG B C 1
ATOM 3161 O O . ARG B 1 101 ? -21.480 -20.153 -15.403 1.00 18.17 98 ARG B O 1
ATOM 3169 N N . THR B 1 102 ? -21.571 -22.367 -15.920 1.00 19.44 99 THR B N 1
ATOM 3170 C CA . THR B 1 102 ? -22.344 -22.195 -17.133 1.00 19.32 99 THR B CA 1
ATOM 3171 C C . THR B 1 102 ? -23.742 -21.613 -16.849 1.00 18.73 99 THR B C 1
ATOM 3172 O O . THR B 1 102 ? -24.171 -20.699 -17.553 1.00 18.90 99 THR B O 1
ATOM 3176 N N . MET B 1 103 ? -24.432 -22.133 -15.824 1.00 18.19 100 MET B N 1
ATOM 3177 C CA . MET B 1 103 ? -25.735 -21.636 -15.428 1.00 17.84 100 MET B CA 1
ATOM 3178 C C . MET B 1 103 ? -25.667 -20.227 -14.856 1.00 17.69 100 MET B C 1
ATOM 3179 O O . MET B 1 103 ? -26.543 -19.387 -15.145 1.00 17.57 100 MET B O 1
ATOM 3184 N N . ALA B 1 104 ? -24.649 -19.934 -14.044 1.00 17.67 101 ALA B N 1
ATOM 3185 C CA . ALA B 1 104 ? -24.529 -18.598 -13.486 1.00 17.64 101 ALA B CA 1
ATOM 3186 C C . ALA B 1 104 ? -24.333 -17.574 -14.630 1.00 17.66 101 ALA B C 1
ATOM 3187 O O . ALA B 1 104 ? -24.888 -16.471 -14.592 1.00 17.56 101 ALA B O 1
ATOM 3189 N N . GLU B 1 105 ? -23.497 -17.947 -15.605 1.00 17.61 102 GLU B N 1
ATOM 3190 C CA . GLU B 1 105 ? -23.333 -17.182 -16.833 1.00 17.51 102 GLU B CA 1
ATOM 3191 C C . GLU B 1 105 ? -24.651 -16.968 -17.564 1.00 17.08 102 GLU B C 1
ATOM 3192 O O . GLU B 1 105 ? -24.985 -15.839 -17.947 1.00 17.21 102 GLU B O 1
ATOM 3198 N N . ALA B 1 106 ? -25.409 -18.037 -17.769 1.00 16.79 103 ALA B N 1
ATOM 3199 C CA . ALA B 1 106 ? -26.742 -17.950 -18.393 1.00 16.50 103 ALA B CA 1
ATOM 3200 C C . ALA B 1 106 ? -27.644 -17.004 -17.657 1.00 16.36 103 ALA B C 1
ATOM 3201 O O . ALA B 1 106 ? -28.365 -16.177 -18.279 1.00 16.44 103 ALA B O 1
ATOM 3203 N N . ALA B 1 107 ? -27.663 -17.122 -16.331 1.00 16.14 104 ALA B N 1
ATOM 3204 C CA . ALA B 1 107 ? -28.521 -16.243 -15.510 1.00 16.26 104 ALA B CA 1
ATOM 3205 C C . ALA B 1 107 ? -28.207 -14.739 -15.753 1.00 16.41 104 ALA B C 1
ATOM 3206 O O . ALA B 1 107 ? -29.105 -13.862 -15.890 1.00 16.37 104 ALA B O 1
ATOM 3208 N N . LEU B 1 108 ? -26.921 -14.436 -15.808 1.00 16.84 105 LEU B N 1
ATOM 3209 C CA . LEU B 1 108 ? -26.530 -13.044 -16.042 1.00 16.89 105 LEU B CA 1
ATOM 3210 C C . LEU B 1 108 ? -26.807 -12.653 -17.511 1.00 16.72 105 LEU B C 1
ATOM 3211 O O . LEU B 1 108 ? -27.306 -11.571 -17.779 1.00 17.12 105 LEU B O 1
ATOM 3216 N N . ALA B 1 109 ? -26.463 -13.518 -18.449 1.00 16.62 106 ALA B N 1
ATOM 3217 C CA . ALA B 1 109 ? -26.663 -13.247 -19.861 1.00 16.69 106 ALA B CA 1
ATOM 3218 C C . ALA B 1 109 ? -28.117 -12.892 -20.194 1.00 16.63 106 ALA B C 1
ATOM 3219 O O . ALA B 1 109 ? -28.387 -11.904 -20.889 1.00 16.67 106 ALA B O 1
ATOM 3221 N N . TRP B 1 110 ? -29.055 -13.711 -19.697 1.00 16.59 107 TRP B N 1
ATOM 3222 C CA . TRP B 1 110 ? -30.467 -13.451 -19.946 1.00 16.66 107 TRP B CA 1
ATOM 3223 C C . TRP B 1 110 ? -31.094 -12.393 -19.007 1.00 16.81 107 TRP B C 1
ATOM 3224 O O . TRP B 1 110 ? -32.046 -11.706 -19.399 1.00 17.03 107 TRP B O 1
ATOM 3235 N N . THR B 1 111 ? -30.528 -12.191 -17.825 1.00 16.60 108 THR B N 1
ATOM 3236 C CA . THR B 1 111 ? -30.889 -11.009 -17.054 1.00 16.90 108 THR B CA 1
ATOM 3237 C C . THR B 1 111 ? -30.523 -9.743 -17.858 1.00 16.78 108 THR B C 1
ATOM 3238 O O . THR B 1 111 ? -31.316 -8.801 -17.953 1.00 17.03 108 THR B O 1
ATOM 3242 N N . TYR B 1 112 ? -29.343 -9.726 -18.473 1.00 16.55 109 TYR B N 1
ATOM 3243 C CA . TYR B 1 112 ? -28.973 -8.591 -19.336 1.00 16.60 109 TYR B CA 1
ATOM 3244 C C . TYR B 1 112 ? -29.881 -8.384 -20.549 1.00 16.67 109 TYR B C 1
ATOM 3245 O O . TYR B 1 112 ? -30.220 -7.236 -20.923 1.00 16.80 109 TYR B O 1
ATOM 3254 N N . TYR B 1 113 ? -30.272 -9.493 -21.181 1.00 16.70 110 TYR B N 1
ATOM 3255 C CA . TYR B 1 113 ? -31.184 -9.446 -22.297 1.00 16.76 110 TYR B CA 1
ATOM 3256 C C . TYR B 1 113 ? -32.457 -8.696 -21.967 1.00 16.80 110 TYR B C 1
ATOM 3257 O O . TYR B 1 113 ? -32.884 -7.820 -22.729 1.00 16.53 110 TYR B O 1
ATOM 3266 N N . LEU B 1 114 ? -33.029 -9.028 -20.809 1.00 17.20 111 LEU B N 1
ATOM 3267 C CA . LEU B 1 114 ? -34.208 -8.316 -20.303 1.00 17.48 111 LEU B CA 1
ATOM 3268 C C . LEU B 1 114 ? -33.922 -6.901 -19.839 1.00 17.47 111 LEU B C 1
ATOM 3269 O O . LEU B 1 114 ? -34.639 -5.926 -20.193 1.00 17.75 111 LEU B O 1
ATOM 3274 N N . PHE B 1 115 ? -32.875 -6.779 -19.023 1.00 17.27 112 PHE B N 1
ATOM 3275 C CA . PHE B 1 115 ? -32.528 -5.503 -18.370 1.00 17.31 112 PHE B CA 1
ATOM 3276 C C . PHE B 1 115 ? -32.206 -4.450 -19.398 1.00 17.32 112 PHE B C 1
ATOM 3277 O O . PHE B 1 115 ? -32.703 -3.322 -19.276 1.00 17.67 112 PHE B O 1
ATOM 3285 N N . ARG B 1 116 ? -31.403 -4.807 -20.410 1.00 17.22 113 ARG B N 1
ATOM 3286 C CA . ARG B 1 116 ? -31.005 -3.885 -21.482 1.00 17.49 113 ARG B CA 1
ATOM 3287 C C . ARG B 1 116 ? -32.081 -3.700 -22.601 1.00 17.99 113 ARG B C 1
ATOM 3288 O O . ARG B 1 116 ? -31.804 -3.114 -23.632 1.00 18.00 113 ARG B O 1
ATOM 3296 N N . ASP B 1 117 ? -33.319 -4.152 -22.351 1.00 18.17 114 ASP B N 1
ATOM 3297 C CA . ASP B 1 117 ? -34.460 -3.954 -23.254 1.00 18.52 114 ASP B CA 1
ATOM 3298 C C . ASP B 1 117 ? -34.271 -4.569 -24.633 1.00 18.40 114 ASP B C 1
ATOM 3299 O O . ASP B 1 117 ? -34.745 -4.021 -25.636 1.00 18.12 114 ASP B O 1
ATOM 3304 N N . MET B 1 118 ? -33.579 -5.702 -24.709 1.00 17.83 115 MET B N 1
ATOM 3305 C CA . MET B 1 118 ? -33.305 -6.274 -26.028 1.00 18.04 115 MET B CA 1
ATOM 3306 C C . MET B 1 118 ? -34.581 -6.705 -26.820 1.00 18.13 115 MET B C 1
ATOM 3307 O O . MET B 1 118 ? -34.671 -6.453 -28.026 1.00 18.55 115 MET B O 1
ATOM 3312 N N . PRO B 1 119 ? -35.591 -7.289 -26.145 1.00 17.92 116 PRO B N 1
ATOM 3313 C CA . PRO B 1 119 ? -36.819 -7.569 -26.870 1.00 18.10 116 PRO B CA 1
ATOM 3314 C C . PRO B 1 119 ? -37.533 -6.321 -27.412 1.00 18.03 116 PRO B C 1
ATOM 3315 O O . PRO B 1 119 ? -38.019 -6.339 -28.555 1.00 18.20 116 PRO B O 1
ATOM 3319 N N . ALA B 1 120 ? -37.621 -5.265 -26.618 1.00 17.75 117 ALA B N 1
ATOM 3320 C CA . ALA B 1 120 ? -38.308 -4.061 -27.087 1.00 17.87 117 ALA B CA 1
ATOM 3321 C C . ALA B 1 120 ? -37.569 -3.439 -28.273 1.00 17.63 117 ALA B C 1
ATOM 3322 O O . ALA B 1 120 ? -38.201 -3.006 -29.229 1.00 17.66 117 ALA B O 1
ATOM 3324 N N . TYR B 1 121 ? -36.251 -3.441 -28.233 1.00 17.36 118 TYR B N 1
ATOM 3325 C CA . TYR B 1 121 ? -35.466 -2.925 -29.345 1.00 17.59 118 TYR B CA 1
ATOM 3326 C C . TYR B 1 121 ? -35.665 -3.803 -30.593 1.00 17.76 118 TYR B C 1
ATOM 3327 O O . TYR B 1 121 ? -35.740 -3.263 -31.710 1.00 18.11 118 TYR B O 1
ATOM 3336 N N . ALA B 1 122 ? -35.776 -5.121 -30.429 1.00 17.71 119 ALA B N 1
ATOM 3337 C CA . ALA B 1 122 ? -36.017 -6.005 -31.576 1.00 18.13 119 ALA B CA 1
ATOM 3338 C C . ALA B 1 122 ? -37.404 -5.758 -32.222 1.00 18.50 119 ALA B C 1
ATOM 3339 O O . ALA B 1 122 ? -37.532 -5.746 -33.443 1.00 18.30 119 ALA B O 1
ATOM 3341 N N . ALA B 1 123 ? -38.397 -5.513 -31.382 1.00 18.83 120 ALA B N 1
ATOM 3342 C CA . ALA B 1 123 ? -39.749 -5.200 -31.882 1.00 19.41 120 ALA B CA 1
ATOM 3343 C C . ALA B 1 123 ? -39.717 -3.869 -32.630 1.00 19.40 120 ALA B C 1
ATOM 3344 O O . ALA B 1 123 ? -40.354 -3.707 -33.680 1.00 19.15 120 ALA B O 1
ATOM 3346 N N . GLN B 1 124 ? -38.975 -2.910 -32.088 1.00 19.35 121 GLN B N 1
ATOM 3347 C CA . GLN B 1 124 ? -38.866 -1.605 -32.749 1.00 19.53 121 GLN B CA 1
ATOM 3348 C C . GLN B 1 124 ? -38.163 -1.761 -34.091 1.00 19.49 121 GLN B C 1
ATOM 3349 O O . GLN B 1 124 ? -38.539 -1.104 -35.070 1.00 19.32 121 GLN B O 1
ATOM 3355 N N . GLN B 1 125 ? -37.158 -2.636 -34.152 1.00 19.15 122 GLN B N 1
ATOM 3356 C CA . GLN B 1 125 ? -36.419 -2.819 -35.402 1.00 19.26 122 GLN B CA 1
ATOM 3357 C C . GLN B 1 125 ? -37.331 -3.369 -36.508 1.00 19.99 122 GLN B C 1
ATOM 3358 O O . GLN B 1 125 ? -37.291 -2.932 -37.680 1.00 19.68 122 GLN B O 1
ATOM 3364 N N . ARG B 1 126 ? -38.149 -4.349 -36.133 1.00 20.77 123 ARG B N 1
ATOM 3365 C CA . ARG B 1 126 ? -39.099 -4.928 -37.092 1.00 21.96 123 ARG B CA 1
ATOM 3366 C C . ARG B 1 126 ? -40.066 -3.867 -37.577 1.00 21.72 123 ARG B C 1
ATOM 3367 O O . ARG B 1 126 ? -40.522 -3.929 -38.700 1.00 22.79 123 ARG B O 1
ATOM 3375 N N . ALA B 1 127 ? -40.408 -2.933 -36.719 1.00 21.21 124 ALA B N 1
ATOM 3376 C CA . ALA B 1 127 ? -41.328 -1.852 -37.070 1.00 21.59 124 ALA B CA 1
ATOM 3377 C C . ALA B 1 127 ? -40.661 -0.632 -37.756 1.00 21.75 124 ALA B C 1
ATOM 3378 O O . ALA B 1 127 ? -41.343 0.333 -38.089 1.00 21.03 124 ALA B O 1
ATOM 3380 N N . ARG B 1 128 ? -39.350 -0.676 -37.958 1.00 22.09 125 ARG B N 1
ATOM 3381 C CA . ARG B 1 128 ? -38.577 0.473 -38.442 1.00 23.24 125 ARG B CA 1
ATOM 3382 C C . ARG B 1 128 ? -38.790 1.720 -37.573 1.00 22.12 125 ARG B C 1
ATOM 3383 O O . ARG B 1 128 ? -38.882 2.835 -38.087 1.00 22.13 125 ARG B O 1
ATOM 3391 N N . VAL B 1 129 ? -38.814 1.516 -36.258 1.00 21.42 126 VAL B N 1
ATOM 3392 C CA . VAL B 1 129 ? -38.963 2.595 -35.300 1.00 21.53 126 VAL B CA 1
ATOM 3393 C C . VAL B 1 129 ? -37.639 2.838 -34.593 1.00 21.06 126 VAL B C 1
ATOM 3394 O O . VAL B 1 129 ? -37.031 1.892 -34.073 1.00 19.99 126 VAL B O 1
ATOM 3398 N N . TRP B 1 130 ? -37.217 4.107 -34.554 1.00 20.64 127 TRP B N 1
ATOM 3399 C CA . TRP B 1 130 ? -35.982 4.520 -33.852 1.00 20.42 127 TRP B CA 1
ATOM 3400 C C . TRP B 1 130 ? -36.406 5.220 -32.594 1.00 20.82 127 TRP B C 1
ATOM 3401 O O . TRP B 1 130 ? -37.013 6.274 -32.668 1.00 20.69 127 TRP B O 1
ATOM 3412 N N . LYS B 1 131 ? -36.174 4.615 -31.442 1.00 23.74 128 LYS B N 1
ATOM 3413 C CA . LYS B 1 131 ? -36.636 5.189 -30.181 1.00 24.61 128 LYS B CA 1
ATOM 3414 C C . LYS B 1 131 ? -35.826 4.667 -28.998 1.00 23.40 128 LYS B C 1
ATOM 3415 O O . LYS B 1 131 ? -35.886 3.499 -28.676 1.00 22.72 128 LYS B O 1
ATOM 3421 N N . GLY B 1 132 ? -35.084 5.554 -28.354 1.00 22.67 129 GLY B N 1
ATOM 3422 C CA . GLY B 1 132 ? -34.303 5.187 -27.164 1.00 22.03 129 GLY B CA 1
ATOM 3423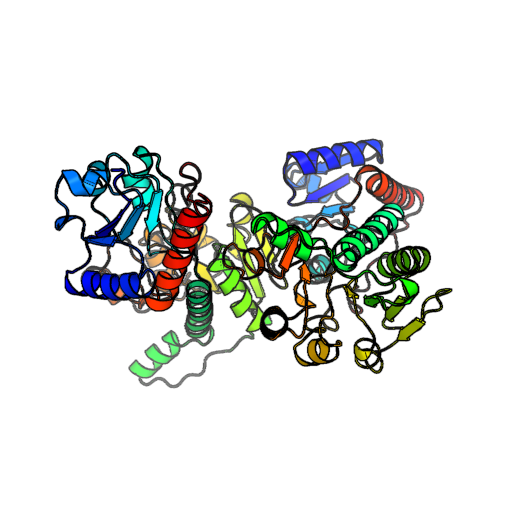 C C . GLY B 1 132 ? -35.240 5.031 -25.990 1.00 22.10 129 GLY B C 1
ATOM 3424 O O . GLY B 1 132 ? -36.249 5.745 -25.887 1.00 22.00 129 GLY B O 1
ATOM 3425 N N . LEU B 1 133 ? -34.962 4.055 -25.140 1.00 21.56 130 LEU B N 1
ATOM 3426 C CA . LEU B 1 133 ? -35.760 3.795 -23.941 1.00 21.76 130 LEU B CA 1
ATOM 3427 C C . LEU B 1 133 ? -34.955 4.175 -22.694 1.00 21.96 130 LEU B C 1
ATOM 3428 O O . LEU B 1 133 ? -33.715 4.055 -22.710 1.00 20.36 130 LEU B O 1
ATOM 3433 N N . PRO B 1 134 ? -35.653 4.570 -21.608 1.00 22.56 131 PRO B N 1
ATOM 3434 C CA . PRO B 1 134 ? -34.918 5.014 -20.417 1.00 22.93 131 PRO B CA 1
ATOM 3435 C C . PRO B 1 134 ? -34.117 3.916 -19.736 1.00 22.34 131 PRO B C 1
ATOM 3436 O O . PRO B 1 134 ? -34.560 2.766 -19.645 1.00 22.22 131 PRO B O 1
ATOM 3440 N N . TYR B 1 135 ? -32.938 4.276 -19.256 1.00 22.11 132 TYR B N 1
ATOM 3441 C CA . TYR B 1 135 ? -32.059 3.332 -18.558 1.00 21.45 132 TYR B CA 1
ATOM 3442 C C . TYR B 1 135 ? -32.091 3.610 -17.070 1.00 21.90 132 TYR B C 1
ATOM 3443 O O . TYR B 1 135 ? -32.114 4.762 -16.658 1.00 22.22 132 TYR B O 1
ATOM 3452 N N . LYS B 1 136 ? -32.034 2.573 -16.266 1.00 21.99 133 LYS B N 1
ATOM 3453 C CA . LYS B 1 136 ? -31.897 2.689 -14.809 1.00 23.03 133 LYS B CA 1
ATOM 3454 C C . LYS B 1 136 ? -30.763 1.749 -14.359 1.00 22.43 133 LYS B C 1
ATOM 3455 O O . LYS B 1 136 ? -30.607 0.650 -14.898 1.00 20.65 133 LYS B O 1
ATOM 3461 N N . ARG B 1 137 ? -29.960 2.184 -13.385 1.00 22.61 134 ARG B N 1
ATOM 3462 C CA . ARG B 1 137 ? -28.748 1.431 -13.028 1.00 22.70 134 ARG B CA 1
ATOM 3463 C C . ARG B 1 137 ? -29.075 0.099 -12.371 1.00 21.71 134 ARG B C 1
ATOM 3464 O O . ARG B 1 137 ? -30.067 0.035 -11.671 1.00 20.44 134 ARG B O 1
ATOM 3472 N N . PRO B 1 138 ? -28.156 -0.893 -12.474 1.00 20.82 135 PRO B N 1
ATOM 3473 C CA . PRO B 1 138 ? -28.368 -2.154 -11.785 1.00 21.15 135 PRO B CA 1
ATOM 3474 C C . PRO B 1 138 ? -28.481 -2.010 -10.272 1.00 21.55 135 PRO B C 1
ATOM 3475 O O . PRO B 1 138 ? -29.227 -2.773 -9.671 1.00 21.00 135 PRO B O 1
ATOM 3479 N N . GLU B 1 139 ? -27.793 -1.038 -9.675 1.00 21.94 136 GLU B N 1
ATOM 3480 C CA . GLU B 1 139 ? -27.830 -0.872 -8.228 1.00 23.35 136 GLU B CA 1
ATOM 3481 C C . GLU B 1 139 ? -29.224 -0.455 -7.781 1.00 23.59 136 GLU B C 1
ATOM 3482 O O . GLU B 1 139 ? -29.532 -0.572 -6.632 1.00 24.12 136 GLU B O 1
ATOM 3488 N N . ARG B 1 140 ? -30.022 0.083 -8.686 1.00 23.75 137 ARG B N 1
ATOM 3489 C CA . ARG B 1 140 ? -31.395 0.462 -8.403 1.00 24.26 137 ARG B CA 1
ATOM 3490 C C . ARG B 1 140 ? -32.368 -0.625 -8.860 1.00 22.83 137 ARG B C 1
ATOM 3491 O O . ARG B 1 140 ? -33.553 -0.414 -8.769 1.00 23.27 137 ARG B O 1
ATOM 3499 N N . THR B 1 141 ? -31.877 -1.778 -9.326 1.00 21.54 138 THR B N 1
ATOM 3500 C CA . THR B 1 141 ? -32.729 -2.775 -9.946 1.00 20.98 138 THR B CA 1
ATOM 3501 C C . THR B 1 141 ? -32.636 -4.033 -9.096 1.00 20.53 138 THR B C 1
ATOM 3502 O O . THR B 1 141 ? -31.555 -4.619 -8.973 1.00 20.07 138 THR B O 1
ATOM 3506 N N . THR B 1 142 ? -33.776 -4.466 -8.561 1.00 20.17 139 THR B N 1
ATOM 3507 C CA . THR B 1 142 ? -33.814 -5.663 -7.730 1.00 19.76 139 THR B CA 1
ATOM 3508 C C . THR B 1 142 ? -34.004 -6.927 -8.579 1.00 18.76 139 THR B C 1
ATOM 3509 O O . THR B 1 142 ? -34.972 -7.027 -9.363 1.00 18.26 139 THR B O 1
ATOM 3513 N N . VAL B 1 143 ? -33.060 -7.858 -8.451 1.00 17.93 140 VAL B N 1
ATOM 3514 C CA . VAL B 1 143 ? -33.099 -9.127 -9.146 1.00 17.87 140 VAL B CA 1
ATOM 3515 C C . VAL B 1 143 ? -33.312 -10.190 -8.044 1.00 18.17 140 VAL B C 1
ATOM 3516 O O . VAL B 1 143 ? -32.547 -10.229 -7.033 1.00 18.26 140 VAL B O 1
ATOM 3520 N N . GLY B 1 144 ? -34.316 -11.052 -8.229 1.00 17.52 141 GLY B N 1
ATOM 3521 C CA . GLY B 1 144 ? -34.616 -12.089 -7.272 1.00 17.92 141 GLY B CA 1
ATOM 3522 C C . GLY B 1 144 ? -34.239 -13.434 -7.850 1.00 17.54 141 GLY B C 1
ATOM 3523 O O . GLY B 1 144 ? -34.504 -13.698 -9.020 1.00 17.64 141 GLY B O 1
ATOM 3524 N N . VAL B 1 145 ? -33.546 -14.265 -7.086 1.00 17.75 142 VAL B N 1
ATOM 3525 C CA . VAL B 1 145 ? -33.192 -15.633 -7.531 1.00 17.83 142 VAL B CA 1
ATOM 3526 C C . VAL B 1 145 ? -33.940 -16.616 -6.623 1.00 17.73 142 VAL B C 1
ATOM 3527 O O . VAL B 1 145 ? -33.757 -16.599 -5.401 1.00 17.69 142 VAL B O 1
ATOM 3531 N N . LEU B 1 146 ? -34.757 -17.492 -7.219 1.00 17.80 143 LEU B N 1
ATOM 3532 C CA . LEU B 1 146 ? -35.449 -18.541 -6.497 1.00 17.97 143 LEU B CA 1
ATOM 3533 C C . LEU B 1 146 ? -34.648 -19.828 -6.607 1.00 17.65 143 LEU B C 1
ATOM 3534 O O . LEU B 1 146 ? -34.448 -20.333 -7.689 1.00 17.55 143 LEU B O 1
ATOM 3539 N N . GLY B 1 147 ? -34.200 -20.321 -5.462 1.00 17.73 144 GLY B N 1
ATOM 3540 C CA . GLY B 1 147 ? -33.228 -21.412 -5.389 1.00 17.76 144 GLY B CA 1
ATOM 3541 C C . GLY B 1 147 ? -31.832 -20.861 -5.190 1.00 17.60 144 GLY B C 1
ATOM 3542 O O . GLY B 1 147 ? -31.385 -20.054 -5.986 1.00 17.99 144 GLY B O 1
ATOM 3543 N N . LEU B 1 148 ? -31.179 -21.260 -4.107 1.00 18.04 145 LEU B N 1
ATOM 3544 C CA . LEU B 1 148 ? -29.793 -20.884 -3.844 1.00 18.19 145 LEU B CA 1
ATOM 3545 C C . LEU B 1 148 ? -28.893 -22.103 -3.690 1.00 18.30 145 LEU B C 1
ATOM 3546 O O . LEU B 1 148 ? -28.094 -22.158 -2.761 1.00 18.09 145 LEU B O 1
ATOM 3551 N N . GLY B 1 149 ? -29.005 -23.023 -4.637 1.00 18.16 146 GLY B N 1
ATOM 3552 C CA . GLY B 1 149 ? -28.318 -24.292 -4.556 1.00 18.68 146 GLY B CA 1
ATOM 3553 C C . GLY B 1 149 ? -27.055 -24.215 -5.355 1.00 18.83 146 GLY B C 1
ATOM 3554 O O . GLY B 1 149 ? -26.427 -23.159 -5.477 1.00 19.09 146 GLY B O 1
ATOM 3555 N N . GLU B 1 150 ? -26.636 -25.355 -5.862 1.00 19.29 147 GLU B N 1
ATOM 3556 C CA . GLU B 1 150 ? -25.395 -25.404 -6.665 1.00 19.71 147 GLU B CA 1
ATOM 3557 C C . GLU B 1 150 ? -25.432 -24.422 -7.819 1.00 19.20 147 GLU B C 1
ATOM 3558 O O . GLU B 1 150 ? -24.449 -23.752 -8.095 1.00 19.31 147 GLU B O 1
ATOM 3564 N N . LEU B 1 151 ? -26.599 -24.271 -8.446 1.00 18.58 148 LEU B N 1
ATOM 3565 C CA . LEU B 1 151 ? -26.719 -23.368 -9.558 1.00 18.52 148 LEU B CA 1
ATOM 3566 C C . LEU B 1 151 ? -27.201 -21.981 -9.142 1.00 17.69 148 LEU B C 1
ATOM 3567 O O . LEU B 1 151 ? -26.604 -20.956 -9.555 1.00 17.80 148 LEU B O 1
ATOM 3572 N N . GLY B 1 152 ? -28.228 -21.937 -8.311 1.00 17.12 149 GLY B N 1
ATOM 3573 C CA . GLY B 1 152 ? -28.789 -20.668 -7.837 1.00 17.00 149 GLY B CA 1
ATOM 3574 C C . GLY B 1 152 ? -27.832 -19.771 -7.068 1.00 17.11 149 GLY B C 1
ATOM 3575 O O . GLY B 1 152 ? -27.763 -18.556 -7.313 1.00 16.93 149 GLY B O 1
ATOM 3576 N N . ALA B 1 153 ? -27.061 -20.337 -6.156 1.00 17.21 150 ALA B N 1
ATOM 3577 C CA . ALA B 1 153 ? -26.110 -19.492 -5.440 1.00 17.76 150 ALA B CA 1
ATOM 3578 C C . ALA B 1 153 ? -25.014 -18.935 -6.363 1.00 18.01 150 ALA B C 1
ATOM 3579 O O . ALA B 1 153 ? -24.562 -17.777 -6.224 1.00 17.94 150 ALA B O 1
ATOM 3581 N N . ALA B 1 154 ? -24.563 -19.777 -7.297 1.00 18.34 151 ALA B N 1
ATOM 3582 C CA . ALA B 1 154 ? -23.601 -19.327 -8.286 1.00 18.66 151 ALA B CA 1
ATOM 3583 C C . ALA B 1 154 ? -24.172 -18.195 -9.126 1.00 18.31 151 ALA B C 1
ATOM 3584 O O . ALA B 1 154 ? -23.482 -17.216 -9.394 1.00 18.83 151 ALA B O 1
ATOM 3586 N N . ALA B 1 155 ? -25.419 -18.324 -9.560 1.00 18.12 152 ALA B N 1
ATOM 3587 C CA . ALA B 1 155 ? -26.093 -17.255 -10.286 1.00 17.98 152 ALA B CA 1
ATOM 3588 C C . ALA B 1 155 ? -26.189 -15.953 -9.472 1.00 18.20 152 ALA B C 1
ATOM 3589 O O . ALA B 1 155 ? -25.962 -14.875 -9.998 1.00 17.96 152 ALA B O 1
ATOM 3591 N N . ALA B 1 156 ? -26.546 -16.054 -8.190 1.00 18.70 153 ALA B N 1
ATOM 3592 C CA . ALA B 1 156 ? -26.642 -14.852 -7.345 1.00 18.78 153 ALA B CA 1
ATOM 3593 C C . ALA B 1 156 ? -25.295 -14.130 -7.255 1.00 19.39 153 ALA B C 1
ATOM 3594 O O . ALA B 1 156 ? -25.288 -12.894 -7.260 1.00 18.95 153 ALA B O 1
ATOM 3596 N N . LEU B 1 157 ? -24.184 -14.873 -7.176 1.00 19.41 154 LEU B N 1
ATOM 3597 C CA . LEU B 1 157 ? -22.841 -14.248 -7.149 1.00 20.46 154 LEU B CA 1
ATOM 3598 C C . LEU B 1 157 ? -22.488 -13.487 -8.435 1.00 19.57 154 LEU B C 1
ATOM 3599 O O . LEU B 1 157 ? -22.050 -12.381 -8.343 1.00 20.09 154 LEU B O 1
ATOM 3604 N N . ARG B 1 158 ? -22.767 -14.047 -9.614 1.00 19.11 155 ARG B N 1
ATOM 3605 C CA . ARG B 1 158 ? -22.549 -13.326 -10.886 1.00 19.44 155 ARG B CA 1
ATOM 3606 C C . ARG B 1 158 ? -23.438 -12.070 -11.026 1.00 19.05 155 ARG B C 1
ATOM 3607 O O . ARG B 1 158 ? -22.970 -10.990 -11.408 1.00 19.02 155 ARG B O 1
ATOM 3615 N N . LEU B 1 159 ? -24.698 -12.204 -10.641 1.00 18.15 156 LEU B N 1
ATOM 3616 C CA . LEU B 1 159 ? -25.621 -11.075 -10.661 1.00 17.86 156 LEU B CA 1
ATOM 3617 C C . LEU B 1 159 ? -25.198 -9.985 -9.670 1.00 18.17 156 LEU B C 1
ATOM 3618 O O . LEU B 1 159 ? -25.185 -8.777 -10.007 1.00 19.29 156 LEU B O 1
ATOM 3623 N N . ARG B 1 160 ? -24.792 -10.388 -8.474 1.00 18.26 157 ARG B N 1
ATOM 3624 C CA . ARG B 1 160 ? -24.179 -9.435 -7.500 1.00 19.53 157 ARG B CA 1
ATOM 3625 C C . ARG B 1 160 ? -23.003 -8.663 -8.096 1.00 20.19 157 ARG B C 1
ATOM 3626 O O . ARG B 1 160 ? -22.916 -7.423 -7.968 1.00 19.79 157 ARG B O 1
ATOM 3634 N N . ASP B 1 161 ? -22.089 -9.392 -8.736 1.00 20.95 158 ASP B N 1
ATOM 3635 C CA . ASP B 1 161 ? -20.877 -8.757 -9.270 1.00 22.33 158 ASP B CA 1
ATOM 3636 C C . ASP B 1 161 ? -21.170 -7.839 -10.442 1.00 21.36 158 ASP B C 1
ATOM 3637 O O . ASP B 1 161 ? -20.430 -6.917 -10.679 1.00 21.49 158 ASP B O 1
ATOM 3642 N N . ALA B 1 162 ? -22.263 -8.076 -11.150 1.00 20.30 159 ALA B N 1
ATOM 3643 C CA . ALA B 1 162 ? -22.745 -7.140 -12.153 1.00 20.13 159 ALA B CA 1
ATOM 3644 C C . ALA B 1 162 ? -23.396 -5.872 -11.590 1.00 20.32 159 ALA B C 1
ATOM 3645 O O . ALA B 1 162 ? -23.729 -4.955 -12.362 1.00 20.48 159 ALA B O 1
ATOM 3647 N N . GLY B 1 163 ? -23.580 -5.818 -10.270 1.00 19.98 160 GLY B N 1
ATOM 3648 C CA . GLY B 1 163 ? -24.036 -4.601 -9.578 1.00 21.03 160 GLY B CA 1
ATOM 3649 C C . GLY B 1 163 ? -25.507 -4.553 -9.250 1.00 20.54 160 GLY B C 1
ATOM 3650 O O . GLY B 1 163 ? -25.984 -3.552 -8.714 1.00 21.86 160 GLY B O 1
ATOM 3651 N N . PHE B 1 164 ? -26.231 -5.643 -9.527 1.00 19.54 161 PHE B N 1
ATOM 3652 C CA . PHE B 1 164 ? -27.667 -5.691 -9.232 1.00 19.60 161 PHE B CA 1
ATOM 3653 C C . PHE B 1 164 ? -27.921 -5.788 -7.723 1.00 20.52 161 PHE B C 1
ATOM 3654 O O . PHE B 1 164 ? -27.054 -6.259 -6.970 1.00 20.09 161 PHE B O 1
ATOM 3662 N N . ASP B 1 165 ? -29.096 -5.315 -7.295 1.00 21.28 162 ASP B N 1
ATOM 3663 C CA . ASP B 1 165 ? -29.531 -5.481 -5.912 1.00 22.57 162 ASP B CA 1
ATOM 3664 C C . ASP B 1 165 ?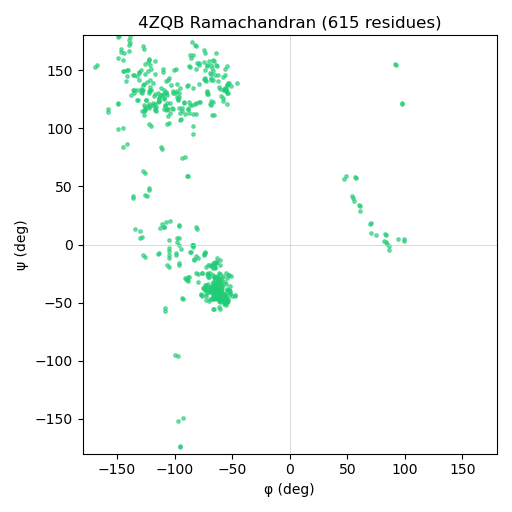 -30.187 -6.875 -5.797 1.00 20.86 162 ASP B C 1
ATOM 3665 O O . ASP B 1 165 ? -31.345 -7.081 -6.174 1.00 20.51 162 ASP B O 1
ATOM 3670 N N . VAL B 1 166 ? -29.390 -7.853 -5.367 1.00 19.88 163 VAL B N 1
ATOM 3671 C CA . VAL B 1 166 ? -29.768 -9.256 -5.490 1.00 19.17 163 VAL B CA 1
ATOM 3672 C C . VAL B 1 166 ? -30.380 -9.747 -4.199 1.00 19.30 163 VAL B C 1
ATOM 3673 O O . VAL B 1 166 ? -29.799 -9.575 -3.106 1.00 19.94 163 VAL B O 1
ATOM 3677 N N . HIS B 1 167 ? -31.542 -10.381 -4.338 1.00 19.04 164 HIS B N 1
ATOM 3678 C CA . HIS B 1 167 ? -32.220 -11.051 -3.259 1.00 19.28 164 HIS B CA 1
ATOM 3679 C C . HIS B 1 167 ? -32.401 -12.517 -3.647 1.00 19.10 164 HIS B C 1
ATOM 3680 O O . HIS B 1 167 ? -32.760 -12.819 -4.792 1.00 20.09 164 HIS B O 1
ATOM 3687 N N . GLY B 1 168 ? -32.135 -13.424 -2.718 1.00 18.14 165 GLY B N 1
ATOM 3688 C CA . GLY B 1 168 ? -32.249 -14.832 -3.008 1.00 17.84 165 GLY B CA 1
ATOM 3689 C C . GLY B 1 168 ? -33.250 -15.451 -2.064 1.00 17.90 165 GLY B C 1
ATOM 3690 O O . GLY B 1 168 ? -33.495 -14.910 -0.960 1.00 18.54 165 GLY B O 1
ATOM 3691 N N . TRP B 1 169 ? -33.852 -16.559 -2.501 1.00 17.60 166 TRP B N 1
ATOM 3692 C CA . TRP B 1 169 ? -34.853 -17.243 -1.708 1.00 17.96 166 TRP B CA 1
ATOM 3693 C C . TRP B 1 169 ? -34.584 -18.755 -1.738 1.00 18.51 166 TRP B C 1
ATOM 3694 O O . TRP B 1 169 ? -34.364 -19.327 -2.807 1.00 18.58 166 TRP B O 1
ATOM 3705 N N . SER B 1 170 ? -34.620 -19.383 -0.572 1.00 18.85 167 SER B N 1
ATOM 3706 C CA . SER B 1 170 ? -34.453 -20.822 -0.472 1.00 20.30 167 SER B CA 1
ATOM 3707 C C . SER B 1 170 ? -35.250 -21.358 0.711 1.00 21.36 167 SER B C 1
ATOM 3708 O O . SER B 1 170 ? -35.908 -20.609 1.407 1.00 20.63 167 SER B O 1
ATOM 3711 N N . ARG B 1 171 ? -35.222 -22.673 0.913 1.00 23.61 168 ARG B N 1
ATOM 3712 C CA . ARG B 1 171 ? -36.062 -23.315 1.905 1.00 25.48 168 ARG B CA 1
ATOM 3713 C C . ARG B 1 171 ? -35.496 -23.097 3.294 1.00 25.62 168 ARG B C 1
ATOM 3714 O O . ARG B 1 171 ? -36.224 -22.765 4.216 1.00 26.50 168 ARG B O 1
ATOM 3722 N N . SER B 1 172 ? -34.181 -23.228 3.422 1.00 25.32 169 SER B N 1
ATOM 3723 C CA . SER B 1 172 ? -33.498 -23.037 4.675 1.00 25.79 169 SER B CA 1
ATOM 3724 C C . SER B 1 172 ? -32.527 -21.853 4.552 1.00 24.72 169 SER B C 1
ATOM 3725 O O . SER B 1 172 ? -32.116 -21.478 3.456 1.00 23.62 169 SER B O 1
ATOM 3728 N N . PRO B 1 173 ? -32.167 -21.264 5.685 1.00 25.43 170 PRO B N 1
ATOM 3729 C CA . PRO B 1 173 ? -31.421 -19.998 5.599 1.00 25.88 170 PRO B CA 1
ATOM 3730 C C . PRO B 1 173 ? -30.007 -20.180 5.032 1.00 26.18 170 PRO B C 1
ATOM 3731 O O . PRO B 1 173 ? -29.363 -21.176 5.321 1.00 25.87 170 PRO B O 1
ATOM 3735 N N . LYS B 1 174 ? -29.582 -19.197 4.244 1.00 27.32 171 LYS B N 1
ATOM 3736 C CA . LYS B 1 174 ? -28.253 -19.086 3.669 1.00 28.25 171 LYS B CA 1
ATOM 3737 C C . LYS B 1 174 ? -27.576 -17.775 4.078 1.00 27.00 171 LYS B C 1
ATOM 3738 O O . LYS B 1 174 ? -28.253 -16.825 4.463 1.00 26.70 171 LYS B O 1
ATOM 3744 N N . GLU B 1 175 ? -26.244 -17.740 3.973 1.00 26.62 172 GLU B N 1
ATOM 3745 C CA . GLU B 1 175 ? -25.468 -16.499 4.032 1.00 26.65 172 GLU B CA 1
ATOM 3746 C C . GLU B 1 175 ? -24.630 -16.457 2.780 1.00 24.60 172 GLU B C 1
ATOM 3747 O O . GLU B 1 175 ? -23.768 -17.333 2.564 1.00 24.51 172 GLU B O 1
ATOM 3753 N N . ILE B 1 176 ? -24.892 -15.458 1.952 1.00 21.87 173 ILE B N 1
ATOM 3754 C CA . ILE B 1 176 ? -24.178 -15.237 0.709 1.00 21.16 173 ILE B CA 1
ATOM 3755 C C . ILE B 1 176 ? -23.654 -13.783 0.697 1.00 20.71 173 ILE B C 1
ATOM 3756 O O . ILE B 1 176 ? -24.432 -12.791 0.839 1.00 19.71 173 ILE B O 1
ATOM 3761 N N . ALA B 1 177 ? -22.339 -13.644 0.607 1.00 20.46 174 ALA B N 1
ATOM 3762 C CA . ALA B 1 177 ? -21.743 -12.304 0.669 1.00 20.88 174 ALA B CA 1
ATOM 3763 C C . ALA B 1 177 ? -22.356 -11.377 -0.374 1.00 20.24 174 ALA B C 1
ATOM 3764 O O . ALA B 1 177 ? -22.476 -11.743 -1.540 1.00 19.36 174 ALA B O 1
ATOM 3766 N N . GLY B 1 178 ? -22.766 -10.184 0.060 1.00 19.98 175 GLY B N 1
ATOM 3767 C CA . GLY B 1 178 ? -23.340 -9.196 -0.840 1.00 20.27 175 GLY B CA 1
ATOM 3768 C C . GLY B 1 178 ? -24.732 -9.478 -1.403 1.00 19.31 175 GLY B C 1
ATOM 3769 O O . GLY B 1 178 ? -25.181 -8.731 -2.252 1.00 19.22 175 GLY B O 1
ATOM 3770 N N . VAL B 1 179 ? -25.424 -10.488 -0.893 1.00 18.65 176 VAL B N 1
ATOM 3771 C CA . VAL B 1 179 ? -26.771 -10.888 -1.365 1.00 18.42 176 VAL B CA 1
ATOM 3772 C C . VAL B 1 179 ? -27.676 -10.928 -0.171 1.00 18.58 176 VAL B C 1
ATOM 3773 O O . VAL B 1 179 ? -27.283 -11.433 0.897 1.00 18.94 176 VAL B O 1
ATOM 3777 N N . THR B 1 180 ? -28.908 -10.415 -0.343 1.00 18.68 177 THR B N 1
ATOM 3778 C CA . THR B 1 180 ? -29.901 -10.455 0.746 1.00 19.31 177 THR B CA 1
ATOM 3779 C C . THR B 1 180 ? -30.656 -11.789 0.608 1.00 19.47 177 THR B C 1
ATOM 3780 O O . THR B 1 180 ? -31.347 -12.018 -0.390 1.00 19.36 177 THR B O 1
ATOM 3784 N N . CYS B 1 181 ? -30.535 -12.655 1.605 1.00 20.00 178 CYS B N 1
ATOM 3785 C CA . CYS B 1 181 ? -31.096 -13.993 1.531 1.00 20.56 178 CYS B CA 1
ATOM 3786 C C . CYS B 1 181 ? -32.369 -14.052 2.363 1.00 21.16 178 CYS B C 1
ATOM 3787 O O . CYS B 1 181 ? -32.402 -13.526 3.465 1.00 21.94 178 CYS B O 1
ATOM 3790 N N . HIS B 1 182 ? -33.395 -14.699 1.830 1.00 20.49 179 HIS B N 1
ATOM 3791 C CA . HIS B 1 182 ? -34.684 -14.941 2.492 1.00 20.63 179 HIS B CA 1
ATOM 3792 C C . HIS B 1 182 ? -34.946 -16.429 2.523 1.00 20.81 179 HIS B C 1
ATOM 3793 O O . HIS B 1 182 ? -34.550 -17.136 1.612 1.00 20.36 179 HIS B O 1
ATOM 3800 N N . ALA B 1 183 ? -35.648 -16.896 3.549 1.00 21.75 180 ALA B N 1
ATOM 3801 C CA . ALA B 1 183 ? -35.976 -18.326 3.654 1.00 23.19 180 ALA B CA 1
ATOM 3802 C C . ALA B 1 183 ? -37.422 -18.568 4.065 1.00 24.47 180 ALA B C 1
ATOM 3803 O O . ALA B 1 183 ? -37.995 -17.803 4.858 1.00 24.47 180 ALA B O 1
ATOM 3805 N N . GLY B 1 184 ? -37.969 -19.660 3.518 1.00 25.41 181 GLY B N 1
ATOM 3806 C CA . GLY B 1 184 ? -39.255 -20.187 3.913 1.00 27.20 181 GLY B CA 1
ATOM 3807 C C . GLY B 1 184 ? -40.399 -19.622 3.087 1.00 27.31 181 GLY B C 1
ATOM 3808 O O . GLY B 1 184 ? -40.338 -18.497 2.556 1.00 25.91 181 GLY B O 1
ATOM 3809 N N . GLU B 1 185 ? -41.465 -20.399 3.041 1.00 29.09 182 GLU B N 1
ATOM 3810 C CA . GLU B 1 185 ? -42.686 -20.013 2.373 1.00 30.86 182 GLU B CA 1
ATOM 3811 C C . GLU B 1 185 ? -43.158 -18.639 2.860 1.00 28.24 182 GLU B C 1
ATOM 3812 O O . GLU B 1 185 ? -43.557 -17.819 2.049 1.00 26.87 182 GLU B O 1
ATOM 3818 N N . GLU B 1 186 ? -43.054 -18.414 4.172 1.00 27.60 183 GLU B N 1
ATOM 3819 C CA . GLU B 1 186 ? -43.513 -17.208 4.835 1.00 27.86 183 GLU B CA 1
ATOM 3820 C C . GLU B 1 186 ? -42.935 -15.890 4.275 1.00 26.36 183 GLU B C 1
ATOM 3821 O O . GLU B 1 186 ? -43.565 -14.851 4.425 1.00 26.81 183 GLU B O 1
ATOM 3824 N N . THR B 1 187 ? -41.763 -15.912 3.627 1.00 23.90 184 THR B N 1
ATOM 3825 C CA . THR B 1 187 ? -41.146 -14.674 3.103 1.00 22.86 184 THR B CA 1
ATOM 3826 C C . THR B 1 187 ? -41.232 -14.456 1.578 1.00 21.74 184 THR B C 1
ATOM 3827 O O . THR B 1 187 ? -40.776 -13.418 1.071 1.00 20.82 184 THR B O 1
ATOM 3831 N N . LEU B 1 188 ? -41.744 -15.440 0.838 1.00 21.68 185 LEU B N 1
ATOM 3832 C CA . LEU B 1 188 ? -41.738 -15.406 -0.610 1.00 21.66 185 LEU B CA 1
ATOM 3833 C C . LEU B 1 188 ? -42.514 -14.214 -1.205 1.00 21.52 185 LEU B C 1
ATOM 3834 O O . LEU B 1 188 ? -41.967 -13.467 -2.012 1.00 21.13 185 LEU B O 1
ATOM 3839 N N . GLU B 1 189 ? -43.788 -14.080 -0.830 1.00 22.36 186 GLU B N 1
ATOM 3840 C CA . GLU B 1 189 ? -44.644 -13.030 -1.397 1.00 22.89 186 GLU B CA 1
ATOM 3841 C C . GLU B 1 189 ? -44.101 -11.626 -1.093 1.00 22.43 186 GLU B C 1
ATOM 3842 O O . GLU B 1 189 ? -44.150 -10.736 -1.973 1.00 22.22 186 GLU B O 1
ATOM 3848 N N . ARG B 1 190 ? -43.544 -11.432 0.101 1.00 22.67 187 ARG B N 1
ATOM 3849 C CA . ARG B 1 190 ? -42.915 -10.148 0.465 1.00 23.22 187 ARG B CA 1
ATOM 3850 C C . ARG B 1 190 ? -41.729 -9.885 -0.444 1.00 22.12 187 ARG B C 1
ATOM 3851 O O . ARG B 1 190 ? -41.577 -8.778 -0.998 1.00 22.26 187 ARG B O 1
ATOM 3859 N N . MET B 1 191 ? -40.876 -10.905 -0.624 1.00 21.18 188 MET B N 1
ATOM 3860 C CA A MET B 1 191 ? -39.710 -10.792 -1.516 0.50 20.96 188 MET B CA 1
ATOM 3861 C CA B MET B 1 191 ? -39.753 -10.726 -1.497 0.50 20.79 188 MET B CA 1
ATOM 3862 C C . MET B 1 191 ? -40.132 -10.404 -2.942 1.00 20.70 188 MET B C 1
ATOM 3863 O O . MET B 1 191 ? -39.507 -9.524 -3.572 1.00 20.70 188 MET B O 1
ATOM 3872 N N . LEU B 1 192 ? -41.132 -11.080 -3.463 1.00 20.51 189 LEU B N 1
ATOM 3873 C CA . LEU B 1 192 ? -41.567 -10.880 -4.843 1.00 20.75 189 LEU B CA 1
ATOM 3874 C C . LEU B 1 192 ? -42.068 -9.471 -5.089 1.00 21.26 189 LEU B C 1
ATOM 3875 O O . LEU B 1 192 ? -41.874 -8.942 -6.177 1.00 21.11 189 LEU B O 1
ATOM 3880 N N . GLY B 1 193 ? -42.695 -8.875 -4.063 1.00 21.52 190 GLY B N 1
ATOM 3881 C CA . GLY B 1 193 ? -43.147 -7.506 -4.114 1.00 22.62 190 GLY B CA 1
ATOM 3882 C C . GLY B 1 193 ? -42.108 -6.513 -4.547 1.00 23.33 190 GLY B C 1
ATOM 3883 O O . GLY B 1 193 ? -42.446 -5.440 -5.067 1.00 23.68 190 GLY B O 1
ATOM 3884 N N . GLN B 1 194 ? -40.841 -6.840 -4.299 1.00 25.16 191 GLN B N 1
ATOM 3885 C CA . GLN B 1 194 ? -39.729 -5.968 -4.617 1.00 26.56 191 GLN B CA 1
ATOM 3886 C C . GLN B 1 194 ? -38.996 -6.271 -5.918 1.00 24.65 191 GLN B C 1
ATOM 3887 O O . GLN B 1 194 ? -38.117 -5.512 -6.288 1.00 24.53 191 GLN B O 1
ATOM 3893 N N . VAL B 1 195 ? -39.290 -7.388 -6.566 1.00 22.48 192 VAL B N 1
ATOM 3894 C CA . VAL B 1 195 ? -38.397 -7.958 -7.603 1.00 21.59 192 VAL B CA 1
ATOM 3895 C C . VAL B 1 195 ? -38.746 -7.457 -9.002 1.00 21.07 192 VAL B C 1
ATOM 3896 O O . VAL B 1 195 ? -39.862 -7.636 -9.445 1.00 20.69 192 VAL B O 1
ATOM 3900 N N . GLU B 1 196 ? -37.795 -6.826 -9.689 1.00 20.56 193 GLU B N 1
ATOM 3901 C CA . GLU B 1 196 ? -37.999 -6.384 -11.064 1.00 20.71 193 GLU B CA 1
ATOM 3902 C C . GLU B 1 196 ? -37.648 -7.416 -12.124 1.00 19.57 193 GLU B C 1
ATOM 3903 O O . GLU B 1 196 ? -38.206 -7.381 -13.217 1.00 19.03 193 GLU B O 1
ATOM 3909 N N . ILE B 1 197 ? -36.666 -8.272 -11.838 1.00 18.56 194 ILE B N 1
ATOM 3910 C CA . ILE B 1 197 ? -36.341 -9.395 -12.713 1.00 18.37 194 ILE B CA 1
ATOM 3911 C C . ILE B 1 197 ? -36.206 -10.635 -11.844 1.00 17.79 194 ILE B C 1
ATOM 3912 O O . ILE B 1 197 ? -35.379 -10.638 -10.914 1.00 17.20 194 ILE B O 1
ATOM 3917 N N . LEU B 1 198 ? -36.977 -11.684 -12.177 1.00 17.39 195 LEU B N 1
ATOM 3918 C CA . LEU B 1 198 ? -37.071 -12.879 -11.317 1.00 17.55 195 LEU B CA 1
ATOM 3919 C C . LEU B 1 198 ? -36.448 -14.072 -12.067 1.00 17.99 195 LEU B C 1
ATOM 3920 O O . LEU B 1 198 ? -36.864 -14.400 -13.169 1.00 18.58 195 LEU B O 1
ATOM 3925 N N . VAL B 1 199 ? -35.463 -14.717 -11.466 1.00 18.33 196 VAL B N 1
ATOM 3926 C CA . VAL B 1 199 ? -34.811 -15.857 -12.075 1.00 18.41 196 VAL B CA 1
ATOM 3927 C C . VAL B 1 199 ? -35.133 -17.100 -11.253 1.00 18.28 196 VAL B C 1
ATOM 3928 O O . VAL B 1 199 ? -34.884 -17.130 -10.056 1.00 18.40 196 VAL B O 1
ATOM 3932 N N . CYS B 1 200 ? -35.651 -18.140 -11.914 1.00 18.49 197 CYS B N 1
ATOM 3933 C CA . CYS B 1 200 ? -36.038 -19.307 -11.223 1.00 18.48 197 CYS B CA 1
ATOM 3934 C C . CYS B 1 200 ? -35.039 -20.427 -11.481 1.00 17.80 197 CYS B C 1
ATOM 3935 O O . CYS B 1 200 ? -34.803 -20.818 -12.646 1.00 17.95 197 CYS B O 1
ATOM 3938 N N . LEU B 1 201 ? -34.473 -20.929 -10.384 1.00 17.19 198 LEU B N 1
ATOM 3939 C CA . LEU B 1 201 ? -33.497 -22.085 -10.357 1.00 17.51 198 LEU B CA 1
ATOM 3940 C C . LEU B 1 201 ? -33.829 -23.075 -9.224 1.00 17.75 198 LEU B C 1
ATOM 3941 O O . LEU B 1 201 ? -32.950 -23.617 -8.497 1.00 18.60 198 LEU B O 1
ATOM 3946 N N . LEU B 1 202 ? -35.120 -23.319 -9.078 1.00 17.50 199 LEU B N 1
ATOM 3947 C CA . LEU B 1 202 ? -35.628 -24.321 -8.153 1.00 18.10 199 LEU B CA 1
ATOM 3948 C C . LEU B 1 202 ? -35.691 -25.710 -8.785 1.00 18.56 199 LEU B C 1
ATOM 3949 O O . LEU B 1 202 ? -35.857 -25.828 -10.012 1.00 18.98 199 LEU B O 1
ATOM 3954 N N . PRO B 1 203 ? -35.587 -26.768 -7.951 1.00 18.71 200 PRO B N 1
ATOM 3955 C CA . PRO B 1 203 ? -35.955 -28.104 -8.420 1.00 19.09 200 PRO B CA 1
ATOM 3956 C C . PRO B 1 203 ? -37.469 -28.285 -8.415 1.00 18.98 200 PRO B C 1
ATOM 3957 O O . PRO B 1 203 ? -38.165 -27.617 -7.648 1.00 19.71 200 PRO B O 1
ATOM 3961 N N . LEU B 1 204 ? -37.975 -29.180 -9.254 1.00 19.30 201 LEU B N 1
ATOM 3962 C CA . LEU B 1 204 ? -39.421 -29.508 -9.258 1.00 19.49 201 LEU B CA 1
ATOM 3963 C C . LEU B 1 204 ? -39.702 -30.557 -8.201 1.00 19.99 201 LEU B C 1
ATOM 3964 O O . LEU B 1 204 ? -39.137 -31.668 -8.244 1.00 20.62 201 LEU B O 1
ATOM 3969 N N . THR B 1 205 ? -40.554 -30.198 -7.254 1.00 20.14 202 THR B N 1
ATOM 3970 C CA . THR B 1 205 ? -41.047 -31.124 -6.228 1.00 21.14 202 THR B CA 1
ATOM 3971 C C . THR B 1 205 ? -42.516 -30.870 -6.020 1.00 21.97 202 THR B C 1
ATOM 3972 O O . THR B 1 205 ? -43.079 -29.904 -6.585 1.00 21.44 202 THR B O 1
ATOM 3976 N N . GLY B 1 206 ? -43.129 -31.660 -5.140 1.00 23.49 203 GLY B N 1
ATOM 3977 C CA . GLY B 1 206 ? -44.509 -31.412 -4.703 1.00 25.09 203 GLY B CA 1
ATOM 3978 C C . GLY B 1 206 ? -44.719 -30.036 -4.083 1.00 25.47 203 GLY B C 1
ATOM 3979 O O . GLY B 1 206 ? -45.794 -29.485 -4.185 1.00 26.20 203 GLY B O 1
ATOM 3980 N N . GLU B 1 207 ? -43.665 -29.458 -3.495 1.00 25.96 204 GLU B N 1
ATOM 3981 C CA . GLU B 1 207 ? -43.744 -28.182 -2.839 1.00 26.55 204 GLU B CA 1
ATOM 3982 C C . GLU B 1 207 ? -43.496 -27.023 -3.818 1.00 24.78 204 GLU B C 1
ATOM 3983 O O . GLU B 1 207 ? -44.014 -25.948 -3.609 1.00 24.14 204 GLU B O 1
ATOM 3989 N N . THR B 1 208 ? -42.729 -27.236 -4.890 1.00 23.18 205 THR B N 1
ATOM 3990 C CA . THR B 1 208 ? -42.481 -26.154 -5.850 1.00 21.79 205 THR B CA 1
ATOM 3991 C C . THR B 1 208 ? -43.402 -26.144 -7.071 1.00 20.94 205 THR B C 1
ATOM 3992 O O . THR B 1 208 ? -43.457 -25.142 -7.776 1.00 19.13 205 THR B O 1
ATOM 3996 N N . ARG B 1 209 ? -44.072 -27.257 -7.363 1.00 21.71 206 ARG B N 1
ATOM 3997 C CA . ARG B 1 209 ? -45.001 -27.298 -8.481 1.00 22.52 206 ARG B CA 1
ATOM 3998 C C . ARG B 1 209 ? -46.070 -26.242 -8.284 1.00 22.36 206 ARG B C 1
ATOM 3999 O O . ARG B 1 209 ? -46.699 -26.191 -7.243 1.00 22.98 206 ARG B O 1
ATOM 4007 N N . GLY B 1 210 ? -46.258 -25.385 -9.278 1.00 22.28 207 GLY B N 1
ATOM 4008 C CA . GLY B 1 210 ? -47.268 -24.310 -9.203 1.00 22.21 207 GLY B CA 1
ATOM 4009 C C . GLY B 1 210 ? -46.946 -23.185 -8.241 1.00 21.94 207 GLY B C 1
ATOM 4010 O O . GLY B 1 210 ? -47.837 -22.441 -7.832 1.00 21.36 207 GLY B O 1
ATOM 4011 N N . LEU B 1 211 ? -45.675 -23.054 -7.861 1.00 21.65 208 LEU B N 1
ATOM 4012 C CA . LEU B 1 211 ? -45.312 -21.994 -6.931 1.00 21.87 208 LEU B CA 1
ATOM 4013 C C . LEU B 1 211 ? -45.657 -20.606 -7.486 1.00 21.02 208 LEU B C 1
ATOM 4014 O O . LEU B 1 211 ? -46.217 -19.754 -6.781 1.00 21.32 208 LEU B O 1
ATOM 4019 N N . LEU B 1 212 ? -45.323 -20.408 -8.746 1.00 20.45 209 LEU B N 1
ATOM 4020 C CA . LEU B 1 212 ? -45.543 -19.148 -9.414 1.00 20.71 209 LEU B CA 1
ATOM 4021 C C . LEU B 1 212 ? -46.891 -19.225 -10.128 1.00 21.11 209 LEU B C 1
ATOM 4022 O O . LEU B 1 212 ? -46.973 -19.416 -11.337 1.00 21.51 209 LEU B O 1
ATOM 4027 N N . ASP B 1 213 ? -47.927 -19.139 -9.310 1.00 21.45 210 ASP B N 1
ATOM 4028 C CA . ASP B 1 213 ? -49.319 -19.166 -9.750 1.00 22.52 210 ASP B CA 1
ATOM 4029 C C . ASP B 1 213 ? -49.831 -17.731 -9.903 1.00 22.42 210 ASP B C 1
ATOM 4030 O O . ASP B 1 213 ? -49.044 -16.778 -9.797 1.00 21.09 210 ASP B O 1
ATOM 4035 N N . ALA B 1 214 ? -51.118 -17.568 -10.166 1.00 23.07 211 ALA B N 1
ATOM 4036 C CA . ALA B 1 214 ? -51.665 -16.235 -10.372 1.00 23.96 211 ALA B CA 1
ATOM 4037 C C . ALA B 1 214 ? -51.396 -15.342 -9.170 1.00 23.97 211 ALA B C 1
ATOM 4038 O O . ALA B 1 214 ? -51.008 -14.181 -9.326 1.00 23.04 211 ALA B O 1
ATOM 4040 N N . ARG B 1 215 ? -51.602 -15.876 -7.972 1.00 25.09 212 ARG B N 1
ATOM 4041 C CA . ARG B 1 215 ? -51.421 -15.120 -6.749 1.00 26.37 212 ARG B CA 1
ATOM 4042 C C . ARG B 1 215 ? -49.975 -14.652 -6.607 1.00 25.03 212 ARG B C 1
ATOM 4043 O O . ARG B 1 215 ? -49.747 -13.510 -6.317 1.00 23.25 212 ARG B O 1
ATOM 4051 N N . ARG B 1 216 ? -49.010 -15.563 -6.794 1.00 23.75 213 ARG B N 1
ATOM 4052 C CA . ARG B 1 216 ? -47.615 -15.184 -6.624 1.00 23.42 213 ARG B CA 1
ATOM 4053 C C . ARG B 1 216 ? -47.150 -14.239 -7.723 1.00 22.72 213 ARG B C 1
ATOM 4054 O O . ARG B 1 216 ? -46.425 -13.295 -7.417 1.00 22.66 213 ARG B O 1
ATOM 4062 N N . LEU B 1 217 ? -47.581 -14.466 -8.966 1.00 22.11 214 LEU B N 1
ATOM 4063 C CA . LEU B 1 217 ? -47.272 -13.559 -10.063 1.00 22.38 214 LEU B CA 1
ATOM 4064 C C . LEU B 1 217 ? -47.832 -12.154 -9.826 1.00 22.82 214 LEU B C 1
ATOM 4065 O O . LEU B 1 217 ? -47.197 -11.171 -10.186 1.00 22.17 214 LEU B O 1
ATOM 4070 N N . ALA B 1 218 ? -49.029 -12.066 -9.233 1.00 23.32 215 ALA B N 1
ATOM 4071 C CA . ALA B 1 218 ? -49.634 -10.804 -8.885 1.00 24.33 215 ALA B CA 1
ATOM 4072 C C . ALA B 1 218 ? -48.874 -10.031 -7.807 1.00 24.22 215 ALA B C 1
ATOM 4073 O O . ALA B 1 218 ? -49.103 -8.837 -7.658 1.00 24.57 215 ALA B O 1
ATOM 4075 N N . CYS B 1 219 ? -47.997 -10.702 -7.058 1.00 23.64 216 CYS B N 1
ATOM 4076 C CA . CYS B 1 219 ? -47.122 -10.036 -6.079 1.00 24.21 216 CYS B CA 1
ATOM 4077 C C . CYS B 1 219 ? -46.031 -9.199 -6.741 1.00 23.20 216 CYS B C 1
ATOM 4078 O O . CYS B 1 219 ? -45.549 -8.251 -6.128 1.00 24.40 216 CYS B O 1
ATOM 4081 N N . LEU B 1 220 ? -45.632 -9.539 -7.966 1.00 22.65 217 LEU B N 1
ATOM 4082 C CA . LEU B 1 220 ? -44.568 -8.810 -8.634 1.00 22.60 217 LEU B CA 1
ATOM 4083 C C . LEU B 1 220 ? -45.032 -7.392 -8.971 1.00 23.36 217 LEU B C 1
ATOM 4084 O O . LEU B 1 220 ? -46.214 -7.177 -9.256 1.00 24.15 217 LEU B O 1
ATOM 4089 N N . PRO B 1 221 ? -44.106 -6.416 -8.928 1.00 23.66 218 PRO B N 1
ATOM 4090 C CA . PRO B 1 221 ? -44.463 -5.095 -9.381 1.00 24.27 218 PRO B CA 1
ATOM 4091 C C . PRO B 1 221 ? -44.775 -5.031 -10.889 1.00 24.59 218 PRO B C 1
ATOM 4092 O O . PRO B 1 221 ? -44.301 -5.850 -11.675 1.00 23.18 218 PRO B O 1
ATOM 4096 N N . GLU B 1 222 ? -45.528 -4.007 -11.270 1.00 25.23 219 GLU B N 1
ATOM 4097 C CA . GLU B 1 222 ? -45.890 -3.811 -12.656 1.00 26.61 219 GLU B CA 1
ATOM 4098 C C . GLU B 1 222 ? -44.652 -3.715 -13.533 1.00 25.60 219 GLU B C 1
ATOM 4099 O O . GLU B 1 222 ? -43.703 -3.031 -13.199 1.00 25.31 219 GLU B O 1
ATOM 4105 N N . GLY B 1 223 ? -44.674 -4.450 -14.628 1.00 24.27 220 GLY B N 1
ATOM 4106 C CA . GLY B 1 223 ? -43.586 -4.506 -15.580 1.00 23.82 220 GLY B CA 1
ATOM 4107 C C . GLY B 1 223 ? -42.437 -5.452 -15.215 1.00 23.23 220 GLY B C 1
ATOM 4108 O O . GLY B 1 223 ? -41.450 -5.528 -15.975 1.00 23.30 220 GLY B O 1
ATOM 4109 N N . ALA B 1 224 ? -42.549 -6.187 -14.105 1.00 22.53 221 ALA B N 1
ATOM 4110 C CA . ALA B 1 224 ? -41.542 -7.200 -13.752 1.00 22.05 221 ALA B CA 1
ATOM 4111 C C . ALA B 1 224 ? -41.345 -8.181 -14.890 1.00 21.34 221 ALA B C 1
ATOM 4112 O O . ALA B 1 224 ? -42.280 -8.431 -15.663 1.00 21.64 221 ALA B O 1
ATOM 4114 N N . GLN B 1 225 ? -40.158 -8.781 -14.965 1.00 20.17 222 GLN B N 1
ATOM 4115 C CA . GLN B 1 225 ? -39.825 -9.721 -16.024 1.00 19.59 222 GLN B CA 1
ATOM 4116 C C . GLN B 1 225 ? -39.260 -11.010 -15.409 1.00 18.90 222 GLN B C 1
ATOM 4117 O O . GLN B 1 225 ? -38.663 -10.963 -14.387 1.00 18.87 222 GLN B O 1
ATOM 4123 N N . ILE B 1 226 ? -39.467 -12.130 -16.081 1.00 18.87 223 ILE B N 1
ATOM 4124 C CA A ILE B 1 226 ? -39.163 -13.445 -15.495 0.50 18.88 223 ILE B CA 1
ATOM 4125 C CA B ILE B 1 226 ? -39.213 -13.486 -15.537 0.50 18.70 223 ILE B CA 1
ATOM 4126 C C . ILE B 1 226 ? -38.277 -14.301 -16.409 1.00 18.53 223 ILE B C 1
ATOM 4127 O O . ILE B 1 226 ? -38.379 -14.249 -17.625 1.00 18.29 223 ILE B O 1
ATOM 4136 N N . VAL B 1 227 ? -37.387 -15.081 -15.782 1.00 18.57 224 VAL B N 1
ATOM 4137 C CA . VAL B 1 227 ? -36.498 -16.011 -16.479 1.00 18.55 224 VAL B CA 1
ATOM 4138 C C . VAL B 1 227 ? -36.749 -17.370 -15.805 1.00 18.86 224 VAL B C 1
ATOM 4139 O O . VAL B 1 227 ? -36.503 -17.523 -14.587 1.00 19.64 224 VAL B O 1
ATOM 4143 N N . ASN B 1 228 ? -37.276 -18.346 -16.555 1.00 18.73 225 ASN B N 1
ATOM 4144 C CA . ASN B 1 228 ? -37.421 -19.690 -16.021 1.00 18.34 225 ASN B CA 1
ATOM 4145 C C . ASN B 1 228 ? -36.412 -20.677 -16.620 1.00 18.03 225 ASN B C 1
ATOM 4146 O O . ASN B 1 228 ? -36.546 -21.126 -17.748 1.00 17.59 225 ASN B O 1
ATOM 4151 N N . PHE B 1 229 ? -35.403 -20.981 -15.824 1.00 18.30 226 PHE B N 1
ATOM 4152 C CA . PHE B 1 229 ? -34.367 -21.967 -16.139 1.00 18.31 226 PHE B CA 1
ATOM 4153 C C . PHE B 1 229 ? -34.513 -23.235 -15.256 1.00 18.99 226 PHE B C 1
ATOM 4154 O O . PHE B 1 229 ? -33.608 -24.066 -15.228 1.00 19.51 226 PHE B O 1
ATOM 4162 N N . ALA B 1 230 ? -35.656 -23.410 -14.596 1.00 18.44 227 ALA B N 1
ATOM 4163 C CA . ALA B 1 230 ? -35.835 -24.481 -13.594 1.00 18.86 227 ALA B CA 1
ATOM 4164 C C . ALA B 1 230 ? -36.580 -25.678 -14.229 1.00 18.50 227 ALA B C 1
ATOM 4165 O O . ALA B 1 230 ? -35.969 -26.487 -14.909 1.00 18.58 227 ALA B O 1
ATOM 4167 N N . ARG B 1 231 ? -37.906 -25.734 -14.072 1.00 18.79 228 ARG B N 1
ATOM 4168 C CA . ARG B 1 231 ? -38.762 -26.682 -14.752 1.00 19.05 228 ARG B CA 1
ATOM 4169 C C . ARG B 1 231 ? -40.082 -25.971 -15.063 1.00 19.37 228 ARG B C 1
ATOM 4170 O O . ARG B 1 231 ? -40.490 -25.053 -14.338 1.00 19.60 228 ARG B O 1
ATOM 4178 N N . GLY B 1 232 ? -40.727 -26.373 -16.158 1.00 19.57 229 GLY B N 1
ATOM 4179 C CA . GLY B 1 232 ? -41.953 -25.705 -16.620 1.00 19.84 229 GLY B CA 1
ATOM 4180 C C . GLY B 1 232 ? -43.053 -25.619 -15.541 1.00 20.19 229 GLY B C 1
ATOM 4181 O O . GLY B 1 232 ? -43.625 -24.531 -15.320 1.00 20.58 229 GLY B O 1
ATOM 4182 N N . PRO B 1 233 ? -43.374 -26.755 -14.876 1.00 20.81 230 PRO B N 1
ATOM 4183 C CA . PRO B 1 233 ? -44.529 -26.815 -13.934 1.00 21.26 230 PRO B CA 1
ATOM 4184 C C . PRO B 1 233 ? -44.419 -25.903 -12.693 1.00 21.86 230 PRO B C 1
ATOM 4185 O O . PRO B 1 233 ? -45.412 -25.716 -11.986 1.00 21.59 230 PRO B O 1
ATOM 4189 N N . ILE B 1 234 ? -43.230 -25.338 -12.434 1.00 21.55 231 ILE B N 1
ATOM 4190 C CA . ILE B 1 234 ? -43.076 -24.374 -11.362 1.00 22.13 231 ILE B CA 1
ATOM 4191 C C . ILE B 1 234 ? -43.876 -23.066 -11.626 1.00 23.18 231 ILE B C 1
ATOM 4192 O O . ILE B 1 234 ? -44.305 -22.366 -10.675 1.00 23.87 231 ILE B O 1
ATOM 4197 N N . LEU B 1 235 ? -44.055 -22.746 -12.901 1.00 23.46 232 LEU B N 1
ATOM 4198 C CA . LEU B 1 235 ? -44.678 -21.520 -13.342 1.00 24.19 232 LEU B CA 1
ATOM 4199 C C . LEU B 1 235 ? -45.975 -21.869 -14.075 1.00 25.39 232 LEU B C 1
ATOM 4200 O O . LEU B 1 235 ? -45.945 -22.573 -15.089 1.00 26.28 232 LEU B O 1
ATOM 4205 N N . ASP B 1 236 ? -47.105 -21.398 -13.552 1.00 25.90 233 ASP B N 1
ATOM 4206 C CA . ASP B 1 236 ? -48.438 -21.637 -14.163 1.00 26.01 233 ASP B CA 1
ATOM 4207 C C . ASP B 1 236 ? -48.558 -20.900 -15.522 1.00 25.25 233 ASP B C 1
ATOM 4208 O O . ASP B 1 236 ? -48.597 -19.656 -15.566 1.00 24.43 233 ASP B O 1
ATOM 4213 N N . SER B 1 237 ? -48.614 -21.684 -16.608 1.00 24.28 234 SER B N 1
ATOM 4214 C CA A SER B 1 237 ? -48.565 -21.139 -17.960 0.50 24.34 234 SER B CA 1
ATOM 4215 C CA B SER B 1 237 ? -48.574 -21.158 -17.970 0.50 24.47 234 SER B CA 1
ATOM 4216 C C . SER B 1 237 ? -49.736 -20.213 -18.268 1.00 24.65 234 SER B C 1
ATOM 4217 O O . SER B 1 237 ? -49.538 -19.124 -18.850 1.00 25.88 234 SER B O 1
ATOM 4222 N N . ALA B 1 238 ? -50.930 -20.610 -17.855 1.00 24.41 235 ALA B N 1
ATOM 4223 C CA . ALA B 1 238 ? -52.139 -19.812 -18.088 1.00 24.79 235 ALA B CA 1
ATOM 4224 C C . ALA B 1 238 ? -52.077 -18.486 -17.368 1.00 24.35 235 ALA B C 1
ATOM 4225 O O . ALA B 1 238 ? -52.384 -17.458 -17.950 1.00 24.33 235 ALA B O 1
ATOM 4227 N N . ALA B 1 239 ? -51.669 -18.530 -16.111 1.00 23.79 236 ALA B N 1
ATOM 4228 C CA . ALA B 1 239 ? -51.500 -17.322 -15.311 1.00 24.04 236 ALA B CA 1
ATOM 4229 C C . ALA B 1 239 ? -50.411 -16.391 -15.874 1.00 23.03 236 ALA B C 1
ATOM 4230 O O . ALA B 1 239 ? -50.586 -15.188 -15.875 1.00 22.53 236 ALA B O 1
ATOM 4232 N N . LEU B 1 240 ? -49.327 -16.968 -16.378 1.00 22.71 237 LEU B N 1
ATOM 4233 C CA . LEU B 1 240 ? -48.283 -16.181 -17.014 1.00 22.34 237 LEU B CA 1
ATOM 4234 C C . LEU B 1 240 ? -48.791 -15.449 -18.248 1.00 22.71 237 LEU B C 1
ATOM 4235 O O . LEU B 1 240 ? -48.568 -14.238 -18.389 1.00 21.42 237 LEU B O 1
ATOM 4240 N N . ILE B 1 241 ? -49.536 -16.144 -19.099 1.00 23.91 238 ILE B N 1
ATOM 4241 C CA . ILE B 1 241 ? -50.094 -15.499 -20.313 1.00 24.68 238 ILE B CA 1
ATOM 4242 C C . ILE B 1 241 ? -51.045 -14.357 -19.937 1.00 24.80 238 ILE B C 1
ATOM 4243 O O . ILE B 1 241 ? -51.004 -13.274 -20.555 1.00 24.50 238 ILE B O 1
ATOM 4248 N N . GLU B 1 242 ? -51.906 -14.587 -18.948 1.00 25.16 239 GLU B N 1
ATOM 4249 C CA . GLU B 1 242 ? -52.825 -13.535 -18.491 1.00 25.66 239 GLU B CA 1
ATOM 4250 C C . GLU B 1 242 ? -52.076 -12.316 -17.981 1.00 24.71 239 GLU B C 1
ATOM 4251 O O . GLU B 1 242 ? -52.466 -11.206 -18.274 1.00 24.71 239 GLU B O 1
ATOM 4254 N N . ALA B 1 243 ? -50.995 -12.549 -17.244 1.00 24.31 240 ALA B N 1
ATOM 4255 C CA . ALA B 1 243 ? -50.180 -11.473 -16.716 1.00 24.42 240 ALA B CA 1
ATOM 4256 C C . ALA B 1 243 ? -49.408 -10.718 -17.800 1.00 24.26 240 ALA B C 1
ATOM 4257 O O . ALA B 1 243 ? -49.244 -9.499 -17.708 1.00 24.62 240 ALA B O 1
ATOM 4259 N N . LEU B 1 244 ? -48.917 -11.434 -18.810 1.00 23.95 241 LEU B N 1
ATOM 4260 C CA . LEU B 1 244 ? -48.309 -10.780 -19.967 1.00 24.92 241 LEU B CA 1
ATOM 4261 C C . LEU B 1 244 ? -49.333 -9.929 -20.737 1.00 25.81 241 LEU B C 1
ATOM 4262 O O . LEU B 1 244 ? -49.061 -8.796 -21.089 1.00 25.24 241 LEU B O 1
ATOM 4267 N N . ASP B 1 245 ? -50.501 -10.489 -20.974 1.00 27.20 242 ASP B N 1
ATOM 4268 C CA . ASP B 1 245 ? -51.511 -9.807 -21.773 1.00 28.43 242 ASP B CA 1
ATOM 4269 C C . ASP B 1 245 ? -52.134 -8.595 -21.037 1.00 29.29 242 ASP B C 1
ATOM 4270 O O . ASP B 1 245 ? -52.594 -7.684 -21.679 1.00 29.80 242 ASP B O 1
ATOM 4275 N N . SER B 1 246 ? -52.164 -8.618 -19.709 1.00 29.27 243 SER B N 1
ATOM 4276 C CA . SER B 1 246 ? -52.693 -7.524 -18.912 1.00 30.09 243 SER B CA 1
ATOM 4277 C C . SER B 1 246 ? -51.641 -6.408 -18.745 1.00 30.38 243 SER B C 1
ATOM 4278 O O . SER B 1 246 ? -51.959 -5.326 -18.230 1.00 31.19 243 SER B O 1
ATOM 4281 N N . GLY B 1 247 ? -50.400 -6.678 -19.151 1.00 29.79 244 GLY B N 1
ATOM 4282 C CA . GLY B 1 247 ? -49.309 -5.709 -19.045 1.00 30.15 244 GLY B CA 1
ATOM 4283 C C . GLY B 1 247 ? -48.647 -5.679 -17.683 1.00 29.85 244 GLY B C 1
ATOM 4284 O O . GLY B 1 247 ? -47.797 -4.810 -17.409 1.00 31.29 244 GLY B O 1
ATOM 4285 N N . ARG B 1 248 ? -48.995 -6.623 -16.820 1.00 28.57 245 ARG B N 1
ATOM 4286 C CA A ARG B 1 248 ? -48.453 -6.643 -15.471 0.50 28.53 245 ARG B CA 1
ATOM 4287 C CA B ARG B 1 248 ? -48.454 -6.629 -15.477 0.50 28.60 245 ARG B CA 1
ATOM 4288 C C . ARG B 1 248 ? -47.055 -7.261 -15.435 1.00 27.41 245 ARG B C 1
ATOM 4289 O O . ARG B 1 248 ? -46.222 -6.851 -14.625 1.00 27.16 245 ARG B O 1
ATOM 4304 N N . ILE B 1 249 ? -46.807 -8.235 -16.311 1.00 25.64 246 ILE B N 1
ATOM 4305 C CA . ILE B 1 249 ? -45.441 -8.817 -16.496 1.00 25.16 246 ILE B CA 1
ATOM 4306 C C . ILE B 1 249 ? -44.956 -8.367 -17.876 1.00 23.63 246 ILE B C 1
ATOM 4307 O O . ILE B 1 249 ? -45.686 -8.533 -18.862 1.00 23.38 246 ILE B O 1
ATOM 4312 N N . GLY B 1 250 ? -43.745 -7.814 -17.944 1.00 22.51 247 GLY B N 1
ATOM 4313 C CA . GLY B 1 250 ? -43.252 -7.241 -19.194 1.00 22.58 247 GLY B CA 1
ATOM 4314 C C . GLY B 1 250 ? -42.805 -8.251 -20.234 1.00 22.01 247 GLY B C 1
ATOM 4315 O O . GLY B 1 250 ? -42.998 -8.025 -21.429 1.00 22.36 247 GLY B O 1
ATOM 4316 N N . HIS B 1 251 ? -42.172 -9.341 -19.786 1.00 21.03 248 HIS B N 1
ATOM 4317 C CA . HIS B 1 251 ? -41.532 -10.297 -20.691 1.00 20.36 248 HIS B CA 1
ATOM 4318 C C . HIS B 1 251 ? -41.138 -11.539 -19.929 1.00 19.70 248 HIS B C 1
ATOM 4319 O O . HIS B 1 251 ? -40.928 -11.486 -18.699 1.00 19.99 248 HIS B O 1
ATOM 4326 N N . ALA B 1 252 ? -41.080 -12.675 -20.634 1.00 18.83 249 ALA B N 1
ATOM 4327 C CA . ALA B 1 252 ? -40.637 -13.939 -20.034 1.00 18.45 249 ALA B CA 1
ATOM 4328 C C . ALA B 1 252 ? -39.658 -14.659 -20.963 1.00 18.25 249 ALA B C 1
ATOM 4329 O O . ALA B 1 252 ? -39.946 -14.811 -22.155 1.00 18.19 249 ALA B O 1
ATOM 4331 N N . VAL B 1 253 ? -38.507 -15.085 -20.394 1.00 18.05 250 VAL B N 1
ATOM 4332 C CA . VAL B 1 253 ? -37.528 -15.954 -21.031 1.00 17.60 250 VAL B CA 1
ATOM 4333 C C . VAL B 1 253 ? -37.766 -17.346 -20.439 1.00 17.72 250 VAL B C 1
ATOM 4334 O O . VAL B 1 253 ? -37.641 -17.531 -19.239 1.00 17.78 250 VAL B O 1
ATOM 4338 N N . LEU B 1 254 ? -38.155 -18.290 -21.279 1.00 18.23 251 LEU B N 1
ATOM 4339 C CA . LEU B 1 254 ? -38.546 -19.640 -20.854 1.00 18.57 251 LEU B CA 1
ATOM 4340 C C . LEU B 1 254 ? -37.644 -20.628 -21.562 1.00 18.67 251 LEU B C 1
ATOM 4341 O O . LEU B 1 254 ? -37.640 -20.688 -22.776 1.00 18.89 251 LEU B O 1
ATOM 4346 N N . ASP B 1 255 ? -36.867 -21.384 -20.782 1.00 18.28 252 ASP B N 1
ATOM 4347 C CA . ASP B 1 255 ? -35.963 -22.411 -21.278 1.00 18.35 252 ASP B CA 1
ATOM 4348 C C . ASP B 1 255 ? -36.513 -23.827 -21.033 1.00 18.30 252 ASP B C 1
ATOM 4349 O O . ASP B 1 255 ? -35.945 -24.809 -21.538 1.00 18.43 252 ASP B O 1
ATOM 4354 N N . VAL B 1 256 ? -37.599 -23.933 -20.267 1.00 17.73 253 VAL B N 1
ATOM 4355 C CA . VAL B 1 256 ? -38.095 -25.215 -19.776 1.00 17.81 253 VAL B CA 1
ATOM 4356 C C . VAL B 1 256 ? -39.627 -25.196 -19.835 1.00 18.11 253 VAL B C 1
ATOM 4357 O O . VAL B 1 256 ? -40.261 -24.160 -19.585 1.00 18.42 253 VAL B O 1
ATOM 4361 N N . PHE B 1 257 ? -40.225 -26.351 -20.135 1.00 18.10 254 PHE B N 1
ATOM 4362 C CA . PHE B 1 257 ? -41.648 -26.433 -20.416 1.00 18.70 254 PHE B CA 1
ATOM 4363 C C . PHE B 1 257 ? -42.206 -27.798 -19.978 1.00 19.26 254 PHE B C 1
ATOM 4364 O O . PHE B 1 257 ? -41.448 -28.726 -19.782 1.00 19.38 254 PHE B O 1
ATOM 4372 N N . GLU B 1 258 ? -43.526 -27.879 -19.791 1.00 19.63 255 GLU B N 1
ATOM 4373 C CA . GLU B 1 258 ? -44.174 -29.146 -19.367 1.00 20.47 255 GLU B CA 1
ATOM 4374 C C . GLU B 1 258 ? -43.892 -30.260 -20.371 1.00 20.38 255 GLU B C 1
ATOM 4375 O O . GLU B 1 258 ? -43.718 -31.407 -19.979 1.00 21.10 255 GLU B O 1
ATOM 4381 N N . VAL B 1 259 ? -43.884 -29.917 -21.654 1.00 19.95 256 VAL B N 1
ATOM 4382 C CA . VAL B 1 259 ? -43.634 -30.838 -22.743 1.00 20.60 256 VAL B CA 1
ATOM 4383 C C . VAL B 1 259 ? -42.487 -30.267 -23.559 1.00 20.49 256 VAL B C 1
ATOM 4384 O O . 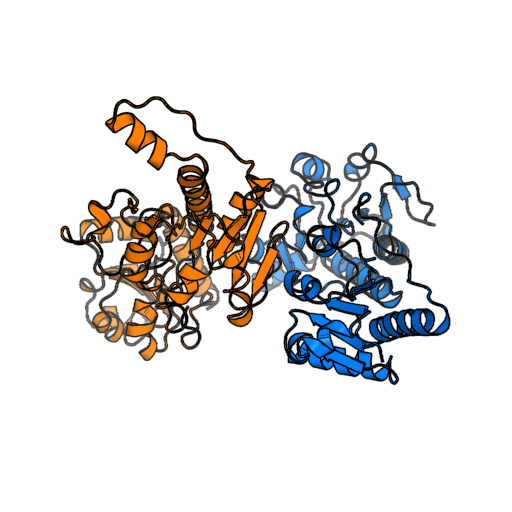VAL B 1 259 ? -42.564 -29.122 -24.002 1.00 20.55 256 VAL B O 1
ATOM 4388 N N . GLU B 1 260 ? -41.423 -31.061 -23.733 1.00 20.51 257 GLU B N 1
ATOM 4389 C CA . GLU B 1 260 ? -40.263 -30.726 -24.549 1.00 20.96 257 GLU B CA 1
ATOM 4390 C C . GLU B 1 260 ? -39.948 -31.860 -25.547 1.00 21.82 257 GLU B C 1
ATOM 4391 O O . GLU B 1 260 ? -39.847 -33.003 -25.122 1.00 22.42 257 GLU B O 1
ATOM 4397 N N . PRO B 1 261 ? -39.761 -31.586 -26.845 1.00 22.68 258 PRO B N 1
ATOM 4398 C CA . PRO B 1 261 ? -39.782 -30.239 -27.446 1.00 22.28 258 PRO B CA 1
ATOM 4399 C C . PRO B 1 261 ? -41.141 -29.575 -27.348 1.00 22.26 258 PRO B C 1
ATOM 4400 O O . PRO B 1 261 ? -42.175 -30.263 -27.337 1.00 22.18 258 PRO B O 1
ATOM 4404 N N . LEU B 1 262 ? -41.137 -28.254 -27.190 1.00 21.17 259 LEU B N 1
ATOM 4405 C CA . LEU B 1 262 ? -42.361 -27.505 -27.031 1.00 21.30 259 LEU B CA 1
ATOM 4406 C C . LEU B 1 262 ? -43.245 -27.759 -28.241 1.00 21.88 259 LEU B C 1
ATOM 4407 O O . LEU B 1 262 ? -42.792 -27.529 -29.360 1.00 21.83 259 LEU B O 1
ATOM 4412 N N . PRO B 1 263 ? -44.500 -28.249 -28.033 1.00 22.60 260 PRO B N 1
ATOM 4413 C CA . PRO B 1 263 ? -45.361 -28.477 -29.194 1.00 23.52 260 PRO B CA 1
ATOM 4414 C C . PRO B 1 263 ? -45.574 -27.192 -30.014 1.00 24.33 260 PRO B C 1
ATOM 4415 O O . PRO B 1 263 ? -45.690 -26.090 -29.451 1.00 23.57 260 PRO B O 1
ATOM 4419 N N . GLU B 1 264 ? -45.653 -27.362 -31.316 1.00 25.47 261 GLU B N 1
ATOM 4420 C CA A GLU B 1 264 ? -45.864 -26.264 -32.256 0.50 26.78 261 GLU B CA 1
ATOM 4421 C CA B GLU B 1 264 ? -45.807 -26.239 -32.213 0.50 26.27 261 GLU B CA 1
ATOM 4422 C C . GLU B 1 264 ? -47.094 -25.415 -31.929 1.00 27.14 261 GLU B C 1
ATOM 4423 O O . GLU B 1 264 ? -47.108 -24.189 -32.161 1.00 27.02 261 GLU B O 1
ATOM 4434 N N . ALA B 1 265 ? -48.148 -26.046 -31.385 1.00 26.60 262 ALA B N 1
ATOM 4435 C CA . ALA B 1 265 ? -49.373 -25.296 -31.017 1.00 26.40 262 ALA B CA 1
ATOM 4436 C C . ALA B 1 265 ? -49.262 -24.433 -29.749 1.00 25.54 262 ALA B C 1
ATOM 4437 O O . ALA B 1 265 ? -50.185 -23.677 -29.455 1.00 24.54 262 ALA B O 1
ATOM 4439 N N . SER B 1 266 ? -48.170 -24.530 -28.991 1.00 24.17 263 SER B N 1
ATOM 4440 C CA . SER B 1 266 ? -48.025 -23.715 -27.802 1.00 23.82 263 SER B CA 1
ATOM 4441 C C . SER B 1 266 ? -48.157 -22.250 -28.164 1.00 24.11 263 SER B C 1
ATOM 4442 O O . SER B 1 266 ? -47.485 -21.782 -29.097 1.00 23.74 263 SER B O 1
ATOM 4445 N N . PRO B 1 267 ? -48.941 -21.498 -27.369 1.00 24.64 264 PRO B N 1
ATOM 4446 C CA . PRO B 1 267 ? -48.964 -20.041 -27.586 1.00 25.39 264 PRO B CA 1
ATOM 4447 C C . PRO B 1 267 ? -47.619 -19.367 -27.333 1.00 24.15 264 PRO B C 1
ATOM 4448 O O . PRO B 1 267 ? -47.439 -18.210 -27.724 1.00 23.79 264 PRO B O 1
ATOM 4452 N N . PHE B 1 268 ? -46.682 -20.035 -26.648 1.00 23.77 265 PHE B N 1
ATOM 4453 C CA . PHE B 1 268 ? -45.399 -19.356 -26.298 1.00 23.10 265 PHE B CA 1
ATOM 4454 C C . PHE B 1 268 ? -44.530 -19.027 -27.527 1.00 22.62 265 PHE B C 1
ATOM 4455 O O . PHE B 1 268 ? -43.785 -18.072 -27.508 1.00 22.53 265 PHE B O 1
ATOM 4463 N N . TRP B 1 269 ? -44.586 -19.840 -28.569 1.00 22.50 266 TRP B N 1
ATOM 4464 C CA . TRP B 1 269 ? -43.715 -19.636 -29.729 1.00 21.98 266 TRP B CA 1
ATOM 4465 C C . TRP B 1 269 ? -43.965 -18.297 -30.374 1.00 22.38 266 TRP B C 1
ATOM 4466 O O . TRP B 1 269 ? -43.021 -17.547 -30.686 1.00 22.01 266 TRP B O 1
ATOM 4477 N N . GLY B 1 270 ? -45.254 -17.985 -30.544 1.00 22.19 267 GLY B N 1
ATOM 4478 C CA . GLY B 1 270 ? -45.646 -16.738 -31.185 1.00 22.70 267 GLY B CA 1
ATOM 4479 C C . GLY B 1 270 ? -45.978 -15.561 -30.307 1.00 22.03 267 GLY B C 1
ATOM 4480 O O . GLY B 1 270 ? -46.309 -14.490 -30.848 1.00 21.90 267 GLY B O 1
ATOM 4481 N N . HIS B 1 271 ? -45.906 -15.708 -28.979 1.00 21.41 268 HIS B N 1
ATOM 4482 C CA . HIS B 1 271 ? -46.307 -14.577 -28.096 1.00 21.09 268 HIS B CA 1
ATOM 4483 C C . HIS B 1 271 ? -45.251 -13.492 -28.223 1.00 21.18 268 HIS B C 1
ATOM 4484 O O . HIS B 1 271 ? -44.065 -13.781 -28.096 1.00 20.32 268 HIS B O 1
ATOM 4491 N N . PRO B 1 272 ? -45.661 -12.226 -28.473 1.00 21.58 269 PRO B N 1
ATOM 4492 C CA . PRO B 1 272 ? -44.632 -11.139 -28.590 1.00 21.93 269 PRO B CA 1
ATOM 4493 C C . PRO B 1 272 ? -43.803 -10.859 -27.330 1.00 21.50 269 PRO B C 1
ATOM 4494 O O . PRO B 1 272 ? -42.795 -10.172 -27.409 1.00 21.77 269 PRO B O 1
ATOM 4498 N N . LYS B 1 273 ? -44.231 -11.350 -26.171 1.00 20.75 270 LYS B N 1
ATOM 4499 C CA . LYS B 1 273 ? -43.582 -11.032 -24.902 1.00 20.64 270 LYS B CA 1
ATOM 4500 C C . LYS B 1 273 ? -42.910 -12.269 -24.316 1.00 19.24 270 LYS B C 1
ATOM 4501 O O . LYS B 1 273 ? -42.547 -12.255 -23.136 1.00 18.41 270 LYS B O 1
ATOM 4507 N N . VAL B 1 274 ? -42.769 -13.307 -25.139 1.00 18.42 271 VAL B N 1
ATOM 4508 C CA . VAL B 1 274 ? -42.065 -14.516 -24.751 1.00 17.85 271 VAL B CA 1
ATOM 4509 C C . VAL B 1 274 ? -40.862 -14.842 -25.630 1.00 17.65 271 VAL B C 1
ATOM 4510 O O . VAL B 1 274 ? -40.951 -14.851 -26.861 1.00 17.64 271 VAL B O 1
ATOM 4514 N N . THR B 1 275 ? -39.742 -15.162 -24.964 1.00 17.61 272 THR B N 1
ATOM 4515 C CA . THR B 1 275 ? -38.535 -15.688 -25.607 1.00 17.64 272 THR B CA 1
ATOM 4516 C C . THR B 1 275 ? -38.364 -17.173 -25.240 1.00 17.52 272 THR B C 1
ATOM 4517 O O . THR B 1 275 ? -38.220 -17.523 -24.058 1.00 17.76 272 THR B O 1
ATOM 4521 N N . VAL B 1 276 ? -38.425 -18.026 -26.252 1.00 17.94 273 VAL B N 1
ATOM 4522 C CA . VAL B 1 276 ? -38.338 -19.479 -26.104 1.00 18.01 273 VAL B CA 1
ATOM 4523 C C . VAL B 1 276 ? -36.907 -19.947 -26.384 1.00 18.12 273 VAL B C 1
ATOM 4524 O O . VAL B 1 276 ? -36.317 -19.569 -27.401 1.00 18.32 273 VAL B O 1
ATOM 4528 N N . LEU B 1 277 ? -36.342 -20.709 -25.439 1.00 17.71 274 LEU B N 1
ATOM 4529 C CA . LEU B 1 277 ? -34.998 -21.288 -25.552 1.00 17.68 274 LEU B CA 1
ATOM 4530 C C . LEU B 1 277 ? -35.191 -22.787 -25.365 1.00 17.43 274 LEU B C 1
ATOM 4531 O O . LEU B 1 277 ? -36.019 -23.183 -24.531 1.00 17.51 274 LEU B O 1
ATOM 4536 N N . PRO B 1 278 ? -34.474 -23.619 -26.144 1.00 17.64 275 PRO B N 1
ATOM 4537 C CA . PRO B 1 278 ? -34.749 -25.073 -26.101 1.00 18.25 275 PRO B CA 1
ATOM 4538 C C . PRO B 1 278 ? -33.946 -25.841 -25.055 1.00 18.37 275 PRO B C 1
ATOM 4539 O O . PRO B 1 278 ? -33.289 -26.839 -25.384 1.00 18.41 275 PRO B O 1
ATOM 4543 N N . HIS B 1 279 ? -34.105 -25.458 -23.785 1.00 18.66 276 HIS B N 1
ATOM 4544 C CA . HIS B 1 279 ? -33.484 -26.158 -22.663 1.00 19.11 276 HIS B CA 1
ATOM 4545 C C . HIS B 1 279 ? -31.978 -26.199 -22.851 1.00 19.09 276 HIS B C 1
ATOM 4546 O O . HIS B 1 279 ? -31.366 -27.271 -22.883 1.00 19.14 276 HIS B O 1
ATOM 4553 N N . ILE B 1 280 ? -31.405 -25.006 -22.984 1.00 19.19 277 ILE B N 1
ATOM 4554 C CA . ILE B 1 280 ? -29.986 -24.839 -23.265 1.00 19.13 277 ILE B CA 1
ATOM 4555 C C . ILE B 1 280 ? -29.266 -23.897 -22.318 1.00 19.36 277 ILE B C 1
ATOM 4556 O O . ILE B 1 280 ? -28.079 -23.587 -22.564 1.00 19.56 277 ILE B O 1
ATOM 4561 N N . SER B 1 281 ? -29.925 -23.421 -21.259 1.00 18.67 278 SER B N 1
ATOM 4562 C CA . SER B 1 281 ? -29.291 -22.443 -20.402 1.00 18.95 278 SER B CA 1
ATOM 4563 C C . SER B 1 281 ? -27.976 -22.988 -19.830 1.00 19.48 278 SER B C 1
ATOM 4564 O O . SER B 1 281 ? -26.976 -22.263 -19.828 1.00 18.99 278 SER B O 1
ATOM 4567 N N . ALA B 1 282 ? -27.989 -24.262 -19.405 1.00 19.82 279 ALA B N 1
ATOM 4568 C CA . ALA B 1 282 ? -26.813 -24.972 -18.871 1.00 20.92 279 ALA B CA 1
ATOM 4569 C C . ALA B 1 282 ? -26.814 -26.438 -19.269 1.00 21.61 279 ALA B C 1
ATOM 4570 O O . ALA B 1 282 ? -27.266 -27.282 -18.521 1.00 21.01 279 ALA B O 1
ATOM 4572 N N . ALA B 1 283 ? -26.313 -26.710 -20.461 1.00 22.36 280 ALA B N 1
ATOM 4573 C CA . ALA B 1 283 ? -26.191 -28.092 -20.948 1.00 23.25 280 ALA B CA 1
ATOM 4574 C C . ALA B 1 283 ? -25.064 -28.788 -20.201 1.00 23.79 280 ALA B C 1
ATOM 4575 O O . ALA B 1 283 ? -24.054 -28.146 -19.851 1.00 24.05 280 ALA B O 1
ATOM 4577 N N . THR B 1 284 ? -25.256 -30.068 -19.863 1.00 24.65 281 THR B N 1
ATOM 4578 C CA . THR B 1 284 ? -24.192 -30.869 -19.222 1.00 25.95 281 THR B CA 1
ATOM 4579 C C . THR B 1 284 ? -23.003 -30.956 -20.175 1.00 25.72 281 THR B C 1
ATOM 4580 O O . THR B 1 284 ? -23.171 -31.227 -21.359 1.00 26.80 281 THR B O 1
ATOM 4584 N N . ASP B 1 285 ? -21.811 -30.758 -19.637 1.00 29.96 282 ASP B N 1
ATOM 4585 C CA . ASP B 1 285 ? -20.567 -30.916 -20.389 1.00 30.65 282 ASP B CA 1
ATOM 4586 C C . ASP B 1 285 ? -20.133 -32.389 -20.186 1.00 30.00 282 ASP B C 1
ATOM 4587 O O . ASP B 1 285 ? -19.781 -32.769 -19.078 1.00 29.03 282 ASP B O 1
ATOM 4592 N N . PRO B 1 286 ? -20.172 -33.224 -21.249 1.00 30.55 283 PRO B N 1
ATOM 4593 C CA . PRO B 1 286 ? -19.812 -34.657 -21.068 1.00 30.68 283 PRO B CA 1
ATOM 4594 C C . PRO B 1 286 ? -18.383 -34.913 -20.592 1.00 31.36 283 PRO B C 1
ATOM 4595 O O . PRO B 1 286 ? -18.134 -35.923 -19.924 1.00 30.87 283 PRO B O 1
ATOM 4599 N N . GLU B 1 287 ? -17.453 -34.036 -20.937 1.00 32.51 284 GLU B N 1
ATOM 4600 C CA . GLU B 1 287 ? -16.086 -34.160 -20.446 1.00 33.75 284 GLU B CA 1
ATOM 4601 C C . GLU B 1 287 ? -15.960 -33.969 -18.947 1.00 31.47 284 GLU B C 1
ATOM 4602 O O . GLU B 1 287 ? -15.391 -34.821 -18.267 1.00 30.87 284 GLU B O 1
ATOM 4608 N N . THR B 1 288 ? -16.441 -32.837 -18.440 1.00 29.71 285 THR B N 1
ATOM 4609 C CA . THR B 1 288 ? -16.304 -32.555 -17.019 1.00 28.46 285 THR B CA 1
ATOM 4610 C C . THR B 1 288 ? -17.204 -33.505 -16.205 1.00 26.76 285 THR B C 1
ATOM 4611 O O . THR B 1 288 ? -16.806 -33.968 -15.139 1.00 25.91 285 THR B O 1
ATOM 4615 N N . ALA B 1 289 ? -18.422 -33.763 -16.697 1.00 25.84 286 ALA B N 1
ATOM 4616 C CA . ALA B 1 289 ? -19.319 -34.666 -15.984 1.00 24.95 286 ALA B CA 1
ATOM 4617 C C . ALA B 1 289 ? -18.741 -36.074 -15.900 1.00 25.62 286 ALA B C 1
ATOM 4618 O O . ALA B 1 289 ? -18.793 -36.720 -14.836 1.00 25.12 286 ALA B O 1
ATOM 4620 N N . SER B 1 290 ? -18.158 -36.547 -17.000 1.00 27.10 287 SER B N 1
ATOM 4621 C CA . SER B 1 290 ? -17.529 -37.898 -16.989 1.00 28.06 287 SER B CA 1
ATOM 4622 C C . SER B 1 290 ? -16.377 -38.003 -15.983 1.00 28.63 287 SER B C 1
ATOM 4623 O O . SER B 1 290 ? -16.201 -39.045 -15.311 1.00 28.44 287 SER B O 1
ATOM 4626 N N . ALA B 1 291 ? -15.575 -36.937 -15.881 1.00 29.24 288 ALA B N 1
ATOM 4627 C CA . ALA B 1 291 ? -14.462 -36.907 -14.903 1.00 29.84 288 ALA B CA 1
ATOM 4628 C C . ALA B 1 291 ? -14.989 -36.929 -13.463 1.00 28.88 288 ALA B C 1
ATOM 4629 O O . ALA B 1 291 ? -14.392 -37.527 -12.584 1.00 29.51 288 ALA B O 1
ATOM 4631 N N . ILE B 1 292 ? -16.110 -36.273 -13.227 1.00 27.81 289 ILE B N 1
ATOM 4632 C CA . ILE B 1 292 ? -16.732 -36.323 -11.910 1.00 27.25 289 ILE B CA 1
ATOM 4633 C C . ILE B 1 292 ? -17.279 -37.737 -11.558 1.00 26.83 289 ILE B C 1
ATOM 4634 O O . ILE B 1 292 ? -17.061 -38.257 -10.455 1.00 26.72 289 ILE B O 1
ATOM 4639 N N . VAL B 1 293 ? -17.995 -38.336 -12.501 1.00 26.61 290 VAL B N 1
ATOM 4640 C CA . VAL B 1 293 ? -18.460 -39.706 -12.322 1.00 26.31 290 VAL B CA 1
ATOM 4641 C C . VAL B 1 293 ? -17.253 -40.604 -12.064 1.00 27.18 290 VAL B C 1
ATOM 4642 O O . VAL B 1 293 ? -17.261 -41.462 -11.151 1.00 27.04 290 VAL B O 1
ATOM 4646 N N . GLY B 1 294 ? -16.213 -40.393 -12.865 1.00 27.92 291 GLY B N 1
ATOM 4647 C CA . GLY B 1 294 ? -14.966 -41.145 -12.729 1.00 28.78 291 GLY B CA 1
ATOM 4648 C C . GLY B 1 294 ? -14.334 -41.087 -11.351 1.00 28.77 291 GLY B C 1
ATOM 4649 O O . GLY B 1 294 ? -13.980 -42.118 -10.769 1.00 28.96 291 GLY B O 1
ATOM 4650 N N . ALA B 1 295 ? -14.206 -39.889 -10.810 1.00 28.32 292 ALA B N 1
ATOM 4651 C CA . ALA B 1 295 ? -13.684 -39.710 -9.465 1.00 28.72 292 ALA B CA 1
ATOM 4652 C C . ALA B 1 295 ? -14.570 -40.367 -8.380 1.00 27.91 292 ALA B C 1
ATOM 4653 O O . ALA B 1 295 ? -14.079 -40.961 -7.429 1.00 28.44 292 ALA B O 1
ATOM 4655 N N . HIS B 1 296 ? -15.871 -40.264 -8.538 1.00 27.76 293 HIS B N 1
ATOM 4656 C CA . HIS B 1 296 ? -16.816 -40.865 -7.604 1.00 27.43 293 HIS B CA 1
ATOM 4657 C C . HIS B 1 296 ? -16.721 -42.372 -7.598 1.00 28.11 293 HIS B C 1
ATOM 4658 O O . HIS B 1 296 ? -16.721 -42.982 -6.527 1.00 28.58 293 HIS B O 1
ATOM 4665 N N . VAL B 1 297 ? -16.620 -42.971 -8.789 1.00 28.56 294 VAL B N 1
ATOM 4666 C CA . VAL B 1 297 ? -16.488 -44.405 -8.905 1.00 29.29 294 VAL B CA 1
ATOM 4667 C C . VAL B 1 297 ? -15.140 -44.848 -8.322 1.00 30.37 294 VAL B C 1
ATOM 4668 O O . VAL B 1 297 ? -15.080 -45.813 -7.562 1.00 30.64 294 VAL B O 1
ATOM 4672 N N . ALA B 1 298 ? -14.068 -44.142 -8.658 1.00 30.82 295 ALA B N 1
ATOM 4673 C CA . ALA B 1 298 ? -12.752 -44.476 -8.100 1.00 32.14 295 ALA B CA 1
ATOM 4674 C C . ALA B 1 298 ? -12.735 -44.423 -6.577 1.00 32.29 295 ALA B C 1
ATOM 4675 O O . ALA B 1 298 ? -12.175 -45.309 -5.919 1.00 32.54 295 ALA B O 1
ATOM 4677 N N . ASP B 1 299 ? -13.349 -43.388 -6.007 1.00 32.06 296 ASP B N 1
ATOM 4678 C CA . ASP B 1 299 ? -13.385 -43.270 -4.551 1.00 32.47 296 ASP B CA 1
ATOM 4679 C C . ASP B 1 299 ? -14.186 -44.431 -3.929 1.00 31.80 296 ASP B C 1
ATOM 4680 O O . ASP B 1 299 ? -13.781 -44.992 -2.908 1.00 32.58 296 ASP B O 1
ATOM 4685 N N . TYR B 1 300 ? -15.280 -44.811 -4.573 1.00 30.50 297 TYR B N 1
ATOM 4686 C CA . TYR B 1 300 ? -16.076 -45.944 -4.141 1.00 30.77 297 TYR B CA 1
ATOM 4687 C C . TYR B 1 300 ? -15.245 -47.250 -4.176 1.00 31.75 297 TYR B C 1
ATOM 4688 O O . TYR B 1 300 ? -15.247 -48.001 -3.206 1.00 32.32 297 TYR B O 1
ATOM 4697 N N . ARG B 1 301 ? -14.529 -47.488 -5.277 1.00 32.01 298 ARG B N 1
ATOM 4698 C CA . ARG B 1 301 ? -13.675 -48.686 -5.407 1.00 33.62 298 ARG B CA 1
ATOM 4699 C C . ARG B 1 301 ? -12.570 -48.732 -4.351 1.00 34.69 298 ARG B C 1
ATOM 4700 O O . ARG B 1 301 ? -12.260 -49.798 -3.847 1.00 35.97 298 ARG B O 1
ATOM 4708 N N . ALA B 1 302 ? -12.009 -47.566 -4.018 1.00 34.76 299 ALA B N 1
ATOM 4709 C CA . ALA B 1 302 ? -10.940 -47.457 -3.052 1.00 35.91 299 ALA B CA 1
ATOM 4710 C C . ALA B 1 302 ? -11.395 -47.587 -1.594 1.00 36.33 299 ALA B C 1
ATOM 4711 O O . ALA B 1 302 ? -10.712 -48.235 -0.800 1.00 37.49 299 ALA B O 1
ATOM 4713 N N . THR B 1 303 ? -12.495 -46.928 -1.232 1.00 35.52 300 THR B N 1
ATOM 4714 C CA . THR B 1 303 ? -12.865 -46.770 0.184 1.00 36.24 300 THR B CA 1
ATOM 4715 C C . THR B 1 303 ? -14.267 -47.222 0.566 1.00 35.75 300 THR B C 1
ATOM 4716 O O . THR B 1 303 ? -14.582 -47.262 1.743 1.00 37.20 300 THR B O 1
ATOM 4720 N N . GLY B 1 304 ? -15.117 -47.506 -0.415 1.00 34.20 301 GLY B N 1
ATOM 4721 C CA . GLY B 1 304 ? -16.510 -47.781 -0.172 1.00 33.50 301 GLY B CA 1
ATOM 4722 C C . GLY B 1 304 ? -17.402 -46.538 -0.108 1.00 32.11 301 GLY B C 1
ATOM 4723 O O . GLY B 1 304 ? -18.588 -46.672 0.044 1.00 31.54 301 GLY B O 1
ATOM 4724 N N . ARG B 1 305 ? -16.834 -45.346 -0.250 1.00 31.36 302 ARG B N 1
ATOM 4725 C CA . ARG B 1 305 ? -17.592 -44.095 -0.170 1.00 30.85 302 ARG B CA 1
ATOM 4726 C C . ARG B 1 305 ? -18.578 -43.958 -1.329 1.00 28.89 302 ARG B C 1
ATOM 4727 O O . ARG B 1 305 ? -18.193 -44.013 -2.495 1.00 28.50 302 ARG B O 1
ATOM 4735 N N . ILE B 1 306 ? -19.851 -43.798 -0.996 1.00 28.12 303 ILE B N 1
ATOM 4736 C CA . ILE B 1 306 ? -20.891 -43.468 -1.960 1.00 27.07 303 ILE B CA 1
ATOM 4737 C C . ILE B 1 306 ? -21.097 -41.948 -1.868 1.00 26.35 303 ILE B C 1
ATOM 4738 O O . ILE B 1 306 ? -21.227 -41.429 -0.772 1.00 26.07 303 ILE B O 1
ATOM 4743 N N . PRO B 1 307 ? -21.133 -41.243 -3.005 1.00 25.54 304 PRO B N 1
ATOM 4744 C CA . PRO B 1 307 ? -21.291 -39.779 -2.936 1.00 25.39 304 PRO B CA 1
ATOM 4745 C C . PRO B 1 307 ? -22.623 -39.325 -2.346 1.00 24.98 304 PRO B C 1
ATOM 4746 O O . PRO B 1 307 ? -23.563 -40.138 -2.312 1.00 24.74 304 PRO B O 1
ATOM 4750 N N . PRO B 1 308 ? -22.743 -38.015 -1.954 1.00 24.62 305 PRO B N 1
ATOM 4751 C CA . PRO B 1 308 ? -24.021 -37.499 -1.472 1.00 24.51 305 PRO B CA 1
ATOM 4752 C C . PRO B 1 308 ? -25.154 -37.821 -2.428 1.00 23.42 305 PRO B C 1
ATOM 4753 O O . PRO B 1 308 ? -24.973 -37.739 -3.630 1.00 22.62 305 PRO B O 1
ATOM 4757 N N . SER B 1 309 ? -26.281 -38.240 -1.885 1.00 23.55 306 SER B N 1
ATOM 4758 C CA . SER B 1 309 ? -27.393 -38.697 -2.700 1.00 23.46 306 SER B CA 1
ATOM 4759 C C . SER B 1 309 ? -28.652 -37.957 -2.334 1.00 24.05 306 SER B C 1
ATOM 4760 O O . SER B 1 309 ? -28.723 -37.254 -1.320 1.00 24.43 306 SER B O 1
ATOM 4763 N N . VAL B 1 310 ? -29.647 -38.136 -3.178 1.00 24.17 307 VAL B N 1
ATOM 4764 C CA . VAL B 1 310 ? -30.899 -37.443 -3.063 1.00 24.80 307 VAL B CA 1
ATOM 4765 C C . VAL B 1 310 ? -31.711 -37.971 -1.879 1.00 26.77 307 VAL B C 1
ATOM 4766 O O . VAL B 1 310 ? -31.892 -39.171 -1.708 1.00 26.73 307 VAL B O 1
ATOM 4770 N N . ASP B 1 311 ? -32.224 -37.049 -1.082 1.00 28.03 308 ASP B N 1
ATOM 4771 C CA . ASP B 1 311 ? -33.097 -37.376 0.015 1.00 30.47 308 ASP B CA 1
ATOM 4772 C C . ASP B 1 311 ? -34.478 -37.490 -0.615 1.00 30.32 308 ASP B C 1
ATOM 4773 O O . ASP B 1 311 ? -35.019 -36.498 -1.081 1.00 28.76 308 ASP B O 1
ATOM 4778 N N . LEU B 1 312 ? -35.025 -38.709 -0.646 1.00 30.27 309 LEU B N 1
ATOM 4779 C CA . LEU B 1 312 ? -36.311 -38.943 -1.283 1.00 31.34 309 LEU B CA 1
ATOM 4780 C C . LEU B 1 312 ? -37.456 -38.212 -0.629 1.00 32.60 309 LEU B C 1
ATOM 4781 O O . LEU B 1 312 ? -38.405 -37.820 -1.322 1.00 33.55 309 LEU B O 1
ATOM 4786 N N . THR B 1 313 ? -37.387 -38.011 0.679 1.00 33.88 310 THR B N 1
ATOM 4787 C CA . THR B 1 313 ? -38.523 -37.396 1.393 1.00 35.92 310 THR B CA 1
ATOM 4788 C C . THR B 1 313 ? -38.600 -35.880 1.099 1.00 34.53 310 THR B C 1
ATOM 4789 O O . THR B 1 313 ? -39.674 -35.312 0.935 1.00 34.99 310 THR B O 1
ATOM 4793 N N . ARG B 1 314 ? -37.425 -35.268 1.001 1.00 32.64 311 ARG B N 1
ATOM 4794 C CA . ARG B 1 314 ? -37.251 -33.889 0.530 1.00 31.48 311 ARG B CA 1
ATOM 4795 C C . ARG B 1 314 ? -37.641 -33.734 -0.947 1.00 28.96 311 ARG B C 1
ATOM 4796 O O . ARG B 1 314 ? -38.243 -32.752 -1.341 1.00 27.97 311 ARG B O 1
ATOM 4804 N N . GLY B 1 315 ? -37.241 -34.715 -1.751 1.00 27.22 312 GLY B N 1
ATOM 4805 C CA . GLY B 1 315 ? -37.567 -34.774 -3.164 1.00 25.77 312 GLY B CA 1
ATOM 4806 C C . GLY B 1 315 ? -36.517 -34.166 -4.103 1.00 23.58 312 GLY B C 1
ATOM 4807 O O . GLY B 1 315 ? -36.733 -34.111 -5.306 1.00 22.65 312 GLY B O 1
ATOM 4808 N N . TYR B 1 316 ? -35.378 -33.727 -3.578 1.00 22.58 313 TYR B N 1
ATOM 4809 C CA . TYR B 1 316 ? -34.349 -33.146 -4.420 1.00 21.25 313 TYR B CA 1
ATOM 4810 C C . TYR B 1 316 ? -33.028 -33.284 -3.713 1.00 21.49 313 TYR B C 1
ATOM 4811 O O . TYR B 1 316 ? -31.983 -33.152 -4.336 1.00 20.61 313 TYR B O 1
#

Organism: Cereibacter sphaeroides (strain ATCC 17023 / DSM 158 / JCM 6121 / CCUG 31486 / LMG 2827 / NBRC 12203 / NCIMB 8253 / ATH 2.4.1.) (NCBI:txid272943)

Foldseek 3Di:
DAAEEEFEPDDPVVSVVLVVLLCVLAVPHHYDHLVPADLVNLCRYQEYEYDHGDLVSVVSNVNHAAYEYLAQACLVVLVRVVVVVHFYHYFQFLQLLVLLLVLLVVVVCCVQVCVLVVVVCVVVVHDDDDDHDQQLPAEEEEEDCPSNRVSNQVSSQVSNHQYEYEDADDDDRPNYHYDHHPVCQLVSQLRHQEYEYADHDDPVQFCCQPLVSLLSHAQQREYEYLYAARSHDLVSVVVCCVVRRHQAYEYQHHPDPVPDPPDPQVPDSRYHYHPNVSRDRDSNRSSNVVSVQVVCCVVPVDHDDGDDSVVSD/DDQAAAEEEFEPDPPVVSVVLVVLLCVLAVPHHYDHLVPADLVNLQRYQEYEYDHGDLVSVVSNVNHAAYEYLAQACLVVLVRVVVVVHFYHYDQFLQLLLLLLVLLVVVVCCVQVCVLVVVVCVVVVHDDDDDHDQQLQAEEEEEDCPSNRVSNQVSSQVSNHQYEYEDADDDDHPSYHYYHHPVCQLVSQLRHQEYEYADHDDPVQQCCAPLVSLVSHAQQREYEYLYAARSHDPVSVVVCCVVRRHQAYEYQHHPDPVPDPPDPQVPDSRYHYHPNVSRDRDSNRSSNVVSVQVVCCVVPVDHDDGDDSVVSD

InterPro domains:
  IPR006140 D-isomer specific 2-hydroxyacid dehydrogenase, NAD-binding domain [PF02826] (110-278)
  IPR036291 NAD(P)-binding domain superfamily [SSF51735] (97-279)

CATH classification: 3.40.50.720 (+1 more: 3.40.50.720)

Sequence (629 aa):
MSRIALVTRLSPEAEAHWAGHLARALPGERIDGFRELSPAERAEVDIAIVANPDPADLAELPNLVWIHSLWAGVERLVAELGHLARPIVRLVDPELARTMAEAALAWTYYLFRDMPAYAAQQRARVWKGLPYKRPERTTTVGVLGLGELGAAAALRLRDAGFDVHGWSRSPKEIAGVTCHAGEEETLERMMLGQVEILVCLLPLTGETRGLLDARRLACLPEGAQIIVNFARGPILDSAALIEALDSGRIGHAVLDVFEVEPLPEASPFWGHPKVTVLPHISAATDPETASAIVGAHVADYRATGRIPPSVDLTRGYFQSMSRIALVTRLSPEAEAHWAGHLARALPGERIDGFRELSPAERAEVDIAIVANPDPADLAELPNLVWIHSLWWAGVERLVAELGHLARPIVRLVDPELARTMAEAALAWTYYLFRDMPAYAAQQRARVWKGLPYKRPERTTVGVLGLGELGAAAALRLRDAGFDVHGWSRSPKEIAGVTCHAGEETLERMMLGQVEILVCLLPLTGETRGLLDARRLACLPEGAQIIVNFARGPILDSSAALIEALDSGRRIGHAVLDVFEVEPLPEEASPFWGHPKVTVLPHISAATDPETASAIVGAHVADYRATGRIPPSVDLTRGY

Secondary structure (DSSP, 8-state):
--EEEEEE-S-HHHHHHHHHHHHHHSTTS-EEEGGG--HHHHTTEEEEEEES--HHHHTT-TT--EEEESSS--HHHHHHHGGG---EE----HHHHHHHHHHHHHHHHHHHTTHHHHHHHHHTT---------GGG-EEEEE--STTHHHHHHHHHHTT-EEEEEESS---BTTBEEEESHHHHHHHHHH-SEEEE-PPP-TTTTT-B-HHHHHTSPTTEEEEE-S-GGGB-HHHHHHHHHTTSEEEEEE---SEESPPTT-HHHH-TTEEE--S-TT---HHHHHHHHHHHHHHHHHH-PPP----TTT--/--PPPEEEEEE-S-HHHHHHHHHHHHHH-TTS-EEEGGG--HHHHTTEEEEEEES--HHHHTT-TT--EEEESSS--HHHHHHHGGG---EE----HHHHHHHHHHHHHHHHHHHTTHHHHHHHHHTT---------GGG-EEEEE--STTHHHHHHHHHHTT-EEEEEESS--EETTSEEEESHHHHHHHHTT-SEEEE-PPP-TTTTT-B-HHHHHTSPTTEEEEE-S-GGGB-HHHHHHHHHTTSEEEEEE---SSSSPPTT-HHHH-TTEEE--S-TT---HHHHHHHHHHHHHHHHHH-PPPP---TTTT-

Nearest PDB structures (foldseek):
  4zqb-assembly1_B  TM=9.863E-01  e=1.479E-63  Cereibacter sphaeroides 2.4.1
  5vg6-assembly2_B  TM=9.337E-01  e=3.222E-37  Xanthobacter autotrophicus Py2
  5vg6-assembly5_G  TM=9.625E-01  e=6.171E-30  Xanthobacter autotrophicus Py2
  6oxn-assembly1_A-2  TM=8.988E-01  e=1.707E-30  Escherichia coli BL21(DE3)
  4n18-assembly1_A-2  TM=9.258E-01  e=9.069E-29  Klebsiella pneumoniae 342

Radius of gyration: 27.56 Å; Cα contacts (8 Å, |Δi|>4): 1173; chains: 2; bounding box: 65×73×72 Å

Solvent-accessible surface area: 29174 Å² total; per-residue (Å²): 113,53,29,0,0,3,2,22,37,52,60,120,80,39,39,63,99,22,39,27,20,0,54,166,39,8,117,75,42,100,34,48,14,15,106,133,7,49,107,73,59,39,41,74,0,17,0,0,0,0,1,27,5,3,13,26,22,1,58,70,3,84,87,6,52,0,0,0,3,0,77,21,28,10,37,55,15,28,66,23,2,12,142,32,83,65,44,3,4,70,1,69,7,109,42,10,16,115,26,11,4,77,3,0,13,47,55,0,80,50,3,32,127,49,90,25,36,88,39,48,30,137,168,64,202,76,252,126,65,46,130,128,83,152,17,94,170,6,19,0,0,0,0,7,7,44,94,33,1,26,24,0,0,68,102,0,70,101,26,19,9,60,2,12,0,17,10,167,58,109,71,163,26,77,66,17,65,38,34,31,21,105,104,44,0,51,92,0,0,39,87,0,54,4,1,0,2,20,18,50,20,14,57,142,17,157,30,7,4,47,66,161,33,7,84,34,14,44,153,37,2,39,4,2,4,8,6,48,9,22,0,10,57,58,69,13,0,31,127,14,0,95,86,32,42,1,29,12,0,0,4,1,3,21,59,9,25,96,22,32,72,17,19,76,10,138,68,29,118,71,16,25,33,24,104,77,79,8,23,69,23,46,32,120,50,0,2,60,38,0,7,65,54,2,58,55,37,87,83,98,48,130,59,6,103,58,18,74,75,136,108,14,66,237,99,64,128,46,27,0,0,3,2,20,120,50,60,120,80,40,40,62,101,24,40,26,20,0,54,165,39,8,117,76,43,91,35,48,12,26,110,125,10,49,97,74,60,46,41,47,0,16,0,0,0,0,0,61,3,48,35,57,34,2,63,82,7,89,86,8,54,0,0,0,2,0,96,23,29,9,46,166,17,29,85,51,2,12,137,40,76,100,44,3,4,59,1,17,5,73,49,11,11,116,30,11,2,79,3,0,16,47,56,0,81,50,2,31,125,45,90,23,36,88,38,49,32,134,168,65,203,76,249,127,65,47,132,122,98,114,25,110,147,5,15,0,0,0,0,6,6,41,30,34,1,2,22,0,0,32,100,0,51,101,27,36,10,57,3,32,0,15,10,154,55,56,34,64,3,18,40,2,14,6,11,16,18,106,112,14,0,48,77,8,0,28,120,0,49,4,2,0,2,20,18,52,32,16,72,131,16,155,10,6,4,46,65,163,33,4,67,37,14,44,157,37,2,33,4,2,5,8,6,59,8,38,0,10,57,43,72,14,0,33,77,0,0,95,67,34,100,2,29,10,0,0,4,1,3,20,132,88,78,127,22,63,168,98,20,88,13,136,65,28,116,70,15,24,34,22,105,86,77,8,22,68,32,51,35,122,48,0,2,58,34,0,8,64,45,2,60,60,36,88,84,100,46,161,60,8,87,56,16,70,72,135,103,14,58